Protein 8DMR (pdb70)

InterPro domains:
  IPR057098 Macrodomain effector MavL [PF24754] (43-366)

Organism: Legionella pneumophila subsp. pneumophila (strain Philadelphia 1 / ATCC 33152 / DSM 7513) (NCBI:txid272624)

Radius of gyration: 19.72 Å; Cα contacts (8 Å, |Δi|>4): 805; chains: 1; bounding box: 57×46×52 Å

Nearest PDB structures (foldseek):
  8dmr-assembly1_A  TM=1.003E+00  e=9.575E-85  Legionella pneumophila
  8dmp-assembly3_C  TM=9.991E-01  e=2.243E-79  Legionella pneumophila
  8ipj-assembly1_A  TM=9.988E-01  e=1.441E-77  Legionella pneumophila
  8xep-assembly1_A  TM=9.991E-01  e=3.926E-76  Legionella pneumophila subsp. pneumophila str. Philadelphia 1
  8ipw-assembly1_A  TM=9.989E-01  e=9.250E-76  Legionella pneumophila

Sequence (373 aa):
GPLGSAYQLLLSKETLNKILQYKQNLEKGLATPGKFFLEEELSKQEKSISEMDITTFTQLLIQSKKPQVFAESQVYHDGTDWTLEEESILGDVSVNMPVTMYNDGGHGSSFKNHPKPISGYLAYVPGALLASGSGPTSDMKEVLDNGKLNQDKLNALYERRLLPQLIHFNELARQNEKQAAITIPGIGTGCFSGAYYDVIKPYVRNALIHILEKHKDSLPYIDIIHYDPYMGDEPAEKKIGHMSFRVSPSGVVRGTTGQLDYPLGSNPDTHILVSIVAWDHFSWPGNDYWGGARQTDDGVKAASTDTMGQVTGATGVYDKKWGRYMPPESFTKDAKGMSDWGDYVRENGIVFNGPVLALDKSGKLDTLENVASR

B-factor: mean 46.18, std 14.06, range [23.92, 150.53]

Foldseek 3Di:
DDDAAQKEKEFAPVLLVLLVVVLVCVVVPNDDFAPLLVVLVVVDDDDSVPDDSQVSVLSLLLSFAAADQQQERDAQVRPRGHLSSLVNLQQMKMKGKWFFQWLLDFDQPTHGDPHTDIFMEIEHAAQQCHHNYDGHNSCVQQDDVRHGHLVSNLVSCLRRCLLVLLVVLVVCVVVVAAAAEEEEQACQPSRCHPNNLPCRVSSVVSVLVNCLVCVVSRVRHAEYHYAPQDDDDWDWDDRPRHIYTYDNPNVDPDAGGQSDDGPPDDPVHYHYYYYAHHDSRHDQLHVQQVPDCDHSRVSRVQRIVVLCSQQVFQFDQDPSGNGTAGHPVQCVPVVNSGGNVVVCVVVVGTGGHHYWYQAPVGDTHHSVVRVVD

GO terms:
  GO:0005515 protein binding (F, IPI)
  GO:0005576 extracellular region (C, IDA)
  GO:0030430 host cell cytoplasm (C, IDA)
  GO:0072570 ADP-D-ribose binding (F, IPI)

Structure (mmCIF, N/CA/C/O backbone):
data_8DMR
#
_entry.id   8DMR
#
_cell.length_a   95.557
_cell.length_b   95.557
_cell.length_c   54.046
_cell.angle_alpha   90.000
_cell.angle_beta   90.000
_cell.angle_gamma   90.000
#
_symmetry.space_group_name_H-M   'P 41'
#
loop_
_entity.id
_entity.type
_entity.pdbx_description
1 polymer MavL
2 non-polymer '[(2R,3S,4R,5R)-5-(6-AMINOPURIN-9-YL)-3,4-DIHYDROXY-OXOLAN-2-YL]METHYL [HYDROXY-[[(2R,3S,4R,5S)-3,4,5-TRIHYDROXYOXOLAN-2-YL]METHOXY]PHOSPHORYL] HYDROGEN PHOSPHATE'
3 non-polymer 1,2-ETHANEDIOL
4 non-polymer DI(HYDROXYETHYL)ETHER
5 non-polymer 'SODIUM ION'
6 non-polymer 'SULFATE ION'
7 water water
#
loop_
_atom_site.group_PDB
_atom_site.id
_atom_site.type_symbol
_atom_site.label_atom_id
_atom_site.label_alt_id
_atom_site.label_comp_id
_atom_site.label_asym_id
_atom_site.label_entity_id
_atom_site.label_seq_id
_atom_site.pdbx_PDB_ins_code
_atom_site.Cartn_x
_atom_site.Cartn_y
_atom_site.Cartn_z
_atom_site.occupancy
_atom_site.B_iso_or_equiv
_atom_site.auth_seq_id
_atom_site.auth_comp_id
_atom_site.auth_asym_id
_atom_site.auth_atom_id
_atom_site.pdbx_PDB_model_num
ATOM 1 N N . GLY A 1 1 ? 15.05957 42.92711 -21.68564 1.000 51.13904 37 GLY A N 1
ATOM 2 C CA . GLY A 1 1 ? 14.77652 41.83487 -20.76722 1.000 44.31760 37 GLY A CA 1
ATOM 3 C C . GLY A 1 1 ? 13.54210 41.00361 -21.10138 1.000 51.55895 37 GLY A C 1
ATOM 4 O O . GLY A 1 1 ? 12.93084 41.21188 -22.16142 1.000 48.01166 37 GLY A O 1
ATOM 5 N N . PRO A 1 2 ? 13.19542 40.06863 -20.20703 1.000 48.71777 38 PRO A N 1
ATOM 6 C CA . PRO A 1 2 ? 11.98513 39.25546 -20.39120 1.000 50.35529 38 PRO A CA 1
ATOM 7 C C . PRO A 1 2 ? 10.73693 40.11080 -20.53116 1.000 48.36234 38 PRO A C 1
ATOM 8 O O . PRO A 1 2 ? 10.65854 41.22959 -20.00177 1.000 40.11924 38 PRO A O 1
ATOM 12 N N . LEU A 1 3 ? 9.74345 39.54159 -21.21922 1.000 41.87437 39 LEU A N 1
ATOM 13 C CA . LEU A 1 3 ? 8.40122 40.12426 -21.26298 1.000 38.52776 39 LEU A CA 1
ATOM 14 C C . LEU A 1 3 ? 7.85198 40.27598 -19.86007 1.000 40.46766 39 LEU A C 1
ATOM 15 O O . LEU A 1 3 ? 8.14821 39.48215 -18.96559 1.000 38.35074 39 LEU A O 1
ATOM 20 N N . GLY A 1 4 ? 6.98600 41.27095 -19.67523 1.000 33.93059 40 GLY A N 1
ATOM 21 C CA . GLY A 1 4 ? 6.31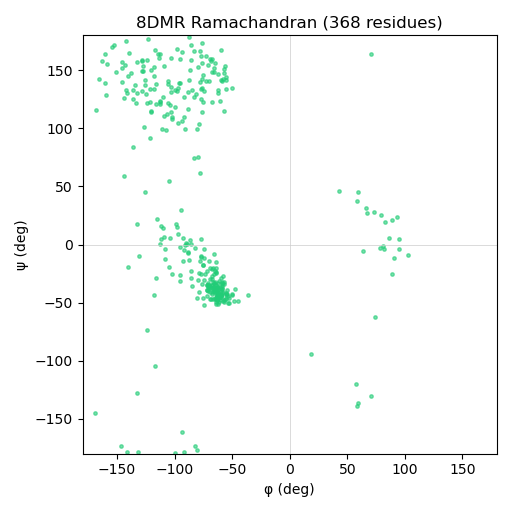607 41.40034 -18.40062 1.000 33.88621 40 GLY A CA 1
ATOM 22 C C . GLY A 1 4 ? 5.58215 40.12193 -18.02866 1.000 45.37325 40 GLY A C 1
ATOM 23 O O . GLY A 1 4 ? 5.05165 39.41533 -18.89072 1.000 36.90414 40 GLY A O 1
ATOM 24 N N . SER A 1 5 ? 5.58709 39.81321 -16.72544 1.000 33.42519 41 SER A N 1
ATOM 25 C CA . SER A 1 5 ? 4.89406 38.65876 -16.15879 1.000 31.74608 41 SER A CA 1
ATOM 26 C C . SER A 1 5 ? 3.56806 39.08396 -15.55274 1.000 37.74734 41 SER A C 1
ATOM 27 O O . SER A 1 5 ? 3.51365 40.05918 -14.78954 1.000 37.38778 41 SER A O 1
ATOM 30 N N . ALA A 1 6 ? 2.49844 38.34716 -15.85992 1.000 34.83979 42 ALA A N 1
ATOM 31 C CA . ALA A 1 6 ? 1.24097 38.71070 -15.20999 1.000 34.00460 42 ALA A CA 1
ATOM 32 C C . ALA A 1 6 ? 1.24916 38.40208 -13.71522 1.000 36.33569 42 ALA A C 1
ATOM 33 O O . ALA A 1 6 ? 0.43528 38.96150 -12.97459 1.000 40.54479 42 ALA A O 1
ATOM 39 N N . TYR A 1 7 ? 2.13457 37.52282 -13.24723 1.000 32.00587 43 TYR A N 1
ATOM 40 C CA . TYR A 1 7 ? 2.13543 37.16202 -11.84434 1.000 31.70111 43 TYR A CA 1
ATOM 41 C C . TYR A 1 7 ? 3.43455 37.53956 -11.13977 1.000 34.86715 43 TYR A C 1
ATOM 42 O O . TYR A 1 7 ? 4.49240 37.68530 -11.75128 1.000 34.75173 43 TYR A O 1
ATOM 60 N N . GLN A 1 8 ? 3.32349 37.76373 -9.83685 0.968 30.53112 44 GLN A N 1
ATOM 61 C CA . GLN A 1 8 ? 4.42494 38.22344 -9.00941 1.000 28.09917 44 GLN A CA 1
ATOM 62 C C . GLN A 1 8 ? 4.49918 37.37902 -7.74530 1.000 29.77178 44 GLN A C 1
ATOM 63 O O . GLN A 1 8 ? 3.48397 37.22562 -7.04325 1.000 32.32481 44 GLN A O 1
ATOM 77 N N . LEU A 1 9 ? 5.69839 36.89520 -7.44220 1.000 31.29833 45 LEU A N 1
ATOM 78 C CA . LEU A 1 9 ? 5.98769 36.05242 -6.27368 1.000 28.60177 45 LEU A CA 1
ATOM 79 C C . LEU A 1 9 ? 6.53657 36.91746 -5.15572 1.000 27.48712 45 LEU A C 1
ATOM 80 O O . LEU A 1 9 ? 7.37026 37.78191 -5.40296 1.000 31.05806 45 LEU A O 1
ATOM 96 N N . LEU A 1 10 ? 6.03342 36.71859 -3.93662 1.000 27.34912 46 LEU A N 1
ATOM 97 C CA . LEU A 1 10 ? 6.49227 37.46966 -2.78018 1.000 28.68058 46 LEU A CA 1
ATOM 98 C C . LEU A 1 10 ? 6.86115 36.51851 -1.65410 1.000 27.99198 46 LEU A C 1
ATOM 99 O O . LEU A 1 10 ? 6.36355 35.38743 -1.58274 1.000 29.25605 46 LEU A O 1
ATOM 115 N N . LEU A 1 11 ? 7.69178 37.02683 -0.74957 1.000 30.92050 47 LEU A N 1
ATOM 116 C CA . LEU A 1 11 ? 8.06198 36.29341 0.45223 1.000 30.57987 47 LEU A CA 1
ATOM 117 C C . LEU A 1 11 ? 8.60509 37.23298 1.51975 1.000 32.14656 47 LEU A C 1
ATOM 118 O O . LEU A 1 11 ? 9.00858 38.37939 1.25355 1.000 32.26769 47 LEU A O 1
ATOM 134 N N . SER A 1 12 ? 8.64997 36.71377 2.74520 1.000 30.12932 48 SER A N 1
ATOM 135 C CA . SER A 1 12 ? 9.04091 37.51275 3.89909 1.000 33.69567 48 SER A CA 1
ATOM 136 C C . SER A 1 12 ? 10.55960 37.59129 4.05719 1.000 34.15810 48 SER A C 1
ATOM 137 O O . SER A 1 12 ? 11.31745 36.80966 3.47149 1.000 36.00066 48 SER A O 1
ATOM 145 N N . LYS A 1 13 ? 10.97475 38.53617 4.91852 1.000 33.86346 49 LYS A N 1
ATOM 146 C CA . LYS A 1 13 ? 12.38156 38.67030 5.30969 1.000 35.52787 49 LYS A CA 1
ATOM 147 C C . LYS A 1 13 ? 12.88961 37.38242 5.95266 1.000 41.88792 49 LYS A C 1
ATOM 148 O O . LYS A 1 13 ? 13.98130 36.89403 5.62359 1.000 38.17795 49 LYS A O 1
ATOM 167 N N . GLU A 1 14 ? 12.07637 36.76493 6.80933 1.000 39.02792 50 GLU A N 1
ATOM 168 C CA . GLU A 1 14 ? 12.50722 35.51474 7.42757 1.000 40.68804 50 GLU A CA 1
ATOM 169 C C . GLU A 1 14 ? 12.65962 34.38950 6.40922 1.000 38.33867 50 GLU A C 1
ATOM 170 O O . GLU A 1 14 ? 13.55455 33.54172 6.55604 1.000 38.63502 50 GLU A O 1
ATOM 182 N N . THR A 1 15 ? 11.83993 34.37677 5.36176 1.000 33.63114 51 THR A N 1
ATOM 183 C CA . THR A 1 15 ? 11.98250 33.35768 4.31689 1.000 34.96799 51 THR A CA 1
ATOM 184 C C . THR A 1 15 ? 13.23370 33.62562 3.49928 1.000 35.58951 51 THR A C 1
ATOM 185 O O . THR A 1 15 ? 13.97179 32.69776 3.14965 1.000 35.29016 51 THR A O 1
ATOM 196 N N . LEU A 1 16 ? 13.53894 34.89483 3.26005 1.000 35.74865 52 LEU A N 1
ATOM 197 C CA . LEU A 1 16 ? 14.79078 35.20817 2.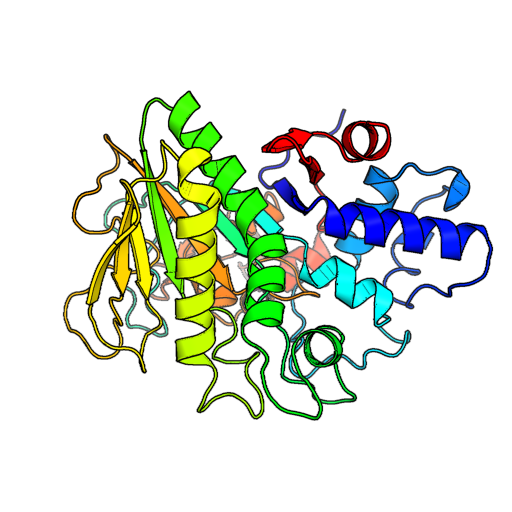57737 1.000 36.68052 52 LEU A CA 1
ATOM 198 C C . LEU A 1 16 ? 15.99565 34.69419 3.36843 1.000 37.53993 52 LEU A C 1
ATOM 199 O O . LEU A 1 16 ? 16.92571 34.11178 2.79729 1.000 40.59731 52 LEU A O 1
ATOM 215 N N . ASN A 1 17 ? 15.99025 34.89432 4.68225 1.000 37.93368 53 ASN A N 1
ATOM 216 C CA . ASN A 1 17 ? 17.03288 34.33434 5.52417 1.000 42.19019 53 ASN A CA 1
ATOM 217 C C . ASN A 1 17 ? 17.15558 32.82315 5.35287 1.000 41.49216 53 ASN A C 1
ATOM 218 O O . ASN A 1 17 ? 18.26618 32.28409 5.34884 1.000 40.65255 53 ASN A O 1
ATOM 229 N N . LYS A 1 18 ? 16.03237 32.11632 5.26548 1.000 37.41131 54 LYS A N 1
ATOM 230 C CA . LYS A 1 18 ? 16.09856 30.66812 5.05404 1.000 40.11007 54 LYS A CA 1
ATOM 231 C C . LYS A 1 18 ? 16.70676 30.34159 3.69951 1.000 38.06643 54 LYS A C 1
ATOM 232 O O . LYS A 1 18 ? 17.45998 29.35558 3.55297 1.000 40.03899 54 LYS A O 1
ATOM 251 N N . ILE A 1 19 ? 16.36216 31.13825 2.68826 1.000 34.98647 55 ILE A N 1
ATOM 252 C CA . ILE A 1 19 ? 16.88910 30.91146 1.34618 1.000 36.52435 55 ILE A CA 1
ATOM 253 C C . ILE A 1 19 ? 18.39977 31.12217 1.33363 1.000 41.37530 55 ILE A C 1
ATOM 254 O O . ILE A 1 19 ? 19.15047 30.34151 0.73468 1.000 38.94835 55 ILE A O 1
ATOM 270 N N . LEU A 1 20 ? 18.85414 32.21237 1.95633 1.000 42.53962 56 LEU A N 1
ATOM 271 C CA . LEU A 1 20 ? 20.28879 32.47309 2.05462 1.000 41.36200 56 LEU A CA 1
ATOM 272 C C . LEU A 1 20 ? 21.01311 31.36497 2.80828 1.000 43.77132 56 LEU A C 1
ATOM 273 O O . LEU A 1 20 ? 22.11215 30.96103 2.41473 1.000 45.09408 56 LEU A O 1
ATOM 289 N N . GLN A 1 21 ? 20.45041 30.89849 3.92743 1.000 43.97260 57 GLN A N 1
ATOM 290 C CA . GLN A 1 21 ? 21.08817 29.80444 4.65430 1.000 47.15043 57 GLN A CA 1
ATOM 291 C C . GLN A 1 21 ? 21.14115 28.53911 3.78948 1.000 44.18195 57 GLN A C 1
ATOM 292 O O . GLN A 1 21 ? 22.16355 27.84673 3.74238 1.000 45.48821 57 GLN A O 1
ATOM 306 N N . TYR A 1 22 ? 20.05193 28.23277 3.09191 1.000 46.11386 58 TYR A N 1
ATOM 307 C CA . TYR A 1 22 ? 20.04852 27.06748 2.21000 1.000 44.35910 58 TYR A CA 1
ATOM 308 C C . TYR A 1 22 ? 21.06361 27.22099 1.08534 1.000 49.52839 58 TYR A C 1
ATOM 309 O O . TYR A 1 22 ? 21.81956 26.28968 0.77649 1.000 43.32330 58 TYR A O 1
ATOM 327 N N . LYS A 1 23 ? 21.06300 28.37768 0.42673 1.000 42.47898 59 LYS A N 1
ATOM 328 C CA . LYS A 1 23 ? 21.99109 28.56933 -0.67646 1.000 47.01046 59 LYS A CA 1
ATOM 329 C C . LYS A 1 23 ? 23.41938 28.41443 -0.19331 1.000 46.98007 59 LYS A C 1
ATOM 330 O O . LYS A 1 23 ? 24.25368 27.79189 -0.86471 1.000 45.37954 59 LYS A O 1
ATOM 349 N N . GLN A 1 24 ? 23.70787 28.93343 0.99880 1.000 48.07995 60 GLN A N 1
ATOM 350 C CA . GLN A 1 24 ? 25.06028 28.83843 1.52985 1.000 46.90317 60 GLN A CA 1
ATOM 351 C C . GLN A 1 24 ? 25.39771 27.40711 1.92417 1.000 48.59252 60 GLN A C 1
ATOM 352 O O . GLN A 1 24 ? 26.54054 26.96277 1.76127 1.000 50.74893 60 GLN A O 1
ATOM 366 N N . ASN A 1 25 ? 24.41704 26.66688 2.44510 1.000 53.90556 61 ASN A N 1
ATOM 367 C CA . ASN A 1 25 ? 24.65175 25.27276 2.80339 1.000 53.00084 61 ASN A CA 1
ATOM 368 C C . ASN A 1 25 ? 24.93989 24.43125 1.56598 1.000 50.63552 61 ASN A C 1
ATOM 369 O O . ASN A 1 25 ? 25.78685 23.53522 1.60649 1.000 52.80968 61 ASN A O 1
ATOM 380 N N . LEU A 1 26 ? 24.25237 24.70803 0.45662 1.000 45.33189 62 LEU A N 1
ATOM 381 C CA . LEU A 1 26 ? 24.59497 24.05262 -0.80477 1.000 51.16569 62 LEU A CA 1
ATOM 382 C C . LEU A 1 26 ? 25.98975 24.44576 -1.29018 1.000 48.83540 62 LEU A C 1
ATOM 383 O O . LEU A 1 26 ? 26.76235 23.59180 -1.74083 1.000 51.04316 62 LEU A O 1
ATOM 399 N N . GLU A 1 27 ? 26.30373 25.74303 -1.27870 1.000 50.59033 63 GLU A N 1
ATOM 400 C CA . GLU A 1 27 ? 27.62809 26.17714 -1.73657 1.000 55.87928 63 GLU A CA 1
ATOM 401 C C . GLU A 1 27 ? 28.74190 25.50690 -0.95916 1.000 53.22860 63 GLU A C 1
ATOM 402 O O . GLU A 1 27 ? 29.82672 25.26188 -1.50445 1.000 56.66500 63 GLU A O 1
ATOM 414 N N . LYS A 1 28 ? 28.52160 25.23511 0.31794 1.000 52.75803 64 LYS A N 1
ATOM 415 C CA . LYS A 1 28 ? 29.55922 24.66300 1.15556 1.000 57.60151 64 LYS A CA 1
ATOM 416 C C . LYS A 1 28 ? 29.50391 23.14227 1.16414 1.000 58.52909 64 LYS A C 1
ATOM 417 O O . LYS A 1 28 ? 30.38219 22.50405 1.74989 1.000 56.94634 64 LYS A O 1
ATOM 436 N N . GLY A 1 29 ? 28.50227 22.55216 0.51107 1.000 54.77101 65 GLY A N 1
ATOM 437 C CA . GLY A 1 29 ? 28.42979 21.10229 0.40318 1.000 54.00525 65 GLY A CA 1
ATOM 438 C C . GLY A 1 29 ? 27.81767 20.40806 1.59652 1.000 61.24090 65 GLY A C 1
ATOM 439 O O . GLY A 1 29 ? 28.04887 19.20273 1.78970 1.000 55.49479 65 GLY A O 1
ATOM 443 N N . LEU A 1 30 ? 27.06578 21.15277 2.41665 1.000 55.90743 66 LEU A N 1
ATOM 444 C CA . LEU A 1 30 ? 26.41558 20.67518 3.62681 1.000 65.24091 66 LEU A CA 1
ATOM 445 C C . LEU A 1 30 ? 24.98650 20.21315 3.38759 1.000 65.22138 66 LEU A C 1
ATOM 446 O O . LEU A 1 30 ? 24.40341 19.57500 4.27055 1.000 65.80316 66 LEU A O 1
ATOM 462 N N . ALA A 1 31 ? 24.40974 20.54529 2.23233 1.000 54.55843 67 ALA A N 1
ATOM 463 C CA . ALA A 1 31 ? 23.04294 20.19983 1.87852 1.000 53.54649 67 ALA A CA 1
ATOM 464 C C . ALA A 1 31 ? 23.07074 19.51528 0.52474 1.000 56.28206 67 ALA A C 1
ATOM 465 O O . ALA A 1 31 ? 23.96600 19.76039 -0.29362 1.000 50.58723 67 ALA A O 1
ATOM 472 N N . THR A 1 32 ? 22.12189 18.60603 0.33766 1.000 53.99439 68 THR A N 1
ATOM 473 C CA . THR A 1 32 ? 21.81450 17.96453 -0.91681 1.000 44.73664 68 THR A CA 1
ATOM 474 C C . THR A 1 32 ? 20.47005 18.47513 -1.38218 1.000 53.39623 68 THR A C 1
ATOM 475 O O . THR A 1 32 ? 19.51300 18.43429 -0.60100 1.000 51.88339 68 THR A O 1
ATOM 486 N N . PRO A 1 33 ? 20.34551 18.98365 -2.60491 1.000 49.61147 69 PRO A N 1
ATOM 487 C CA . PRO A 1 33 ? 19.03415 19.42372 -3.07208 1.000 44.78225 69 PRO A CA 1
ATOM 488 C C . PRO A 1 33 ? 18.13546 18.21537 -3.25543 1.000 44.58172 69 PRO A C 1
ATOM 489 O O . PRO A 1 33 ? 18.59443 17.07750 -3.44405 1.000 41.11913 69 PRO A O 1
ATOM 500 N N . GLY A 1 34 ? 16.83430 18.47836 -3.22831 1.000 40.48245 70 GLY A N 1
ATOM 501 C CA . GLY A 1 34 ? 15.88738 17.47404 -3.64133 1.000 40.83452 70 GLY A CA 1
ATOM 502 C C . GLY A 1 34 ? 15.96736 17.21123 -5.13079 1.000 39.58860 70 GLY A C 1
ATOM 503 O O . GLY A 1 34 ? 16.47497 18.01703 -5.91591 1.000 37.98804 70 GLY A O 1
ATOM 507 N N . LYS A 1 35 ? 15.45944 16.04959 -5.53465 1.000 38.13717 71 LYS A N 1
ATOM 508 C CA . LYS A 1 35 ? 15.66204 15.65903 -6.91732 1.000 40.06619 71 LYS A CA 1
ATOM 509 C C . LYS A 1 35 ? 14.93984 16.61568 -7.85895 1.000 40.70604 71 LYS A C 1
ATOM 510 O O . LYS A 1 35 ? 15.44592 16.90856 -8.94558 1.000 37.10939 71 LYS A O 1
ATOM 529 N N . PHE A 1 36 ? 13.77832 17.14203 -7.45587 1.000 38.36502 72 PHE A N 1
ATOM 530 C CA . PHE A 1 36 ? 13.03460 18.00283 -8.37022 1.000 39.85566 72 PHE A CA 1
ATOM 531 C C . PHE A 1 36 ? 13.72602 19.34721 -8.53125 1.000 35.66915 72 PHE A C 1
ATOM 532 O O . PHE A 1 36 ? 13.76104 19.91085 -9.63011 1.000 38.06828 72 PHE A O 1
ATOM 549 N N . PHE A 1 37 ? 14.27074 19.87513 -7.43951 1.000 30.99167 73 PHE A N 1
ATOM 550 C CA . PHE A 1 37 ? 15.04084 21.11096 -7.52239 1.000 34.23918 73 PHE A CA 1
ATOM 551 C C . PHE A 1 37 ? 16.27903 20.88403 -8.36716 1.000 36.35723 73 PHE A C 1
ATOM 552 O O . PHE A 1 37 ? 16.59569 21.69257 -9.24008 1.000 39.11645 73 PHE A O 1
ATOM 569 N N . LEU A 1 38 ? 16.93642 19.73032 -8.18630 1.000 40.29461 74 LEU A N 1
ATOM 570 C CA . LEU A 1 38 ? 18.10566 19.40929 -8.99750 1.000 37.29274 74 LEU A CA 1
ATOM 571 C C . LEU A 1 38 ? 17.74753 19.34986 -10.47700 1.000 40.76352 74 LEU A C 1
ATOM 572 O O . LEU A 1 38 ? 18.52314 19.80231 -11.32465 1.000 41.72767 74 LEU A O 1
ATOM 588 N N A GLU A 1 39 ? 16.57561 18.79328 -10.80352 0.528 42.37181 75 GLU A N 1
ATOM 589 N N B GLU A 1 39 ? 16.57715 18.80580 -10.82252 0.472 42.36645 75 GLU A N 1
ATOM 590 C CA A GLU A 1 39 ? 16.14120 18.73560 -12.19850 0.528 44.60608 75 GLU A CA 1
ATOM 591 C CA B GLU A 1 39 ? 16.22471 18.75381 -12.24109 0.472 44.53913 75 GLU A CA 1
ATOM 592 C C A GLU A 1 39 ? 16.04879 20.13390 -12.81277 0.528 38.38481 75 GLU A C 1
ATOM 593 C C B GLU A 1 39 ? 16.08113 20.15985 -12.82641 0.472 38.40648 75 GLU A C 1
ATOM 594 O O A GLU A 1 39 ? 16.47680 20.34472 -13.95137 0.528 39.23514 75 GLU A O 1
ATOM 595 O O B GLU A 1 39 ? 16.51144 20.40762 -13.95655 0.472 39.29569 75 GLU A O 1
ATOM 610 N N . GLU A 1 40 ? 15.47390 21.09378 -12.08320 1.000 37.94446 76 GLU A N 1
ATOM 611 C CA . GLU A 1 40 ? 15.35842 22.45932 -12.61249 1.000 37.24874 76 GLU A CA 1
ATOM 612 C C . GLU A 1 40 ? 16.73512 23.12524 -12.70292 1.000 41.68495 76 GLU A C 1
ATOM 613 O O . GLU A 1 40 ? 17.03520 23.82518 -13.67947 1.000 41.44141 76 GLU A O 1
ATOM 625 N N . LEU A 1 41 ? 17.59511 22.89092 -11.71103 1.000 37.24173 77 LEU A N 1
ATOM 626 C CA . LEU A 1 41 ? 18.95729 23.41814 -11.77871 1.000 45.69048 77 LEU A CA 1
ATOM 627 C C . LEU A 1 41 ? 19.70988 22.91171 -13.00097 1.000 46.38233 77 LEU A C 1
ATOM 628 O O . LEU A 1 41 ? 20.54770 23.63328 -13.55524 1.000 47.37079 77 LEU A O 1
ATOM 644 N N . SER A 1 42 ? 19.45204 21.67088 -13.43075 1.000 44.71573 78 SER A N 1
ATOM 645 C CA . SER A 1 42 ? 20.20887 21.08818 -14.52500 1.000 46.13142 78 SER A CA 1
ATOM 646 C C . SER A 1 42 ? 19.78192 21.61412 -15.89282 1.000 50.36792 78 SER A C 1
ATOM 647 O O . SER A 1 42 ? 20.47594 21.37496 -16.88423 1.000 51.70443 78 SER A O 1
ATOM 655 N N . LYS A 1 43 ? 18.67878 22.33740 -15.97589 1.000 49.83103 79 LYS A N 1
ATOM 656 C CA . LYS A 1 43 ? 18.24275 22.91240 -17.23918 1.000 52.44879 79 LYS A CA 1
ATOM 657 C C . LYS A 1 43 ? 18.79612 24.31307 -17.48671 1.000 59.59856 79 LYS A C 1
ATOM 658 O O . LYS A 1 43 ? 18.48274 24.90497 -18.52455 1.000 57.82345 79 LYS A O 1
ATOM 677 N N . GLN A 1 44 ? 19.60720 24.84954 -16.57647 1.000 51.52084 80 GLN A N 1
ATOM 678 C CA . GLN A 1 44 ? 20.34905 26.10120 -16.76392 1.000 51.34166 80 GLN A CA 1
ATOM 679 C C . GLN A 1 44 ? 21.82910 25.77640 -16.54937 1.000 52.39797 80 GLN A C 1
ATOM 680 O O . GLN A 1 44 ? 22.18332 24.62504 -16.26919 1.000 53.06723 80 GLN A O 1
ATOM 694 N N . GLU A 1 45 ? 22.71655 26.76308 -16.73317 1.000 46.80429 81 GLU A N 1
ATOM 695 C CA . GLU A 1 45 ? 24.13684 26.45542 -16.84339 1.000 53.98027 81 GLU A CA 1
ATOM 696 C C . GLU A 1 45 ? 24.96781 26.86383 -15.63815 1.000 53.64380 81 GLU A C 1
ATOM 697 O O . GLU A 1 45 ? 26.13406 26.45490 -15.54766 1.000 56.34323 81 GLU A O 1
ATOM 709 N N . LYS A 1 46 ? 24.42380 27.66253 -14.73647 1.000 54.13662 82 LYS A N 1
ATOM 710 C CA . LYS A 1 46 ? 25.20104 28.26459 -13.66722 1.000 61.25107 82 LYS A CA 1
ATOM 711 C C . LYS A 1 46 ? 25.28134 27.34865 -12.45176 1.000 58.12770 82 LYS A C 1
ATOM 712 O O . LYS A 1 46 ? 24.31177 26.66717 -12.10025 1.000 48.57404 82 LYS A O 1
ATOM 731 N N . SER A 1 47 ? 26.45287 27.34101 -11.81700 1.000 54.94165 83 SER A N 1
ATOM 732 C CA . SER A 1 47 ? 26.60715 26.75121 -10.49629 1.000 53.73301 83 SER A CA 1
ATOM 733 C C . SER A 1 47 ? 25.84770 27.56747 -9.45342 1.000 51.41354 83 SER A C 1
ATOM 734 O O . SER A 1 47 ? 25.57390 28.75203 -9.63477 1.000 50.40315 83 SER A O 1
ATOM 742 N N . ILE A 1 48 ? 25.54873 26.92946 -8.32132 1.000 51.30316 84 ILE A N 1
ATOM 743 C CA . ILE A 1 48 ? 24.85575 27.63184 -7.24152 1.000 47.69669 84 ILE A CA 1
ATOM 744 C C . ILE A 1 48 ? 25.60421 28.91891 -6.89410 1.000 49.54368 84 ILE A C 1
ATOM 745 O O . ILE A 1 48 ? 25.00437 29.99064 -6.73689 1.000 48.36970 84 ILE A O 1
ATOM 761 N N . SER A 1 49 ? 26.92614 28.83156 -6.76033 1.000 51.49860 85 SER A N 1
ATOM 762 C CA . SER A 1 49 ? 27.66393 29.99746 -6.27154 1.000 60.09003 85 SER A CA 1
ATOM 763 C C . SER A 1 49 ? 27.67783 31.12811 -7.29650 1.000 60.42285 85 SER A C 1
ATOM 764 O O . SER A 1 49 ? 27.73425 32.30215 -6.91514 1.000 58.58467 85 SER A O 1
ATOM 772 N N . GLU A 1 50 ? 27.61769 30.81060 -8.59246 1.000 57.77621 86 GLU A N 1
ATOM 773 C CA . GLU A 1 50 ? 27.62788 31.87683 -9.58576 1.000 60.70629 86 GLU A CA 1
ATOM 774 C C . GLU A 1 50 ? 26.25916 32.53666 -9.73640 1.000 57.85819 86 GLU A C 1
ATOM 775 O O . GLU A 1 50 ? 26.19846 33.72618 -10.05256 1.000 59.10499 86 GLU A O 1
ATOM 787 N N . MET A 1 51 ? 25.16233 31.80954 -9.52971 1.000 48.32236 87 MET A N 1
ATOM 788 C CA . MET A 1 51 ? 23.86024 32.43807 -9.71701 1.000 50.32326 87 MET A CA 1
ATOM 789 C C . MET A 1 51 ? 23.55419 33.34949 -8.53285 1.000 49.22955 87 MET A C 1
ATOM 790 O O . MET A 1 51 ? 24.07781 33.17653 -7.42840 1.000 47.88115 87 MET A O 1
ATOM 804 N N . ASP A 1 52 ? 22.69009 34.32579 -8.76550 1.000 46.71524 88 ASP A N 1
ATOM 805 C CA . ASP A 1 52 ? 22.29982 35.18953 -7.66468 1.000 48.15308 88 ASP A CA 1
ATOM 806 C C . ASP A 1 52 ? 21.11585 34.59468 -6.89612 1.000 48.56673 88 ASP A C 1
ATOM 807 O O . ASP A 1 52 ? 20.57697 33.53093 -7.22709 1.000 41.17077 88 ASP A O 1
ATOM 816 N N . ILE A 1 53 ? 20.70203 35.31182 -5.84752 1.000 43.35997 89 ILE A N 1
ATOM 817 C CA . ILE A 1 53 ? 19.69222 34.79605 -4.92904 1.000 43.91740 89 ILE A CA 1
ATOM 818 C C . ILE A 1 53 ? 18.32192 34.78333 -5.58185 1.000 40.99134 89 ILE A C 1
ATOM 819 O O . ILE A 1 53 ? 17.52354 33.85406 -5.36985 1.000 37.60291 89 ILE A O 1
ATOM 835 N N . THR A 1 54 ? 18.03939 35.76394 -6.43121 1.000 43.29048 90 THR A N 1
ATOM 836 C CA . THR A 1 54 ? 16.75238 35.76582 -7.12087 1.000 42.81911 90 THR A CA 1
ATOM 837 C C . THR A 1 54 ? 16.64544 34.58483 -8.09374 1.000 36.52089 90 THR A C 1
ATOM 838 O O . THR A 1 54 ? 15.63595 33.87510 -8.10894 1.000 36.72692 90 THR A O 1
ATOM 849 N N . THR A 1 55 ? 17.68312 34.34792 -8.89802 1.000 41.71788 91 THR A N 1
ATOM 850 C CA . THR A 1 55 ? 17.67506 33.19801 -9.80885 1.000 39.75153 91 THR A CA 1
ATOM 851 C C . THR A 1 55 ? 17.54827 31.89525 -9.03909 1.000 37.07894 91 THR A C 1
ATOM 852 O O . THR A 1 55 ? 16.80376 30.99476 -9.44462 1.000 37.19477 91 THR A O 1
ATOM 863 N N . PHE A 1 56 ? 18.31204 31.76451 -7.95250 1.000 37.69265 92 PHE A N 1
ATOM 864 C CA . PHE A 1 56 ? 18.25927 30.57727 -7.10498 1.000 38.12925 92 PHE A CA 1
ATOM 865 C C . PHE A 1 56 ? 16.84677 30.33614 -6.58876 1.000 37.99542 92 PHE A C 1
ATOM 866 O O . PHE A 1 56 ? 16.31084 29.22230 -6.67499 1.000 35.37989 92 PHE A O 1
ATOM 883 N N . THR A 1 57 ? 16.21698 31.38558 -6.07993 1.000 37.06119 93 THR A N 1
ATOM 884 C CA . THR A 1 57 ? 14.84373 31.27341 -5.60618 1.000 32.15980 93 THR A CA 1
ATOM 885 C C . THR A 1 57 ? 13.89568 30.91233 -6.73519 1.000 32.80987 93 THR A C 1
ATOM 886 O O . THR A 1 57 ? 13.03031 30.04302 -6.58112 1.000 33.47919 93 THR A O 1
ATOM 897 N N . GLN A 1 58 ? 13.99718 31.60447 -7.85982 1.000 34.01504 94 GLN A N 1
ATOM 898 C CA . GLN A 1 58 ? 13.12726 31.27881 -8.98612 1.000 33.20569 94 GLN A CA 1
ATOM 899 C C . GLN A 1 58 ? 13.23128 29.80717 -9.37212 1.000 36.61549 94 GLN A C 1
ATOM 900 O O . GLN A 1 58 ? 12.23160 29.17807 -9.74021 1.000 32.34919 94 GLN A O 1
ATOM 914 N N . LEU A 1 59 ? 14.44021 29.24319 -9.33080 1.000 33.46069 95 LEU A N 1
ATOM 915 C CA . LEU A 1 59 ? 14.58958 27.86696 -9.79676 1.000 35.10200 95 LEU A CA 1
ATOM 916 C C . LEU A 1 59 ? 13.96991 26.88739 -8.81207 1.000 36.49607 95 LEU A C 1
ATOM 917 O O . LEU A 1 59 ? 13.42380 25.85524 -9.21639 1.000 34.56568 95 LEU A O 1
ATOM 933 N N . LEU A 1 60 ? 14.05547 27.17930 -7.52267 1.000 34.74176 96 LEU A N 1
ATOM 934 C CA . LEU A 1 60 ? 13.35377 26.36205 -6.54732 1.000 35.18974 96 LEU A CA 1
ATOM 935 C C . LEU A 1 60 ? 11.84856 26.43227 -6.76346 1.000 34.12654 96 LEU A C 1
ATOM 936 O O . LEU A 1 60 ? 11.15430 25.41251 -6.69104 1.000 33.28268 96 LEU A O 1
ATOM 952 N N . ILE A 1 61 ? 11.31947 27.64669 -6.97284 1.000 33.13490 97 ILE A N 1
ATOM 953 C CA . ILE A 1 61 ? 9.88543 27.80933 -7.22829 1.000 31.01313 97 ILE A CA 1
ATOM 954 C C . ILE A 1 61 ? 9.49173 27.08079 -8.50979 1.000 30.38824 97 ILE A C 1
ATOM 955 O O . ILE A 1 61 ? 8.42778 26.45235 -8.59631 1.000 31.98720 97 ILE A O 1
ATOM 971 N N . GLN A 1 62 ? 10.37510 27.10008 -9.50326 1.000 29.84016 98 GLN A N 1
ATOM 972 C CA . GLN A 1 62 ? 10.11548 26.41049 -10.75407 1.000 32.35680 98 GLN A CA 1
ATOM 973 C C . GLN A 1 62 ? 9.99954 24.89449 -10.59988 1.000 32.52205 98 GLN A C 1
ATOM 974 O O . GLN A 1 62 ? 9.43845 24.25958 -11.49357 1.000 32.50738 98 GLN A O 1
ATOM 988 N N . SER A 1 63 ? 10.52390 24.30836 -9.50760 1.000 33.83010 99 SER A N 1
ATOM 989 C CA . SER A 1 63 ? 10.38590 22.87055 -9.26284 1.000 32.69075 99 SER A CA 1
ATOM 990 C C . SER A 1 63 ? 8.95607 22.48700 -8.92425 1.000 32.03548 99 SER A C 1
ATOM 991 O O . SER A 1 63 ? 8.61024 21.30106 -8.96601 1.000 33.46144 99 SER A O 1
ATOM 999 N N . LYS A 1 64 ? 8.11041 23.45682 -8.61016 1.000 32.90342 100 LYS A N 1
ATOM 1000 C CA . LYS A 1 64 ? 6.69861 23.14846 -8.45993 1.000 34.51564 100 LYS A CA 1
ATOM 1001 C C . LYS A 1 64 ? 6.15720 22.51389 -9.72386 1.000 31.04805 100 LYS A C 1
ATOM 1002 O O . LYS A 1 64 ? 6.59321 22.80862 -10.84645 1.000 31.72254 100 LYS A O 1
ATOM 1021 N N . LYS A 1 65 ? 5.19136 21.61405 -9.53786 1.000 29.80009 101 LYS A N 1
ATOM 1022 C CA . LYS A 1 65 ? 4.51099 20.99257 -10.64931 1.000 31.42724 101 LYS A CA 1
ATOM 1023 C C . LYS A 1 65 ? 3.07040 21.49308 -10.75930 1.000 29.63962 101 LYS A C 1
ATOM 1024 O O . LYS A 1 65 ? 2.49739 21.94200 -9.77008 1.000 32.57672 101 LYS A O 1
ATOM 1043 N N . PRO A 1 66 ? 2.47885 21.46470 -11.95520 1.000 35.17549 102 PRO A N 1
ATOM 1044 C CA . PRO A 1 66 ? 1.14021 22.07098 -12.11193 1.000 33.52565 102 PRO A CA 1
ATOM 1045 C C . PRO A 1 66 ? 0.15007 21.53142 -11.11044 1.000 34.92374 102 PRO A C 1
ATOM 1046 O O . PRO A 1 66 ? -0.48977 22.31692 -10.39341 1.000 35.14726 102 PRO A O 1
ATOM 1057 N N . GLN A 1 67 ? 0.06303 20.20197 -10.99257 1.000 31.97311 103 GLN A N 1
ATOM 1058 C CA . GLN A 1 67 ? -0.80744 19.55349 -10.02013 1.000 32.14492 103 GLN A CA 1
ATOM 1059 C C . GLN A 1 67 ? 0.01738 18.61933 -9.14494 1.000 35.09233 103 GLN A C 1
ATOM 1060 O O . GLN A 1 67 ? 0.68431 17.70710 -9.64456 1.000 35.96758 103 GLN A O 1
ATOM 1074 N N . VAL A 1 68 ? -0.02137 18.86649 -7.84753 1.000 34.02277 104 VAL A N 1
ATOM 1075 C CA . VAL A 1 68 ? 0.53434 17.97568 -6.83638 1.000 37.10676 104 VAL A CA 1
ATOM 1076 C C . VAL A 1 68 ? -0.12324 18.29876 -5.51170 1.000 33.04698 104 VAL A C 1
ATOM 1077 O O . VAL A 1 68 ? -0.21267 19.46608 -5.12001 1.000 31.54231 104 VAL A O 1
ATOM 1090 N N . PHE A 1 69 ? -0.63798 17.26818 -4.85282 1.000 36.33863 105 PHE A N 1
ATOM 1091 C CA . PHE A 1 69 ? -1.33050 17.41697 -3.57924 1.000 37.06034 105 PHE A CA 1
ATOM 1092 C C . PHE A 1 69 ? -0.36249 17.20064 -2.43090 1.000 35.85494 105 PHE A C 1
ATOM 1093 O O . PHE A 1 69 ? 0.03096 16.07206 -2.15116 1.000 37.57434 105 PHE A O 1
ATOM 1110 N N . ALA A 1 70 ? 0.00676 18.29153 -1.75853 1.000 32.77189 106 ALA A N 1
ATOM 1111 C CA . ALA A 1 70 ? 0.90204 18.19415 -0.61359 1.000 32.56140 106 ALA A CA 1
ATOM 1112 C C . ALA A 1 70 ? 0.34828 17.27034 0.45619 1.000 34.80553 106 ALA A C 1
ATOM 1113 O O . ALA A 1 70 ? 1.11762 16.60191 1.15754 1.000 42.50001 106 ALA A O 1
ATOM 1120 N N . GLU A 1 71 ? -0.97774 17.19848 0.60555 1.000 37.11580 107 GLU A N 1
ATOM 1121 C CA . GLU A 1 71 ? -1.45194 16.38485 1.71048 1.000 42.24304 107 GLU A CA 1
ATOM 1122 C C . GLU A 1 71 ? -1.16680 14.89220 1.52231 1.000 45.01266 107 GLU A C 1
ATOM 1123 O O . GLU A 1 71 ? -1.17860 14.16244 2.51165 1.000 43.15756 107 GLU A O 1
ATOM 1135 N N . SER A 1 72 ? -0.94675 14.41113 0.29252 1.000 42.80046 108 SER A N 1
ATOM 1136 C CA . SER A 1 72 ? -0.91965 12.96293 0.05356 1.000 43.65173 108 SER A CA 1
ATOM 1137 C C . SER A 1 72 ? 0.14186 12.46983 -0.92125 1.000 45.78883 108 SER A C 1
ATOM 1138 O O . SER A 1 72 ? 0.40874 11.26024 -0.94522 1.000 46.35875 108 SER A O 1
ATOM 1146 N N . GLN A 1 73 ? 0.70315 13.31374 -1.77302 1.000 39.78952 109 GLN A N 1
ATOM 1147 C CA . GLN A 1 73 ? 1.54795 12.84551 -2.86158 1.000 44.73467 109 GLN A CA 1
ATOM 1148 C C . GLN A 1 73 ? 3.01866 13.18847 -2.67423 1.000 45.95782 109 GLN A C 1
ATOM 1149 O O . GLN A 1 73 ? 3.77468 13.09300 -3.64234 1.000 45.36412 109 GLN A O 1
ATOM 1163 N N . VAL A 1 74 ? 3.43864 13.58901 -1.46374 1.000 40.24436 110 VAL A N 1
ATOM 1164 C CA . VAL A 1 74 ? 4.79820 14.06029 -1.20524 1.000 38.19424 110 VAL A CA 1
ATOM 1165 C C . VAL A 1 74 ? 5.41809 13.26564 -0.06041 1.000 39.76433 110 VAL A C 1
ATOM 1166 O O . VAL A 1 74 ? 4.74871 12.92808 0.92087 1.000 44.67289 110 VAL A O 1
ATOM 1179 N N . TYR A 1 75 ? 6.70654 12.96975 -0.19295 1.000 43.21366 111 TYR A N 1
ATOM 1180 C CA . TYR A 1 75 ? 7.42294 12.14341 0.76660 1.000 42.88121 111 TYR A CA 1
ATOM 1181 C C . TYR A 1 75 ? 8.29843 12.91936 1.73744 1.000 43.18084 111 TYR A C 1
ATOM 1182 O O . TYR A 1 75 ? 8.59844 12.39950 2.80809 1.000 44.59656 111 TYR A O 1
ATOM 1200 N N . HIS A 1 76 ? 8.75719 14.11298 1.36809 1.000 40.95656 112 HIS A N 1
ATOM 1201 C CA . HIS A 1 76 ? 9.52766 14.99220 2.25327 1.000 44.53577 112 HIS A CA 1
ATOM 1202 C C . HIS A 1 76 ? 10.95386 14.49310 2.48918 1.000 43.47467 112 HIS A C 1
ATOM 1203 O O . HIS A 1 76 ? 11.53401 14.78655 3.53314 1.000 44.72813 112 HIS A O 1
ATOM 1217 N N . ASP A 1 77 ? 11.54987 13.75205 1.54663 1.000 45.24758 113 ASP A N 1
ATOM 1218 C CA . ASP A 1 77 ? 12.79339 13.04235 1.83376 1.000 46.68329 113 ASP A CA 1
ATOM 1219 C C . ASP A 1 77 ? 13.87978 13.22926 0.77161 1.000 47.30912 113 ASP A C 1
ATOM 1220 O O . ASP A 1 77 ? 14.85612 12.45975 0.74535 1.000 54.61098 113 ASP A O 1
ATOM 1229 N N . GLY A 1 78 ? 13.76374 14.23151 -0.07455 1.000 45.88125 114 GLY A N 1
ATOM 1230 C CA . GLY A 1 78 ? 14.73540 14.46111 -1.11776 1.000 47.53973 114 GLY A CA 1
ATOM 1231 C C . GLY A 1 78 ? 14.46279 13.73731 -2.41785 1.000 39.40301 114 GLY A C 1
ATOM 1232 O O . GLY A 1 78 ? 14.90489 14.19761 -3.47172 1.000 48.37195 114 GLY A O 1
ATOM 1236 N N . THR A 1 79 ? 13.74846 12.62111 -2.38481 1.000 38.96411 115 THR A N 1
ATOM 1237 C CA . THR A 1 79 ? 13.38633 12.00384 -3.64117 1.000 40.21626 115 THR A CA 1
ATOM 1238 C C . THR A 1 79 ? 12.42272 12.88430 -4.40628 1.000 44.78787 115 THR A C 1
ATOM 1239 O O . THR A 1 79 ? 12.32294 12.75838 -5.62996 1.000 45.48861 115 THR A O 1
ATOM 1250 N N . ASP A 1 80 ? 11.74382 13.79690 -3.71132 1.000 35.86956 116 ASP A N 1
ATOM 1251 C CA . ASP A 1 80 ? 10.92487 14.82920 -4.34460 1.000 40.11032 116 ASP A CA 1
ATOM 1252 C C . ASP A 1 80 ? 11.37645 16.20103 -3.87802 1.000 38.64868 116 ASP A C 1
ATOM 1253 O O . ASP A 1 80 ? 12.06406 16.88657 -4.64340 1.000 36.61446 116 ASP A O 1
ATOM 1262 N N . TRP A 1 81 ? 11.07839 16.60345 -2.64735 1.000 37.06441 117 TRP A N 1
ATOM 1263 C CA . TRP A 1 81 ? 11.63238 17.80885 -2.04785 1.000 38.94265 117 TRP A CA 1
ATOM 1264 C C . TRP A 1 81 ? 12.12448 17.46369 -0.65081 1.000 40.71942 117 TRP A C 1
ATOM 1265 O O . TRP A 1 81 ? 11.68563 16.49102 -0.03690 1.000 47.14978 117 TRP A O 1
ATOM 1286 N N . THR A 1 82 ? 13.04252 18.26530 -0.15210 1.000 39.47456 118 THR A N 1
ATOM 1287 C CA . THR A 1 82 ? 13.52827 18.07740 1.20281 1.000 38.25673 118 THR A CA 1
ATOM 1288 C C . THR A 1 82 ? 12.72826 18.95922 2.16174 1.000 38.85370 118 THR A C 1
ATOM 1289 O O . THR A 1 82 ? 12.05466 19.91099 1.75422 1.000 36.67994 118 THR A O 1
ATOM 1300 N N . LEU A 1 83 ? 12.85539 18.68847 3.46761 1.000 37.68826 119 LEU A N 1
ATOM 1301 C CA . LEU A 1 83 ? 12.16812 19.57321 4.41806 1.000 40.13062 119 LEU A CA 1
ATOM 1302 C C . LEU A 1 83 ? 12.68322 21.01461 4.33893 1.000 41.15359 119 LEU A C 1
ATOM 1303 O O . LEU A 1 83 ? 11.91415 21.96547 4.55005 1.000 35.63469 119 LEU A O 1
ATOM 1319 N N . GLU A 1 84 ? 13.96973 21.21318 4.03551 1.000 43.63624 120 GLU A N 1
ATOM 1320 C CA . GLU A 1 84 ? 14.48689 22.58154 3.95341 1.000 36.26737 120 GLU A CA 1
ATOM 1321 C C . GLU A 1 84 ? 13.87993 23.33198 2.77264 1.000 38.17960 120 GLU A C 1
ATOM 1322 O O . GLU A 1 84 ? 13.56552 24.53829 2.87172 1.000 38.67113 120 GLU A O 1
ATOM 1334 N N . GLU A 1 85 ? 13.67194 22.63122 1.66116 1.000 34.29640 121 GLU A N 1
ATOM 1335 C CA . GLU A 1 85 ? 13.00161 23.23755 0.51714 1.000 34.83100 121 GLU A CA 1
ATOM 1336 C C . GLU A 1 85 ? 11.54023 23.52947 0.82256 1.000 33.71073 121 GLU A C 1
ATOM 1337 O O . GLU A 1 85 ? 11.01883 24.59382 0.46252 1.000 31.23621 121 GLU A O 1
ATOM 1349 N N . GLU A 1 86 ? 10.87200 22.58629 1.47977 1.000 34.10267 122 GLU A N 1
ATOM 1350 C CA . GLU A 1 86 ? 9.45984 22.73490 1.80006 1.000 31.96525 122 GLU A CA 1
ATOM 1351 C C . GLU A 1 86 ? 9.23432 23.91617 2.72984 1.000 33.31538 122 GLU A C 1
ATOM 1352 O O . GLU A 1 86 ? 8.24389 24.64064 2.57727 1.000 33.72053 122 GLU A O 1
ATOM 1364 N N . SER A 1 87 ? 10.14561 24.14038 3.68029 1.000 31.49422 123 SER A N 1
ATOM 1365 C CA . SER A 1 87 ? 10.00421 25.26913 4.59820 1.000 34.37263 123 SER A CA 1
ATOM 1366 C C . SER A 1 87 ? 9.96511 26.58109 3.83180 1.000 34.56546 123 SER A C 1
ATOM 1367 O O . SER A 1 87 ? 9.19569 27.49758 4.17518 1.000 37.44945 123 SER A O 1
ATOM 1375 N N . ILE A 1 88 ? 10.77654 26.67547 2.78020 1.000 35.14482 124 ILE A N 1
ATOM 1376 C CA . ILE A 1 88 ? 10.81152 27.86767 1.93076 1.000 33.51244 124 ILE A CA 1
ATOM 1377 C C . ILE A 1 88 ? 9.57596 27.92811 1.03528 1.000 30.83148 124 ILE A C 1
ATOM 1378 O O . ILE A 1 88 ? 8.87889 28.95582 0.97750 1.000 30.63539 124 ILE A O 1
ATOM 1394 N N . LEU A 1 89 ? 9.29914 26.84256 0.30056 1.000 30.56894 125 LEU A N 1
ATOM 1395 C CA . LEU A 1 89 ? 8.19563 26.87333 -0.66070 1.000 32.25243 125 LEU A CA 1
ATOM 1396 C C . LEU A 1 89 ? 6.86128 27.20008 0.01341 1.000 32.22719 125 LEU A C 1
ATOM 1397 O O . LEU A 1 89 ? 5.99985 27.84457 -0.58586 1.000 29.05768 125 LEU A O 1
ATOM 1413 N N . GLY A 1 90 ? 6.65387 26.72171 1.23137 1.000 31.61330 126 GLY A N 1
ATOM 1414 C CA . GLY A 1 90 ? 5.39950 27.02009 1.89435 1.000 33.12944 126 GLY A CA 1
ATOM 1415 C C . GLY A 1 90 ? 5.20064 28.49131 2.17956 1.000 32.75195 126 GLY A C 1
ATOM 1416 O O . GLY A 1 90 ? 4.06180 28.93005 2.36532 1.000 30.03237 126 GLY A O 1
ATOM 1420 N N . ASP A 1 91 ? 6.28865 29.25476 2.25816 1.000 27.74816 127 ASP A N 1
ATOM 1421 C CA . ASP A 1 91 ? 6.24375 30.68069 2.57404 1.000 28.43918 127 ASP A CA 1
ATOM 1422 C C . ASP A 1 91 ? 6.04619 31.55723 1.33747 1.000 29.72316 127 ASP A C 1
ATOM 1423 O O . ASP A 1 91 ? 5.78365 32.76694 1.47927 1.000 30.55483 127 ASP A O 1
ATOM 1432 N N . VAL A 1 92 ? 6.21417 31.00745 0.15155 1.000 30.57755 128 VAL A N 1
ATOM 1433 C CA . VAL A 1 92 ? 6.14045 31.78448 -1.08816 1.000 28.68713 128 VAL A CA 1
ATOM 1434 C C . VAL A 1 92 ? 4.68056 31.96606 -1.48986 1.000 27.61445 128 VAL A C 1
ATOM 1435 O O . VAL A 1 92 ? 3.92418 30.98873 -1.60683 1.000 27.81973 128 VAL A O 1
ATOM 1448 N N . SER A 1 93 ? 4.29057 33.21617 -1.76366 1.000 28.43676 129 SER A N 1
ATOM 1449 C CA . SER A 1 93 ? 2.95883 33.52327 -2.26654 1.000 25.85256 129 SER A CA 1
ATOM 1450 C C . SER A 1 93 ? 3.06147 34.07220 -3.68357 1.000 30.39217 129 SER A C 1
ATOM 1451 O O . SER A 1 93 ? 4.12981 34.47949 -4.12934 1.000 27.95850 129 SER A O 1
ATOM 1459 N N . VAL A 1 94 ? 1.94451 34.10402 -4.40636 1.000 27.39918 130 VAL A N 1
ATOM 1460 C CA . VAL A 1 94 ? 1.96510 34.69137 -5.74637 1.000 28.68671 130 VAL A CA 1
ATOM 1461 C C . VAL A 1 94 ? 0.67300 35.45218 -5.98367 1.000 30.42053 130 VAL A C 1
ATOM 1462 O O . VAL A 1 94 ? -0.40811 34.93798 -5.68572 1.000 29.51311 130 VAL A O 1
ATOM 1475 N N . ASN A 1 95 ? 0.78576 36.68048 -6.49293 1.000 29.25943 131 ASN A N 1
ATOM 1476 C CA . ASN A 1 95 ? -0.37981 37.47105 -6.85514 1.000 29.92931 131 ASN A CA 1
ATOM 1477 C C . ASN A 1 95 ? -0.45584 37.70376 -8.36836 1.000 31.78813 131 ASN A C 1
ATOM 1478 O O . ASN A 1 95 ? 0.51762 37.55697 -9.11687 1.000 28.36549 131 ASN A O 1
ATOM 1489 N N . MET A 1 96 ? -1.66518 38.04538 -8.82229 1.000 30.05441 132 MET A N 1
ATOM 1490 C CA . MET A 1 96 ? -1.90372 38.31171 -10.22175 1.000 29.90006 132 MET A CA 1
ATOM 1491 C C . MET A 1 96 ? -3.24837 39.00837 -10.36165 1.000 29.03505 132 MET A C 1
ATOM 1492 O O . MET A 1 96 ? -4.18124 38.68282 -9.60986 1.000 30.04493 132 MET A O 1
ATOM 1506 N N . PRO A 1 97 ? -3.37881 39.96412 -11.27677 1.000 33.05714 133 PRO A N 1
ATOM 1507 C CA . PRO A 1 97 ? -4.70310 40.46934 -11.62320 1.000 32.48983 133 PRO A CA 1
ATOM 1508 C C . PRO A 1 97 ? -5.47646 39.37840 -12.32882 1.000 37.99668 133 PRO A C 1
ATOM 1509 O O . PRO A 1 97 ? -4.89830 38.52478 -13.00449 1.000 36.19442 133 PRO A O 1
ATOM 1520 N N . VAL A 1 98 ? -6.79339 39.38939 -12.14242 1.000 35.43441 134 VAL A N 1
ATOM 1521 C CA . VAL A 1 98 ? -7.64565 38.40824 -12.79529 1.000 32.50386 134 VAL A CA 1
ATOM 1522 C C . VAL A 1 98 ? -8.96503 39.03125 -13.22911 1.000 34.42945 134 VAL A C 1
ATOM 1523 O O . VAL A 1 98 ? -9.43205 40.02843 -12.67305 1.000 37.21991 134 VAL A O 1
ATOM 1536 N N . THR A 1 99 ? -9.55249 38.42111 -14.24004 1.000 35.72394 135 THR A N 1
ATOM 1537 C CA . THR A 1 99 ? -10.97894 38.51421 -14.51161 1.000 39.26846 135 THR A CA 1
ATOM 1538 C C . THR A 1 99 ? -11.66423 37.40790 -13.71848 1.000 37.92211 135 THR A C 1
ATOM 1539 O O . THR A 1 99 ? -11.19402 36.26495 -13.71858 1.000 36.30148 135 THR A O 1
ATOM 1550 N N . MET A 1 100 ? -12.72382 37.75921 -12.99568 1.000 37.65597 136 MET A N 1
ATOM 1551 C CA . MET A 1 100 ? -13.52347 36.79999 -12.23155 1.000 39.21926 136 MET A CA 1
ATOM 1552 C C . MET A 1 100 ? -14.85315 36.55364 -12.92061 1.000 40.22353 136 MET A C 1
ATOM 1553 O O . MET A 1 100 ? -15.64047 37.48484 -13.12411 1.000 41.54694 136 MET A O 1
ATOM 1567 N N . TYR A 1 101 ? -15.10605 35.29496 -13.25821 1.000 39.23384 137 TYR A N 1
ATOM 1568 C CA . TYR A 1 101 ? -16.24389 34.96960 -14.09938 1.000 40.75156 137 TYR A CA 1
ATOM 1569 C C . TYR A 1 101 ? -17.47805 34.56848 -13.30493 1.000 41.53776 137 TYR A C 1
ATOM 1570 O O . TYR A 1 101 ? -18.58996 34.74322 -13.80346 1.000 41.21644 137 TYR A O 1
ATOM 1588 N N . ASN A 1 102 ? -17.31146 34.04543 -12.09362 1.000 40.37989 138 ASN A N 1
ATOM 1589 C CA . ASN A 1 102 ? -18.42529 33.73327 -11.20784 1.000 45.54427 138 ASN A CA 1
ATOM 1590 C C . ASN A 1 102 ? -17.99405 34.07029 -9.78515 1.000 39.54878 138 ASN A C 1
ATOM 1591 O O . ASN A 1 102 ? -16.85608 34.47281 -9.54433 1.000 39.07308 138 ASN A O 1
ATOM 1602 N N . ASP A 1 103 ? -18.93023 33.94220 -8.83811 1.000 39.06009 139 ASP A N 1
ATOM 1603 C CA . ASP A 1 103 ? -18.67579 34.32878 -7.45645 1.000 39.35312 139 ASP A CA 1
ATOM 1604 C C . ASP A 1 103 ? -17.78467 33.34750 -6.69535 1.000 38.73954 139 ASP A C 1
ATOM 1605 O O . ASP A 1 103 ? -17.48441 33.59519 -5.52651 1.000 36.65095 139 ASP A O 1
ATOM 1614 N N . GLY A 1 104 ? -17.39017 32.22491 -7.29001 1.000 41.33035 140 GLY A N 1
ATOM 1615 C CA . GLY A 1 104 ? -16.52842 31.28143 -6.60469 1.000 36.35560 140 GLY A CA 1
ATOM 1616 C C . GLY A 1 104 ? -17.22489 30.12801 -5.89054 1.000 41.86856 140 GLY A C 1
ATOM 1617 O O . GLY A 1 104 ? -16.54823 29.33906 -5.21102 1.000 38.74089 140 GLY A O 1
ATOM 1621 N N . GLY A 1 105 ? -18.54072 29.98957 -6.01688 1.000 40.69487 141 GLY A N 1
ATOM 1622 C CA . GLY A 1 105 ? -19.20989 28.87259 -5.36376 1.000 38.50397 141 GLY A CA 1
ATOM 1623 C C . GLY A 1 105 ? -18.67292 27.54070 -5.86373 1.000 44.35039 141 GLY A C 1
ATOM 1624 O O . GLY A 1 105 ? -18.39888 27.36631 -7.05397 1.000 42.98275 141 GLY A O 1
ATOM 1628 N N . HIS A 1 106 ? -18.53922 26.58581 -4.94146 1.000 40.47751 142 HIS A N 1
ATOM 1629 C CA . HIS A 1 106 ? -18.05893 25.25704 -5.28847 1.000 44.38683 142 HIS A CA 1
ATOM 1630 C C . HIS A 1 106 ? -19.17255 24.45689 -5.96259 1.000 41.44581 142 HIS A C 1
ATOM 1631 O O . HIS A 1 106 ? -20.35910 24.77782 -5.85047 1.000 45.08235 142 HIS A O 1
ATOM 1645 N N . GLY A 1 107 ? -18.77995 23.38274 -6.64300 1.000 43.76415 143 GLY A N 1
ATOM 1646 C CA . GLY A 1 107 ? -19.75807 22.55727 -7.32377 1.000 44.84927 143 GLY A CA 1
ATOM 1647 C C . GLY A 1 107 ? -20.53955 23.35529 -8.34156 1.000 48.44305 143 GLY A C 1
ATOM 1648 O O . GLY A 1 107 ? -19.98090 24.15674 -9.09528 1.000 50.40668 143 GLY A O 1
ATOM 1652 N N . SER A 1 108 ? -21.85925 23.13988 -8.36973 1.000 50.48812 144 SER A N 1
ATOM 1653 C CA . SER A 1 108 ? -22.74613 23.92072 -9.22251 1.000 52.50557 144 SER A CA 1
ATOM 1654 C C . SER A 1 108 ? -23.43099 25.06565 -8.48083 1.000 58.48996 144 SER A C 1
ATOM 1655 O O . SER A 1 108 ? -24.40201 25.63606 -8.99875 1.000 59.00166 144 SER A O 1
ATOM 1663 N N . SER A 1 109 ? -22.94326 25.42111 -7.28806 1.000 52.71528 145 SER A N 1
ATOM 1664 C CA . SER A 1 109 ? -23.51206 26.52319 -6.52733 1.000 56.95136 145 SER A CA 1
ATOM 1665 C C . SER A 1 109 ? -23.07526 27.87983 -7.06173 1.000 53.00142 145 SER A C 1
ATOM 1666 O O . SER A 1 109 ? -23.64480 28.89451 -6.65716 1.000 56.37183 145 SER A O 1
ATOM 1674 N N . PHE A 1 110 ? -22.11468 27.91135 -7.98588 1.000 50.17177 146 PHE A N 1
ATOM 1675 C CA . PHE A 1 110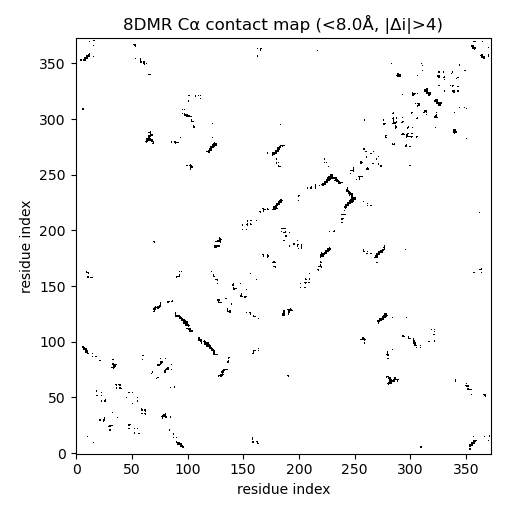 ? -21.57253 29.17231 -8.47280 1.000 51.44014 146 PHE A CA 1
ATOM 1676 C C . PHE A 1 110 ? -22.64998 29.99283 -9.16321 1.000 50.12564 146 PHE A C 1
ATOM 1677 O O . PHE A 1 110 ? -23.56941 29.45937 -9.78714 1.000 47.90023 146 PHE A O 1
ATOM 1694 N N . LYS A 1 111 ? -22.52915 31.30790 -9.03100 1.000 49.11772 147 LYS A N 1
ATOM 1695 C CA . LYS A 1 111 ? -23.40974 32.27133 -9.67638 1.000 50.69686 147 LYS A CA 1
ATOM 1696 C C . LYS A 1 111 ? -22.54398 33.07091 -10.64126 1.000 48.36369 147 LYS A C 1
ATOM 1697 O O . LYS A 1 111 ? -21.54727 33.67073 -10.22530 1.000 48.00070 147 LYS A O 1
ATOM 1701 N N . ASN A 1 112 ? -22.88906 33.03556 -11.92701 1.000 47.47430 148 ASN A N 1
ATOM 1702 C CA . ASN A 1 112 ? -22.10591 33.75849 -12.92647 1.000 52.13953 148 ASN A CA 1
ATOM 1703 C C . ASN A 1 112 ? -22.29383 35.26459 -12.77673 1.000 53.77076 148 ASN A C 1
ATOM 1704 O O . ASN A 1 112 ? -23.40738 35.75596 -12.56393 1.000 54.35788 148 ASN A O 1
ATOM 1715 N N . HIS A 1 113 ? -21.21403 35.99955 -12.94437 1.000 47.49717 149 HIS A N 1
ATOM 1716 C CA . HIS A 1 113 ? -21.29983 37.44805 -13.00002 1.000 50.50145 149 HIS A CA 1
ATOM 1717 C C . HIS A 1 113 ? -21.85423 37.84982 -14.35564 1.000 51.51007 149 HIS A C 1
ATOM 1718 O O . HIS A 1 113 ? -21.28842 37.45840 -15.38069 1.000 54.95433 149 HIS A O 1
ATOM 1732 N N . PRO A 1 114 ? -22.96021 38.59042 -14.41465 1.000 57.89090 150 PRO A N 1
ATOM 1733 C CA . PRO A 1 114 ? -23.45989 39.02160 -15.73121 1.000 65.81484 150 PRO A CA 1
ATOM 1734 C C . PRO A 1 114 ? -22.35817 39.62525 -16.57950 1.000 66.12849 150 PRO A C 1
ATOM 1735 O O . PRO A 1 114 ? -22.19326 39.26313 -17.75451 1.000 64.06964 150 PRO A O 1
ATOM 1746 N N . LYS A 1 115 ? -21.59400 40.55033 -15.99119 1.000 57.50636 151 LYS A N 1
ATOM 1747 C CA . LYS A 1 115 ? -20.38919 41.11506 -16.57871 1.000 57.05719 151 LYS A CA 1
ATOM 1748 C C . LYS A 1 115 ? -19.21111 40.63417 -15.73894 1.000 56.01387 151 LYS A C 1
ATOM 1749 O O . LYS A 1 115 ? -19.22456 40.82696 -14.51510 1.000 49.59031 151 LYS A O 1
ATOM 1753 N N . PRO A 1 116 ? -18.21658 39.95771 -16.30652 1.000 53.80998 152 PRO A N 1
ATOM 1754 C CA . PRO A 1 116 ? -17.09269 39.50492 -15.47516 1.000 47.60357 152 PRO A CA 1
ATOM 1755 C C . PRO A 1 116 ? -16.41036 40.68980 -14.80901 1.000 49.98175 152 PRO A C 1
ATOM 1756 O O . PRO A 1 116 ? -16.25320 41.75300 -15.40617 1.000 48.10234 152 PRO A O 1
ATOM 1767 N N . ILE A 1 117 ? -16.01024 40.51263 -13.55720 1.000 45.54945 153 ILE A N 1
ATOM 1768 C CA . ILE A 1 117 ? -15.46431 41.61968 -12.79243 1.000 48.03331 153 ILE A CA 1
ATOM 1769 C C . ILE A 1 117 ? -13.95351 41.47502 -12.72755 1.000 46.81791 153 ILE A C 1
ATOM 1770 O O . ILE A 1 117 ? -13.38877 40.41230 -13.00525 1.000 45.84402 153 ILE A O 1
ATOM 1786 N N . SER A 1 118 ? -13.28373 42.58456 -12.43318 1.000 41.77773 154 SER A N 1
ATOM 1787 C CA . SER A 1 118 ? -11.83020 42.61161 -12.33132 1.000 42.48276 154 SER A CA 1
ATOM 1788 C C . SER A 1 118 ? -11.40342 42.68764 -10.87422 1.000 40.50786 154 SER A C 1
ATOM 1789 O O . SER A 1 118 ? -12.00385 43.41593 -10.07044 1.000 44.16269 154 SER A O 1
ATOM 1797 N N . GLY A 1 119 ? -10.33445 41.96139 -10.55503 1.000 34.06329 155 GLY A N 1
ATOM 1798 C CA . GLY A 1 119 ? -9.73333 42.07832 -9.25540 1.000 31.25854 155 GLY A CA 1
ATOM 1799 C C . GLY A 1 119 ? -8.41140 41.34738 -9.28642 1.000 33.80935 155 GLY A C 1
ATOM 1800 O O . GLY A 1 119 ? -7.74136 41.31495 -10.32098 1.000 33.58668 155 GLY A O 1
ATOM 1804 N N . TYR A 1 120 ? -8.06807 40.72948 -8.17006 1.000 32.38227 156 TYR A N 1
ATOM 1805 C CA . TYR A 1 120 ? -6.75832 40.12694 -7.98731 1.000 29.97229 156 TYR A CA 1
ATOM 1806 C C . TYR A 1 120 ? -6.87658 38.87458 -7.14042 1.000 29.73602 156 TYR A C 1
ATOM 1807 O O . TYR A 1 120 ? -7.74955 38.77487 -6.27534 1.000 32.87314 156 TYR A O 1
ATOM 1825 N N . LEU A 1 121 ? -5.95416 37.94395 -7.35747 1.000 29.91197 157 LEU A N 1
ATOM 1826 C CA . LEU A 1 121 ? -5.79599 36.79041 -6.48052 1.000 27.95283 157 LEU A CA 1
ATOM 1827 C C . LEU A 1 121 ? -4.41254 36.81718 -5.85329 1.000 30.68698 157 LEU A C 1
ATOM 1828 O O . LEU A 1 121 ? -3.44720 37.23968 -6.50825 1.000 30.13782 157 LEU A O 1
ATOM 1844 N N . ALA A 1 122 ? -4.33560 36.36602 -4.59215 1.000 28.68354 158 ALA A N 1
ATOM 1845 C CA . ALA A 1 122 ? -3.07732 36.11868 -3.89456 1.000 30.14095 158 ALA A CA 1
ATOM 1846 C C . ALA A 1 122 ? -3.08219 34.69588 -3.34030 1.000 26.14485 158 ALA A C 1
ATOM 1847 O O . ALA A 1 122 ? -3.71248 34.42823 -2.31617 1.000 27.79269 158 ALA A O 1
ATOM 1854 N N . TYR A 1 123 ? -2.38583 33.79943 -4.04363 1.000 29.31322 159 TYR A N 1
ATOM 1855 C CA . TYR A 1 123 ? -2.21028 32.42001 -3.62204 1.000 27.98977 159 TYR A CA 1
ATOM 1856 C C . TYR A 1 123 ? -1.16157 32.35221 -2.50821 1.000 28.55673 159 TYR A C 1
ATOM 1857 O O . TYR A 1 123 ? -0.03778 32.84498 -2.66374 1.000 28.82994 159 TYR A O 1
ATOM 1875 N N . VAL A 1 124 ? -1.53761 31.76839 -1.38036 1.000 28.28692 160 VAL A N 1
ATOM 1876 C CA . VAL A 1 124 ? -0.71412 31.65292 -0.17654 1.000 28.31493 160 VAL A CA 1
ATOM 1877 C C . VAL A 1 124 ? -0.84499 30.23031 0.38010 1.000 30.59660 160 VAL A C 1
ATOM 1878 O O . VAL A 1 124 ? -1.96428 29.79179 0.63605 1.000 27.82740 160 VAL A O 1
ATOM 1891 N N . PRO A 1 125 ? 0.22745 29.47565 0.60434 1.000 30.92804 161 PRO A N 1
ATOM 1892 C CA . PRO A 1 125 ? 0.04054 28.11780 1.16893 1.000 30.84773 161 PRO A CA 1
ATOM 1893 C C . PRO A 1 125 ? -0.26568 28.16990 2.66000 1.000 30.08371 161 PRO A C 1
ATOM 1894 O O . PRO A 1 125 ? 0.39746 28.88382 3.41726 1.000 29.43660 161 PRO A O 1
ATOM 1905 N N . GLY A 1 126 ? -1.25888 27.39299 3.07821 1.000 29.80597 162 GLY A N 1
ATOM 1906 C CA . GLY A 1 126 ? -1.55518 27.26781 4.48991 1.000 28.00052 162 GLY A CA 1
ATOM 1907 C C . GLY A 1 126 ? -0.56930 26.37901 5.22182 1.000 28.01962 162 GLY A C 1
ATOM 1908 O O . GLY A 1 126 ? 0.30880 25.75358 4.62374 1.000 29.24295 162 GLY A O 1
ATOM 1912 N N . ALA A 1 127 ? -0.72515 26.34523 6.54537 1.000 29.47226 163 ALA A N 1
ATOM 1913 C CA . ALA A 1 127 ? 0.04936 25.42836 7.36868 1.000 30.42849 163 ALA A CA 1
ATOM 1914 C C . ALA A 1 127 ? -0.25022 23.98962 6.96434 1.000 30.47221 163 ALA A C 1
ATOM 1915 O O . ALA A 1 127 ? -1.41084 23.55106 6.98908 1.000 32.45544 163 ALA A O 1
ATOM 1922 N N . LEU A 1 128 ? 0.79199 23.24550 6.60606 1.000 32.65524 164 LEU A N 1
ATOM 1923 C CA . LEU A 1 128 ? 0.61758 21.88093 6.09417 1.000 32.72384 164 LEU A CA 1
ATOM 1924 C C . LEU A 1 128 ? 0.68899 20.91668 7.27662 1.000 33.35306 164 LEU A C 1
ATOM 1925 O O . LEU A 1 128 ? 1.77203 20.56760 7.75265 1.000 37.15269 164 LEU A O 1
ATOM 1941 N N . LEU A 1 129 ? -0.48410 20.48817 7.75564 1.000 35.56148 165 LEU A N 1
ATOM 1942 C CA . LEU A 1 129 ? -0.60976 19.61525 8.92106 1.000 36.19647 165 LEU A CA 1
ATOM 1943 C C . LEU A 1 129 ? -1.20624 18.26160 8.54654 1.000 42.86886 165 LEU A C 1
ATOM 1944 O O . LEU A 1 129 ? -1.73410 17.54676 9.41736 1.000 36.50326 165 LEU A O 1
ATOM 1960 N N . ALA A 1 130 ? -1.09419 17.89050 7.26624 1.000 41.00282 166 ALA A N 1
ATOM 1961 C CA . ALA A 1 130 ? -1.46164 16.57992 6.74854 1.000 41.34445 166 ALA A CA 1
ATOM 1962 C C . ALA A 1 130 ? -0.28777 16.02892 5.95463 1.000 41.40906 166 ALA A C 1
ATOM 1963 O O . ALA A 1 130 ? 0.49277 16.78693 5.36432 1.000 39.44798 166 ALA A O 1
ATOM 1970 N N . SER A 1 131 ? -0.15931 14.70719 5.95600 1.000 42.64219 167 SER A N 1
ATOM 1971 C CA . SER A 1 131 ? 0.87347 14.03930 5.17571 1.000 42.92011 167 SER A CA 1
ATOM 1972 C C . SER A 1 131 ? 0.51781 12.57342 4.97270 1.000 47.29993 167 SER A C 1
ATOM 1973 O O . SER A 1 131 ? 0.07667 11.88775 5.90235 1.000 47.87293 167 SER A O 1
ATOM 1981 N N . GLY A 1 132 ? 0.76180 12.09130 3.76996 1.000 47.32617 168 GLY A N 1
ATOM 1982 C CA . GLY A 1 132 ? 0.68903 10.66765 3.54068 1.000 53.93447 168 GLY A CA 1
ATOM 1983 C C . GLY A 1 132 ? 1.96049 9.92478 3.86692 1.000 49.72192 168 GLY A C 1
ATOM 1984 O O . GLY A 1 132 ? 2.03335 8.70823 3.67998 1.000 49.23861 168 GLY A O 1
ATOM 1988 N N . SER A 1 133 ? 2.98100 10.63789 4.33612 1.000 49.33320 169 SER A N 1
ATOM 1989 C CA . SER A 1 133 ? 4.27527 10.03930 4.59889 1.000 53.42180 169 SER A CA 1
ATOM 1990 C C . SER A 1 133 ? 4.73091 10.49894 5.98533 1.000 60.28088 169 SER A C 1
ATOM 1991 O O . SER A 1 133 ? 3.98462 10.37222 6.96356 1.000 66.02893 169 SER A O 1
ATOM 1999 N N . GLY A 1 134 ? 5.93244 11.03581 6.10368 1.000 56.95454 170 GLY A N 1
ATOM 2000 C CA . GLY A 1 134 ? 6.39934 11.47763 7.39774 1.000 52.11380 170 GLY A CA 1
ATOM 2001 C C . GLY A 1 134 ? 5.88385 12.85579 7.77423 1.000 50.80202 170 GLY A C 1
ATOM 2002 O O . GLY A 1 134 ? 5.07057 13.46026 7.07375 1.000 50.37958 170 GLY A O 1
ATOM 2006 N N . PRO A 1 135 ? 6.36852 13.38703 8.88341 1.000 50.88984 171 PRO A N 1
ATOM 2007 C CA . PRO A 1 135 ? 5.92391 14.70979 9.31273 1.000 49.56013 171 PRO A CA 1
ATOM 2008 C C . PRO A 1 135 ? 6.47293 15.79646 8.41188 1.000 44.87944 171 PRO A C 1
ATOM 2009 O O . PRO A 1 135 ? 7.52217 15.66031 7.78591 1.000 46.53237 171 PRO A O 1
ATOM 2020 N N . THR A 1 136 ? 5.75729 16.89504 8.38111 1.000 39.56441 172 THR A N 1
ATOM 2021 C CA . THR A 1 136 ? 6.04990 18.00649 7.50659 1.000 35.57355 172 THR A CA 1
ATOM 2022 C C . THR A 1 136 ? 6.82996 19.09469 8.23165 1.000 36.74761 172 THR A C 1
ATOM 2023 O O . THR A 1 136 ? 6.93420 19.12224 9.45909 1.000 40.65861 172 THR A O 1
ATOM 2034 N N . SER A 1 137 ? 7.34523 20.03664 7.44827 1.000 38.52645 173 SER A N 1
ATOM 2035 C CA . SER A 1 137 ? 8.06154 21.16001 8.04729 1.000 35.55713 173 SER A CA 1
ATOM 2036 C C . SER A 1 137 ? 7.12301 21.98070 8.92465 1.000 32.97603 173 SER A C 1
ATOM 2037 O O . SER A 1 137 ? 7.47730 22.38116 10.04268 1.000 36.48692 173 SER A O 1
ATOM 2045 N N . ASP A 1 138 ? 5.90400 22.21303 8.44393 1.000 33.99004 174 ASP A N 1
ATOM 2046 C CA . ASP A 1 138 ? 4.96602 23.03291 9.20750 1.000 30.86766 174 ASP A CA 1
ATOM 2047 C C . ASP A 1 138 ? 4.53251 22.33174 10.49067 1.000 32.41486 174 ASP A C 1
ATOM 2048 O O . ASP A 1 138 ? 4.32460 22.97795 11.52335 1.000 34.81814 174 ASP A O 1
ATOM 2057 N N . MET A 1 139 ? 4.40116 21.00922 10.45320 1.000 35.72753 175 MET A N 1
ATOM 2058 C CA . MET A 1 139 ? 4.11624 20.26757 11.67534 1.000 38.89277 175 MET A CA 1
ATOM 2059 C C . MET A 1 139 ? 5.22579 20.47364 12.71396 1.000 39.64558 175 MET A C 1
ATOM 2060 O O . MET A 1 139 ? 4.95635 20.68965 13.90595 1.000 39.91559 175 MET A O 1
ATOM 2074 N N . LYS A 1 140 ? 6.48403 20.39050 12.28256 1.000 38.03005 176 LYS A N 1
ATOM 2075 C CA . LYS A 1 140 ? 7.59999 20.59734 13.20415 1.000 45.65869 176 LYS A CA 1
ATOM 2076 C C . LYS A 1 140 ? 7.53936 21.98593 13.79184 1.000 37.82463 176 LYS A C 1
ATOM 2077 O O . LYS A 1 140 ? 7.84554 22.19254 14.96482 1.000 41.29092 176 LYS A O 1
ATOM 2096 N N . GLU A 1 141 ? 7.11181 22.95156 12.98312 1.000 38.94661 177 GLU A N 1
ATOM 2097 C CA . GLU A 1 141 ? 7.18709 24.35108 13.36383 1.000 37.70700 177 GLU A CA 1
ATOM 2098 C C . GLU A 1 141 ? 6.10924 24.72668 14.38008 1.000 34.96614 177 GLU A C 1
ATOM 2099 O O . GLU A 1 141 ? 6.39389 25.44686 15.34440 1.000 39.56281 177 GLU A O 1
ATOM 2111 N N . VAL A 1 142 ? 4.85436 24.31960 14.15585 1.000 36.94344 178 VAL A N 1
ATOM 2112 C CA . VAL A 1 142 ? 3.73091 24.89624 14.90626 1.000 37.79138 178 VAL A CA 1
ATOM 2113 C C . VAL A 1 142 ? 3.13864 23.93267 15.91503 1.000 44.15343 178 VAL A C 1
ATOM 2114 O O . VAL A 1 142 ? 2.23776 24.32603 16.66733 1.000 38.63189 178 VAL A O 1
ATOM 2127 N N . LEU A 1 143 ? 3.60100 22.68913 15.96886 1.000 39.23027 179 LEU A N 1
ATOM 2128 C CA . LEU A 1 143 ? 3.12444 21.76473 16.97805 1.000 41.46314 179 LEU A CA 1
ATOM 2129 C C . LEU A 1 143 ? 4.19216 21.58114 18.04330 1.000 47.32661 179 LEU A C 1
ATOM 2130 O O . LEU A 1 143 ? 5.38423 21.49274 17.73320 1.000 48.37332 179 LEU A O 1
ATOM 2146 N N . ASP A 1 144 ? 3.75270 21.56071 19.29981 1.000 47.62698 180 ASP A N 1
ATOM 2147 C CA . ASP A 1 144 ? 4.58156 21.19657 20.44523 1.000 46.95670 180 ASP A CA 1
ATOM 2148 C C . ASP A 1 144 ? 4.09462 19.83698 20.92658 1.000 53.25100 180 ASP A C 1
ATOM 2149 O O . ASP A 1 144 ? 2.98456 19.72301 21.46321 1.000 49.37042 180 ASP A O 1
ATOM 2158 N N . ASN A 1 145 ? 4.92041 18.81139 20.73968 1.000 57.07027 181 ASN A N 1
ATOM 2159 C CA . ASN A 1 145 ? 4.56605 17.44996 21.12512 1.000 55.50167 181 ASN A CA 1
ATOM 2160 C C . ASN A 1 145 ? 3.11766 17.13040 20.73638 1.000 53.65765 181 ASN A C 1
ATOM 2161 O O . ASN A 1 145 ? 2.32017 16.63662 21.53532 1.000 58.47533 181 ASN A O 1
ATOM 2172 N N . GLY A 1 146 ? 2.76394 17.48464 19.49823 1.000 51.44357 182 GLY A N 1
ATOM 2173 C CA . GLY A 1 146 ? 1.46131 17.18141 18.94551 1.000 58.68718 182 GLY A CA 1
ATOM 2174 C C . GLY A 1 146 ? 0.37792 18.22651 19.14342 1.000 49.54299 182 GLY A C 1
ATOM 2175 O O . GLY A 1 146 ? -0.67673 18.11946 18.50314 1.000 53.85203 182 GLY A O 1
ATOM 2179 N N . LYS A 1 147 ? 0.59447 19.22872 19.99290 1.000 52.55023 183 LYS A N 1
ATOM 2180 C CA . LYS A 1 147 ? -0.40996 20.24689 20.29310 1.000 48.24220 183 LYS A CA 1
ATOM 2181 C C . LYS A 1 147 ? -0.15255 21.50460 19.46895 1.000 45.46935 183 LYS A C 1
ATOM 2182 O O . LYS A 1 147 ? 0.96871 22.01992 19.42892 1.000 41.57626 183 LYS A O 1
ATOM 2186 N N . LEU A 1 148 ? -1.19986 22.01456 18.84110 1.000 42.93219 184 LEU A N 1
ATOM 2187 C CA . LEU A 1 148 ? -1.09464 23.28504 18.13576 1.000 40.82158 184 LEU A CA 1
ATOM 2188 C C . LEU A 1 148 ? -0.64139 24.39998 19.06963 1.000 39.89711 184 LEU A C 1
ATOM 2189 O O . LEU A 1 148 ? -1.06760 24.46847 20.21735 1.000 41.19397 184 LEU A O 1
ATOM 2205 N N . ASN A 1 149 ? 0.19795 25.30204 18.55930 1.000 39.39663 185 ASN A N 1
ATOM 2206 C CA . ASN A 1 149 ? 0.67781 26.44908 19.33177 1.000 42.54229 185 ASN A CA 1
ATOM 2207 C C . ASN A 1 149 ? 0.25347 27.70658 18.59046 1.000 36.81466 185 ASN A C 1
ATOM 2208 O O . ASN A 1 149 ? 0.71808 27.96498 17.47659 1.000 31.96496 185 ASN A O 1
ATOM 2219 N N . GLN A 1 150 ? -0.62005 28.48546 19.21653 1.000 38.32593 186 GLN A N 1
ATOM 2220 C CA . GLN A 1 150 ? -1.19124 29.64703 18.53720 1.000 37.52405 186 GLN A CA 1
ATOM 2221 C C . GLN A 1 150 ? -0.12033 30.66201 18.15551 1.000 30.71133 186 GLN A C 1
ATOM 2222 O O . GLN A 1 150 ? -0.17561 31.25123 17.06946 1.000 37.57689 186 GLN A O 1
ATOM 2236 N N . ASP A 1 151 ? 0.81785 30.94222 19.06667 1.000 34.91336 187 ASP A N 1
ATOM 2237 C CA . ASP A 1 151 ? 1.81537 31.96795 18.77042 1.000 41.23737 187 ASP A CA 1
ATOM 2238 C C . ASP A 1 151 ? 2.67373 31.55938 17.57949 1.000 38.89134 187 ASP A C 1
ATOM 2239 O O . ASP A 1 151 ? 2.97119 32.38414 16.70884 1.000 36.53052 187 ASP A O 1
ATOM 2248 N N . LYS A 1 152 ? 3.03874 30.27376 17.50117 1.000 37.94117 188 LYS A N 1
ATOM 2249 C CA . LYS A 1 152 ? 3.81677 29.77950 16.37124 1.000 34.15114 188 LYS A CA 1
ATOM 2250 C C . LYS A 1 152 ? 2.99763 29.74654 15.09355 1.000 32.52569 188 LYS A C 1
ATOM 2251 O O . LYS A 1 152 ? 3.50431 30.07615 14.00943 1.000 31.69983 188 LYS A O 1
ATOM 2270 N N . LEU A 1 153 ? 1.71470 29.39197 15.18356 1.000 33.10550 189 LEU A N 1
ATOM 2271 C CA . LEU A 1 153 ? 0.88241 29.48135 13.99628 1.000 31.33771 189 LEU A CA 1
ATOM 2272 C C . LEU A 1 153 ? 0.70820 30.94028 13.54498 1.000 31.67970 189 LEU A C 1
ATOM 2273 O O . LEU A 1 153 ? 0.72741 31.23294 12.33632 1.000 30.64751 189 LEU A O 1
ATOM 2289 N N . ASN A 1 154 ? 0.53374 31.85652 14.49916 1.000 33.09440 190 ASN A N 1
ATOM 2290 C CA . ASN A 1 154 ? 0.43436 33.27522 14.16174 1.000 32.37156 190 ASN A CA 1
ATOM 2291 C C . ASN A 1 154 ? 1.65031 33.73633 13.36704 1.000 32.27384 190 ASN A C 1
ATOM 2292 O O . ASN A 1 154 ? 1.52244 34.41694 12.34826 1.000 31.23966 190 ASN A O 1
ATOM 2303 N N . ALA A 1 155 ? 2.84686 33.37190 13.83259 1.000 31.56283 191 ALA A N 1
ATOM 2304 C CA . ALA A 1 155 ? 4.07570 33.80665 13.17125 1.000 33.87174 191 ALA A CA 1
ATOM 2305 C C . ALA A 1 155 ? 4.18800 33.23928 11.75909 1.000 31.51003 191 ALA A C 1
ATOM 2306 O O . ALA A 1 155 ? 4.66395 33.92070 10.84098 1.000 29.32258 191 ALA A O 1
ATOM 2313 N N . LEU A 1 156 ? 3.75388 31.98774 11.56597 1.000 30.57147 192 LEU A N 1
ATOM 2314 C CA . LEU A 1 156 ? 3.74727 31.39863 10.24128 1.000 30.20170 192 LEU A CA 1
ATOM 2315 C C . LEU A 1 156 ? 2.82877 32.16313 9.29627 1.000 28.83388 192 LEU A C 1
ATOM 2316 O O . LEU A 1 156 ? 3.22971 32.51045 8.18216 1.000 28.85757 192 LEU A O 1
ATOM 2332 N N . TYR A 1 157 ? 1.57637 32.41039 9.70016 1.000 28.56134 193 TYR A N 1
ATOM 2333 C CA . TYR A 1 157 ? 0.67812 33.13403 8.80157 1.000 28.18313 193 TYR A CA 1
ATOM 2334 C C . TYR A 1 157 ? 1.12153 34.58325 8.62155 1.000 27.34128 193 TYR A C 1
ATOM 2335 O O . TYR A 1 157 ? 0.88589 35.17844 7.56078 1.000 29.71987 193 TYR A O 1
ATOM 2353 N N . GLU A 1 158 ? 1.76772 35.14750 9.63842 1.000 31.84279 194 GLU A N 1
ATOM 2354 C CA . GLU A 1 158 ? 2.29319 36.50102 9.52158 1.000 34.28888 194 GLU A CA 1
ATOM 2355 C C . GLU A 1 158 ? 3.32630 36.57417 8.41446 1.000 31.10469 194 GLU A C 1
ATOM 2356 O O . GLU A 1 158 ? 3.26688 37.44056 7.53977 1.000 30.01979 194 GLU A O 1
ATOM 2368 N N . ARG A 1 159 ? 4.28138 35.63342 8.43693 1.000 30.21637 195 ARG A N 1
ATOM 2369 C CA . ARG A 1 159 ? 5.29598 35.49987 7.40463 1.000 31.44987 195 ARG A CA 1
ATOM 2370 C C . ARG A 1 159 ? 4.65812 35.40113 6.03160 1.000 29.35861 195 ARG A C 1
ATOM 2371 O O . ARG A 1 159 ? 5.07672 36.06713 5.07947 1.000 28.64610 195 ARG A O 1
ATOM 2392 N N . ARG A 1 160 ? 3.61421 34.60417 5.91693 1.000 26.47296 196 ARG A N 1
ATOM 2393 C CA . ARG A 1 160 ? 3.11117 34.24644 4.60059 1.000 28.05431 196 ARG A CA 1
ATOM 2394 C C . ARG A 1 160 ? 2.14861 35.27853 4.02915 1.000 26.39617 196 ARG A C 1
ATOM 2395 O O . ARG A 1 160 ? 2.14810 35.50804 2.81218 1.000 29.28219 196 ARG A O 1
ATOM 2416 N N . LEU A 1 161 ? 1.33956 35.89743 4.88557 1.000 26.18273 197 LEU A N 1
ATOM 2417 C CA . LEU A 1 161 ? 0.30020 36.78994 4.42031 1.000 26.36165 197 LEU A CA 1
ATOM 2418 C C . LEU A 1 161 ? 0.70936 38.25418 4.41393 1.000 26.33580 197 LEU A C 1
ATOM 2419 O O . LEU A 1 161 ? 0.27916 38.99700 3.53116 1.000 28.19857 197 LEU A O 1
ATOM 2435 N N . LEU A 1 162 ? 1.56850 38.67935 5.32403 1.000 29.11280 198 LEU A N 1
ATOM 2436 C CA . LEU A 1 162 ? 1.89042 40.09788 5.38124 1.000 29.07997 198 LEU A CA 1
ATOM 2437 C C . LEU A 1 162 ? 2.49156 40.64066 4.08618 1.000 28.84088 198 LEU A C 1
ATOM 2438 O O . LEU A 1 162 ? 2.15713 41.78209 3.72081 1.000 30.80694 198 LEU A O 1
ATOM 2454 N N . PRO A 1 163 ? 3.35398 39.92974 3.35564 1.000 29.41261 199 PRO A N 1
ATOM 2455 C CA . PRO A 1 163 ? 3.85796 40.52125 2.10222 1.000 28.84162 199 PRO A CA 1
ATOM 2456 C C . PRO A 1 163 ? 2.74468 40.85783 1.12750 1.000 27.86403 199 PRO A C 1
ATOM 2457 O O . PRO A 1 163 ? 2.82121 41.89103 0.45223 1.000 29.26283 199 PRO A O 1
ATOM 2468 N N . GLN A 1 164 ? 1.71054 40.00879 1.05129 1.000 28.79189 200 GLN A N 1
ATOM 2469 C CA . GLN A 1 164 ? 0.58664 40.27998 0.16338 1.000 28.26489 200 GLN A CA 1
ATOM 2470 C C . GLN A 1 164 ? -0.27720 41.42231 0.69178 1.000 27.76912 200 GLN A C 1
ATOM 2471 O O . GLN A 1 164 ? -0.73465 42.26622 -0.08094 1.000 27.99340 200 GLN A O 1
ATOM 2485 N N . LEU A 1 165 ? -0.49272 41.49303 1.99934 1.000 26.79936 201 LEU A N 1
ATOM 2486 C CA . LEU A 1 165 ? -1.24051 42.62132 2.53087 1.000 27.67452 201 LEU A CA 1
ATOM 2487 C C . LEU A 1 165 ? -0.53326 43.93944 2.23712 1.000 29.72309 201 LEU A C 1
ATOM 2488 O O . LEU A 1 165 ? -1.19327 44.94177 1.90463 1.000 30.00194 201 LEU A O 1
ATOM 2504 N N . ILE A 1 166 ? 0.79811 43.97995 2.42438 1.000 27.70879 202 ILE A N 1
ATOM 2505 C CA . ILE A 1 166 ? 1.56308 45.19702 2.14207 1.000 30.35950 202 ILE A CA 1
ATOM 2506 C C . ILE A 1 166 ? 1.46597 45.54206 0.65928 1.000 27.52167 202 ILE A C 1
ATOM 2507 O O . ILE A 1 166 ? 1.23458 46.69602 0.28040 1.000 28.20440 202 ILE A O 1
ATOM 2523 N N . HIS A 1 167 ? 1.64659 44.54626 -0.19940 1.000 27.39189 203 HIS A N 1
ATOM 2524 C CA . HIS A 1 167 ? 1.51719 44.74690 -1.63697 1.000 27.47034 203 HIS A CA 1
ATOM 2525 C C . HIS A 1 167 ? 0.18306 45.40829 -2.00749 1.000 29.77712 203 HIS A C 1
ATOM 2526 O O . HIS A 1 167 ? 0.14698 46.37267 -2.78528 1.000 30.63480 203 HIS A O 1
ATOM 2540 N N . PHE A 1 168 ? -0.93435 44.87425 -1.49975 1.000 29.28430 204 PHE A N 1
ATOM 2541 C CA . PHE A 1 168 ? -2.23627 45.38630 -1.92696 1.000 26.48904 204 PHE A CA 1
ATOM 2542 C C . PHE A 1 168 ? -2.60883 46.68591 -1.24883 1.000 30.18505 204 PHE A C 1
ATOM 2543 O O . PHE A 1 168 ? -3.37924 47.46450 -1.82466 1.000 29.43217 204 PHE A O 1
ATOM 2560 N N . ASN A 1 169 ? -2.05556 46.96007 -0.07434 1.000 27.82772 205 ASN A N 1
ATOM 2561 C CA . ASN A 1 169 ? -2.15607 48.30642 0.47863 1.000 30.68918 205 ASN A CA 1
ATOM 2562 C C . ASN A 1 169 ? -1.55370 49.33580 -0.47057 1.000 28.54990 205 ASN A C 1
ATOM 2563 O O . ASN A 1 169 ? -2.13791 50.40213 -0.71161 1.000 30.83765 205 ASN A O 1
ATOM 2574 N N . GLU A 1 170 ? -0.33908 49.06720 -0.95734 1.000 30.11417 206 GLU A N 1
ATOM 2575 C CA . GLU A 1 170 ? 0.32658 50.00101 -1.85104 0.993 33.00231 206 GLU A CA 1
ATOM 2576 C C . GLU A 1 170 ? -0.40346 50.07436 -3.17573 0.933 33.15239 206 GLU A C 1
ATOM 2577 O O . GLU A 1 170 ? -0.47823 51.14159 -3.79067 0.994 35.41433 206 GLU A O 1
ATOM 2589 N N . LEU A 1 171 ? -0.96129 48.95202 -3.62247 1.000 33.54451 207 LEU A N 1
ATOM 2590 C CA . LEU A 1 171 ? -1.63158 48.94712 -4.91082 1.000 30.22469 207 LEU A CA 1
ATOM 2591 C C . LEU A 1 171 ? -2.94042 49.73046 -4.80999 1.000 34.00992 207 LEU A C 1
ATOM 2592 O O . LEU A 1 171 ? -3.26371 50.52749 -5.69116 1.000 36.53023 207 LEU A O 1
ATOM 2608 N N . ALA A 1 172 ? -3.66169 49.58047 -3.70158 1.000 32.45759 208 ALA A N 1
ATOM 2609 C CA . ALA A 1 172 ? -4.86300 50.38405 -3.48879 1.000 28.31048 208 ALA A CA 1
ATOM 2610 C C . ALA A 1 172 ? -4.50933 51.85789 -3.44965 1.000 32.58916 208 ALA A C 1
ATOM 2611 O O . ALA A 1 172 ? -5.15190 52.69466 -4.09567 1.000 36.70077 208 ALA A O 1
ATOM 2618 N N . ARG A 1 173 ? -3.45434 52.19725 -2.71569 1.000 34.58339 209 ARG A N 1
ATOM 2619 C CA . ARG A 1 173 ? -3.02621 53.58933 -2.66306 1.000 34.74997 209 ARG A CA 1
ATOM 2620 C C . ARG A 1 173 ? -2.71902 54.13466 -4.05389 1.000 38.98654 209 ARG A C 1
ATOM 2621 O O . ARG A 1 173 ? -3.14730 55.24178 -4.41130 1.000 37.41500 209 ARG A O 1
ATOM 2642 N N . GLN A 1 174 ? -1.92819 53.40765 -4.84317 1.000 36.62951 210 GLN A N 1
ATOM 2643 C CA . GLN A 1 174 ? -1.53344 54.01926 -6.09667 1.000 41.61453 210 GLN A CA 1
ATOM 2644 C C . GLN A 1 174 ? -2.71506 54.07560 -7.06544 1.000 36.20951 210 GLN A C 1
ATOM 2645 O O . GLN A 1 174 ? -2.68460 54.87062 -8.00596 1.000 42.25434 210 GLN A O 1
ATOM 2659 N N . ASN A 1 175 ? -3.71966 53.21624 -6.89128 1.000 36.12440 211 ASN A N 1
ATOM 2660 C CA . ASN A 1 175 ? -4.94136 53.29959 -7.67989 1.000 35.81766 211 ASN A CA 1
ATOM 2661 C C . ASN A 1 175 ? -5.98630 54.24163 -7.08684 1.000 42.33722 211 ASN A C 1
ATOM 2662 O O . ASN A 1 175 ? -7.08821 54.32404 -7.63517 1.000 41.18842 211 ASN A O 1
ATOM 2673 N N . GLU A 1 176 ? -5.67464 54.93646 -5.98755 1.000 37.61178 212 GLU A N 1
ATOM 2674 C CA . GLU A 1 176 ? -6.57903 55.90831 -5.38032 1.000 37.04754 212 GLU A CA 1
ATOM 2675 C C . GLU A 1 176 ? -7.89642 55.24144 -4.98333 1.000 37.58360 212 GLU A C 1
ATOM 2676 O O . GLU A 1 176 ? -8.98515 55.77627 -5.19785 1.000 40.36105 212 GLU A O 1
ATOM 2688 N N . LYS A 1 177 ? -7.76956 54.06862 -4.36195 1.000 35.91449 213 LYS A N 1
ATOM 2689 C CA . LYS A 1 177 ? -8.88952 53.29342 -3.85844 1.000 33.15317 213 LYS A CA 1
ATOM 2690 C C . LYS A 1 177 ? -8.50057 52.65499 -2.52680 1.000 35.65089 213 LYS A C 1
ATOM 2691 O O . LYS A 1 177 ? -7.37912 52.81781 -2.02596 1.000 34.99655 213 LYS A O 1
ATOM 2710 N N . GLN A 1 178 ? -9.43296 51.89060 -1.97142 1.000 35.52232 214 GLN A N 1
ATOM 2711 C CA . GLN A 1 178 ? -9.21100 51.06535 -0.78784 1.000 32.95045 214 GLN A CA 1
ATOM 2712 C C . GLN A 1 178 ? -9.30515 49.60751 -1.19013 1.000 33.31155 214 GLN A C 1
ATOM 2713 O O . GLN A 1 178 ? -9.80411 49.28693 -2.26386 1.000 34.94082 214 GLN A O 1
ATOM 2727 N N . ALA A 1 179 ? -8.80857 48.72020 -0.33247 1.000 32.26950 215 ALA A N 1
ATOM 2728 C CA . ALA A 1 179 ? -8.84109 47.29504 -0.62416 1.000 33.64466 215 ALA A CA 1
ATOM 2729 C C . ALA A 1 179 ? -9.94857 46.59963 0.17381 1.000 30.23798 215 ALA A C 1
ATOM 2730 O O . ALA A 1 179 ? -10.18538 46.89230 1.35577 1.000 29.64202 215 ALA A O 1
ATOM 2737 N N . ALA A 1 180 ? -10.67419 45.73232 -0.51486 1.000 30.73071 216 ALA A N 1
ATOM 2738 C CA . ALA A 1 180 ? -11.56063 44.74590 0.08972 1.000 32.56734 216 ALA A CA 1
ATOM 2739 C C . ALA A 1 180 ? -10.94880 43.36864 -0.19109 1.000 28.76469 216 ALA A C 1
ATOM 2740 O O . ALA A 1 180 ? -10.71710 43.01350 -1.35422 1.000 31.16066 216 ALA A O 1
ATOM 2747 N N . ILE A 1 181 ? -10.69308 42.60171 0.85945 1.000 26.75021 217 ILE A N 1
ATOM 2748 C CA . ILE A 1 181 ? -9.98721 41.31545 0.73300 1.000 30.22484 217 ILE A CA 1
ATOM 2749 C C . ILE A 1 181 ? -10.87735 40.20035 1.26327 1.000 25.10540 217 ILE A C 1
ATOM 2750 O O . ILE A 1 181 ? -11.33291 40.26093 2.40017 1.000 29.49830 217 ILE A O 1
ATOM 2766 N N . THR A 1 182 ? -11.15880 39.21825 0.42111 1.000 31.46579 218 THR A N 1
ATOM 2767 C CA . THR A 1 182 ? -11.89310 38.03087 0.82916 1.000 30.82084 218 THR A CA 1
ATOM 2768 C C . THR A 1 182 ? -10.88214 36.94138 1.14801 1.000 30.20801 218 THR A C 1
ATOM 2769 O O . THR A 1 182 ? -9.86988 36.78387 0.44894 1.000 29.45038 218 THR A O 1
ATOM 2780 N N . ILE A 1 183 ? -11.15737 36.20635 2.21480 1.000 30.59534 219 ILE A N 1
ATOM 2781 C CA . ILE A 1 183 ? -10.22006 35.22666 2.73024 1.000 27.39421 219 ILE A CA 1
ATOM 2782 C C . ILE A 1 183 ? -10.99418 33.95672 3.06649 1.000 27.22489 219 ILE A C 1
ATOM 2783 O O . ILE A 1 183 ? -12.03298 34.03113 3.72664 1.000 30.78601 219 ILE A O 1
ATOM 2799 N N . PRO A 1 184 ? -10.49925 32.76889 2.63632 1.000 30.45627 220 PRO A N 1
ATOM 2800 C CA . PRO A 1 184 ? -11.15879 31.50677 2.98762 1.000 30.32531 220 PRO A CA 1
ATOM 2801 C C . PRO A 1 184 ? -10.57058 30.93244 4.26232 1.000 33.33474 220 PRO A C 1
ATOM 2802 O O . PRO A 1 184 ? -9.64428 31.49741 4.86085 1.000 28.56747 220 PRO A O 1
ATOM 2813 N N . GLY A 1 185 ? -11.06886 29.76683 4.66689 1.000 33.14247 221 GLY A N 1
ATOM 2814 C CA . GLY A 1 185 ? -10.48087 29.09659 5.80679 1.000 31.21897 221 GLY A CA 1
ATOM 2815 C C . GLY A 1 185 ? -9.20425 28.35597 5.44569 1.000 30.58244 221 GLY A C 1
ATOM 2816 O O . GLY A 1 185 ? -9.18685 27.11381 5.34549 1.000 31.17164 221 GLY A O 1
ATOM 2820 N N . ILE A 1 186 ? -8.12945 29.12067 5.25146 1.000 29.77304 222 ILE A N 1
ATOM 2821 C CA . ILE A 1 186 ? -6.86877 28.55113 4.78733 1.000 29.71459 222 ILE A CA 1
ATOM 2822 C C . ILE A 1 186 ? -6.33931 27.54579 5.80159 1.000 28.23909 222 ILE A C 1
ATOM 2823 O O . ILE A 1 186 ? -6.30214 27.78801 7.02076 1.000 28.76949 222 ILE A O 1
ATOM 2839 N N . GLY A 1 187 ? -5.93227 26.39058 5.29271 1.000 32.30465 223 GLY A N 1
ATOM 2840 C CA . GLY A 1 187 ? -5.39589 25.34812 6.13869 1.000 33.00683 223 GLY A CA 1
ATOM 2841 C C . GLY A 1 187 ? -6.41919 24.48601 6.86348 1.000 32.94040 223 GLY A C 1
ATOM 2842 O O . GLY A 1 187 ? -6.02490 23.56121 7.58043 1.000 36.33366 223 GLY A O 1
ATOM 2846 N N . THR A 1 188 ? -7.71483 24.73580 6.70556 1.000 32.99561 224 THR A N 1
ATOM 2847 C CA . THR A 1 188 ? -8.69654 24.07961 7.54953 1.000 34.19536 224 THR A CA 1
ATOM 2848 C C . THR A 1 188 ? -9.43429 22.94585 6.83278 1.000 35.22584 224 THR A C 1
ATOM 2849 O O . THR A 1 188 ? -10.38941 22.37766 7.39168 1.000 37.07922 224 THR A O 1
ATOM 2860 N N . GLY A 1 189 ? -9.03146 22.61989 5.61324 1.000 33.41832 225 GLY A N 1
ATOM 2861 C CA . GLY A 1 189 ? -9.59519 21.49587 4.90101 1.000 32.29757 225 GLY A CA 1
ATOM 2862 C C . GLY A 1 189 ? -8.56442 20.41919 4.61889 1.000 39.14227 225 GLY A C 1
ATOM 2863 O O . GLY A 1 189 ? -8.19117 19.67419 5.52149 1.000 38.10602 225 GLY A O 1
ATOM 2867 N N . CYS A 1 190 ? -8.10336 20.33512 3.36304 1.000 34.92207 226 CYS A N 1
ATOM 2868 C CA . CYS A 1 190 ? -7.17348 19.28786 2.95805 1.000 34.89232 226 CYS A CA 1
ATOM 2869 C C . CYS A 1 190 ? -5.87208 19.32889 3.75484 1.000 33.94905 226 CYS A C 1
ATOM 2870 O O . CYS A 1 190 ? -5.21634 18.29212 3.90702 1.000 36.74018 226 CYS A O 1
ATOM 2877 N N . PHE A 1 191 ? -5.46024 20.50904 4.23092 1.000 32.72769 227 PHE A N 1
ATOM 2878 C CA . PHE A 1 191 ? -4.19765 20.66088 4.94196 1.000 32.54798 227 PHE A CA 1
ATOM 2879 C C . PHE A 1 191 ? -4.33193 20.44169 6.44482 1.000 32.75995 227 PHE A C 1
ATOM 2880 O O . PHE A 1 191 ? -3.33084 20.53275 7.16225 1.000 32.65405 227 PHE A O 1
ATOM 2897 N N . SER A 1 192 ? -5.53987 20.14075 6.95092 1.000 33.27825 228 SER A N 1
ATOM 2898 C CA . SER A 1 192 ? -5.76099 20.10615 8.39701 1.000 39.02605 228 SER A CA 1
ATOM 2899 C C . SER A 1 192 ? -5.40486 18.76978 9.03966 1.000 40.19117 228 SER A C 1
ATOM 2900 O O . SER A 1 192 ? -5.05502 18.73290 10.22691 1.000 36.43243 228 SER A O 1
ATOM 2908 N N . GLY A 1 193 ? -5.50569 17.66811 8.30524 1.000 36.65780 229 GLY A N 1
ATOM 2909 C CA . GLY A 1 193 ? -5.07719 16.40420 8.87960 1.000 37.74963 229 GLY A CA 1
ATOM 2910 C C . GLY A 1 193 ? -5.84117 16.08942 10.14758 1.000 41.11778 229 GLY A C 1
ATOM 2911 O O . GLY A 1 193 ? -7.04934 16.31841 10.24921 1.000 43.46657 229 GLY A O 1
ATOM 2915 N N . ALA A 1 194 ? -5.11924 15.58364 11.14697 1.000 44.86285 230 ALA A N 1
ATOM 2916 C CA . ALA A 1 194 ? -5.74395 15.21248 12.41228 1.000 44.84386 230 ALA A CA 1
ATOM 2917 C C . ALA A 1 194 ? -6.29489 16.40811 13.17380 1.000 44.21399 230 ALA A C 1
ATOM 2918 O O . ALA A 1 194 ? -6.97655 16.21021 14.19037 1.000 44.90687 230 ALA A O 1
ATOM 2925 N N . TYR A 1 195 ? -6.01536 17.62411 12.71433 1.000 42.09855 231 TYR A N 1
ATOM 2926 C CA . TYR A 1 195 ? -6.39998 18.85375 13.40047 1.000 40.78625 231 TYR A CA 1
ATOM 2927 C C . TYR A 1 195 ? -7.68691 19.43889 12.83418 1.000 42.84587 231 TYR A C 1
ATOM 2928 O O . TYR A 1 195 ? -8.08357 20.54858 13.22182 1.000 37.52456 231 TYR A O 1
ATOM 2946 N N . TYR A 1 196 ? -8.36914 18.68293 11.95611 1.000 42.83754 232 TYR A N 1
ATOM 2947 C CA . TYR A 1 196 ? -9.58774 19.16023 11.30070 1.000 40.16388 232 TYR A CA 1
ATOM 2948 C C . TYR A 1 196 ? -10.60334 19.73079 12.29815 1.000 41.13877 232 TYR A C 1
ATOM 2949 O O . TYR A 1 196 ? -11.20785 20.77908 12.05610 1.000 37.28856 232 TYR A O 1
ATOM 2967 N N . ASP A 1 197 ? -10.80623 19.04939 13.41821 1.000 42.89817 233 ASP A N 1
ATOM 2968 C CA . ASP A 1 197 ? -11.86289 19.39039 14.35606 1.000 51.31368 233 ASP A CA 1
ATOM 2969 C C . ASP A 1 197 ? -11.45524 20.52373 15.30119 1.000 42.60450 233 ASP A C 1
ATOM 2970 O O . ASP A 1 197 ? -12.29015 20.95805 16.10188 1.000 47.42460 233 ASP A O 1
ATOM 2979 N N . VAL A 1 198 ? -10.21032 21.02371 15.22551 1.000 40.64051 234 VAL A N 1
ATOM 2980 C CA . VAL A 1 198 ? -9.78073 22.04375 16.18133 1.000 46.76913 234 VAL A CA 1
ATOM 2981 C C . VAL A 1 198 ? -9.11045 23.25858 15.54876 1.000 46.47262 234 VAL A C 1
ATOM 2982 O O . VAL A 1 198 ? -8.85082 24.25032 16.23964 1.000 45.44232 234 VAL A O 1
ATOM 2995 N N . ILE A 1 199 ? -8.80421 23.19523 14.25160 1.000 38.58801 235 ILE A N 1
ATOM 2996 C CA . ILE A 1 199 ? -7.94709 24.19685 13.62779 1.000 39.59120 235 ILE A CA 1
ATOM 2997 C C . ILE A 1 199 ? -8.67711 25.50943 13.34867 1.000 38.95522 235 ILE A C 1
ATOM 2998 O O . ILE A 1 199 ? -8.03804 26.55867 13.28078 1.000 41.35311 235 ILE A O 1
ATOM 3014 N N . LYS A 1 200 ? -9.99843 25.49692 13.18613 1.000 36.64547 236 LYS A N 1
ATOM 3015 C CA . LYS A 1 200 ? -10.65394 26.69576 12.66358 1.000 37.67499 236 LYS A CA 1
ATOM 3016 C C . LYS A 1 200 ? -10.46397 27.92094 13.54310 1.000 37.59898 236 LYS A C 1
ATOM 3017 O O . LYS A 1 200 ? -10.14874 28.99946 13.00203 1.000 37.82059 236 LYS A O 1
ATOM 3036 N N . PRO A 1 201 ? -10.66657 27.86358 14.86160 1.000 38.84364 237 PRO A N 1
ATOM 3037 C CA . PRO A 1 201 ? -10.42701 29.08088 15.65469 1.000 39.39481 237 PRO A CA 1
ATOM 3038 C C . PRO A 1 201 ? -8.99029 29.56480 15.58315 1.000 37.34850 237 PRO A C 1
ATOM 3039 O O . PRO A 1 201 ? -8.75400 30.77688 15.66654 1.000 35.59719 237 PRO A O 1
ATOM 3050 N N . TYR A 1 202 ? -8.01478 28.66188 15.43597 1.000 34.95973 238 TYR A N 1
ATOM 3051 C CA . TYR A 1 202 ? -6.62286 29.09916 15.36764 1.000 32.65741 238 TYR A CA 1
ATOM 3052 C C . TYR A 1 202 ? -6.38255 29.98846 14.15526 1.000 33.88714 238 TYR A C 1
ATOM 3053 O O . TYR A 1 202 ? -5.60859 30.95647 14.22924 1.000 33.06401 238 TYR A O 1
ATOM 3071 N N . VAL A 1 203 ? -7.01297 29.66892 13.01894 1.000 33.95259 239 VAL A N 1
ATOM 3072 C CA . VAL A 1 203 ? -6.76559 30.44390 11.80680 1.000 34.79950 239 VAL A CA 1
ATOM 3073 C C . VAL A 1 203 ? -7.40501 31.81122 11.92938 1.000 33.96440 239 VAL A C 1
ATOM 3074 O O . VAL A 1 203 ? -6.77833 32.83473 11.61930 1.000 28.81724 239 VAL A O 1
ATOM 3087 N N . ARG A 1 204 ? -8.64413 31.86059 12.41718 1.000 33.05995 240 ARG A N 1
ATOM 3088 C CA . ARG A 1 204 ? -9.28229 33.15623 12.66511 1.000 34.16496 240 ARG A CA 1
ATOM 3089 C C . ARG A 1 204 ? -8.47244 33.99992 13.63692 1.000 35.22170 240 ARG A C 1
ATOM 3090 O O . ARG A 1 204 ? -8.30809 35.20940 13.42875 1.000 33.81883 240 ARG A O 1
ATOM 3111 N N . ASN A 1 205 ? -7.93064 33.37998 14.68192 1.000 31.60998 241 ASN A N 1
ATOM 3112 C CA . ASN A 1 205 ? -7.14546 34.14058 15.64832 1.000 30.12506 241 ASN A CA 1
ATOM 3113 C C . ASN A 1 205 ? -5.86569 34.64858 14.99574 1.000 35.86331 241 ASN A C 1
ATOM 3114 O O . ASN A 1 205 ? -5.40213 35.76293 15.29279 1.000 31.91144 241 ASN A O 1
ATOM 3125 N N . ALA A 1 206 ? -5.28018 33.84379 14.10775 1.000 31.82513 242 ALA A N 1
ATOM 3126 C CA . ALA A 1 206 ? -4.06437 34.27484 13.43000 1.000 30.40364 242 ALA A CA 1
ATOM 3127 C C . ALA A 1 206 ? -4.32961 35.47894 12.54494 1.000 32.62303 242 ALA A C 1
ATOM 3128 O O . ALA A 1 206 ? -3.50705 36.41216 12.48887 1.000 28.04849 242 ALA A O 1
ATOM 3135 N N . LEU A 1 207 ? -5.45813 35.46973 11.82814 1.000 31.87533 243 LEU A N 1
ATOM 3136 C CA . LEU A 1 207 ? -5.79984 36.60381 10.97066 1.000 31.74280 243 LEU A CA 1
ATOM 3137 C C . LEU A 1 207 ? -6.00618 37.86378 11.78409 1.000 28.90097 243 LEU A C 1
ATOM 3138 O O . LEU A 1 207 ? -5.50679 38.93865 11.42700 1.000 30.95218 243 LEU A O 1
ATOM 3154 N N . ILE A 1 208 ? -6.74221 37.75457 12.88397 1.000 30.37116 244 ILE A N 1
ATOM 3155 C CA . ILE A 1 208 ? -6.97090 38.89952 13.76253 1.000 31.32818 244 ILE A CA 1
ATOM 3156 C C . ILE A 1 208 ? -5.64859 39.43949 14.30305 1.000 34.87605 244 ILE A C 1
ATOM 3157 O O . ILE A 1 208 ? -5.42447 40.66305 14.34249 1.000 30.77840 244 ILE A O 1
ATOM 3173 N N . HIS A 1 209 ? -4.74817 38.54192 14.71440 1.000 29.52429 245 HIS A N 1
ATOM 3174 C CA . HIS A 1 209 ? -3.47744 38.97940 15.29267 1.000 30.26321 245 HIS A CA 1
ATOM 3175 C C . HIS A 1 209 ? -2.64454 39.74584 14.27062 1.000 28.72986 245 HIS A C 1
ATOM 3176 O O . HIS A 1 209 ? -2.06080 40.79594 14.59512 1.000 33.17218 245 HIS A O 1
ATOM 3190 N N . ILE A 1 210 ? -2.57315 39.23166 13.03447 1.000 28.94589 246 ILE A N 1
ATOM 3191 C CA . ILE A 1 210 ? -1.79056 39.88949 11.99034 1.000 31.35641 246 ILE A CA 1
ATOM 3192 C C . ILE A 1 210 ? -2.36112 41.27602 11.69511 1.000 31.18872 246 ILE A C 1
ATOM 3193 O O . ILE A 1 210 ? -1.62359 42.25866 11.59458 1.000 28.98288 246 ILE A O 1
ATOM 3209 N N . LEU A 1 211 ? -3.68328 41.37897 11.57764 1.000 28.99637 247 LEU A N 1
ATOM 3210 C CA . LEU A 1 211 ? -4.29426 42.67223 11.27653 1.000 29.66941 247 LEU A CA 1
ATOM 3211 C C . LEU A 1 211 ? -4.13868 43.65967 12.43207 1.000 33.37093 247 LEU A C 1
ATOM 3212 O O . LEU A 1 211 ? -3.83019 44.84667 12.19392 1.000 33.32160 247 LEU A O 1
ATOM 3228 N N . GLU A 1 212 ? -4.30967 43.19597 13.69220 0.912 30.03960 248 GLU A N 1
ATOM 3229 C CA . GLU A 1 212 ? -4.10013 44.06797 14.83428 1.000 33.59408 248 GLU A CA 1
ATOM 3230 C C . GLU A 1 212 ? -2.66241 44.55074 14.88804 0.892 37.85521 248 GLU A C 1
ATOM 3231 O O . GLU A 1 212 ? -2.39981 45.73084 15.15214 0.966 32.16790 248 GLU A O 1
ATOM 3243 N N . LYS A 1 213 ? -1.71241 43.63975 14.67049 1.000 29.65983 249 LYS A N 1
ATOM 3244 C CA . LYS A 1 213 ? -0.30706 43.97965 14.85340 1.000 30.74858 249 LYS A CA 1
ATOM 3245 C C . LYS A 1 213 ? 0.17278 44.93729 13.78357 1.000 31.76382 249 LYS A C 1
ATOM 3246 O O . LYS A 1 213 ? 1.02079 45.79205 14.05131 1.000 30.66072 249 LYS A O 1
ATOM 3265 N N . HIS A 1 214 ? -0.34142 44.80497 12.57134 1.000 28.00869 250 HIS A N 1
ATOM 3266 C CA . HIS A 1 214 ? 0.18875 45.54346 11.43932 1.000 33.31857 250 HIS A CA 1
ATOM 3267 C C . HIS A 1 214 ? -0.75700 46.59859 10.89096 1.000 30.07770 250 HIS A C 1
ATOM 3268 O O . HIS A 1 214 ? -0.51195 47.10233 9.79545 1.000 31.02715 250 HIS A O 1
ATOM 3283 N N . LYS A 1 215 ? -1.79330 46.98059 11.64938 1.000 29.78888 251 LYS A N 1
ATOM 3284 C CA . LYS A 1 215 ? -2.81046 47.88700 11.10320 1.000 31.53172 251 LYS A CA 1
ATOM 3285 C C . LYS A 1 215 ? -2.19054 49.20621 10.65493 1.000 32.73324 251 LYS A C 1
ATOM 3286 O O . LYS A 1 215 ? -2.64660 49.79565 9.67078 1.000 31.66720 251 LYS A O 1
ATOM 3305 N N . ASP A 1 216 ? -1.13955 49.67731 11.34769 1.000 32.25314 252 ASP A N 1
ATOM 3306 C CA . ASP A 1 216 ? -0.51256 50.95718 10.97734 1.000 29.29948 252 ASP A CA 1
ATOM 3307 C C . ASP A 1 216 ? 0.13301 50.90918 9.59312 1.000 31.78327 252 ASP A C 1
ATOM 3308 O O . ASP A 1 216 ? 0.37728 51.96406 8.98733 1.000 34.39204 252 ASP A O 1
ATOM 3317 N N . SER A 1 217 ? 0.47918 49.71989 9.10750 1.000 29.27126 253 SER A N 1
ATOM 3318 C CA . SER A 1 217 ? 1.04879 49.54455 7.78371 1.000 30.10269 253 SER A CA 1
ATOM 3319 C C . SER A 1 217 ? -0.00801 49.28537 6.71407 1.000 30.54465 253 SER A C 1
ATOM 3320 O O . SER A 1 217 ? 0.34085 49.08301 5.54422 1.000 34.15303 253 SER A O 1
ATOM 3328 N N . LEU A 1 218 ? -1.26324 49.23745 7.08886 1.000 27.95732 254 LEU A N 1
ATOM 3329 C CA . LEU A 1 218 ? -2.33410 48.86633 6.18128 1.000 30.02281 254 LEU A CA 1
ATOM 3330 C C . LEU A 1 218 ? -3.44754 49.92238 6.11797 1.000 30.51524 254 LEU A C 1
ATOM 3331 O O . LEU A 1 218 ? -4.62890 49.56743 6.12515 1.000 27.70616 254 LEU A O 1
ATOM 3347 N N . PRO A 1 219 ? -3.11973 51.21188 6.00474 1.000 28.51596 255 PRO A N 1
ATOM 3348 C CA . PRO A 1 219 ? -4.16912 52.24139 6.03678 1.000 30.33653 255 PRO A CA 1
ATOM 3349 C C . PRO A 1 219 ? -5.16560 52.17991 4.88321 1.000 27.98885 255 PRO A C 1
ATOM 3350 O O . PRO A 1 219 ? -6.28808 52.70912 5.04300 1.000 31.45788 255 PRO A O 1
ATOM 3361 N N . TYR A 1 220 ? -4.78820 51.60651 3.73219 1.000 29.90471 256 TYR A N 1
ATOM 3362 C CA . TYR A 1 220 ? -5.65595 51.52925 2.55684 1.000 33.25904 256 TYR A CA 1
ATOM 3363 C C . TYR A 1 220 ? -6.41374 50.21042 2.47787 1.000 32.63302 256 TYR A C 1
ATOM 3364 O O . TYR A 1 220 ? -7.21297 50.02614 1.54704 1.000 31.40444 256 TYR A O 1
ATOM 3382 N N . ILE A 1 221 ? -6.17978 49.30727 3.41635 1.000 29.68331 257 ILE A N 1
ATOM 3383 C CA . ILE A 1 221 ? -7.02096 48.12327 3.57041 1.000 29.81578 257 ILE A CA 1
ATOM 3384 C C . ILE A 1 221 ? -8.25444 48.49761 4.38812 1.000 30.03402 257 ILE A C 1
ATOM 3385 O O . ILE A 1 221 ? -8.14276 49.04345 5.48941 1.000 31.42093 257 ILE A O 1
ATOM 3401 N N . ASP A 1 222 ? -9.43312 48.19869 3.86814 1.000 31.51647 258 ASP A N 1
ATOM 3402 C CA . ASP A 1 222 ? -10.65914 48.68677 4.50002 1.000 30.20398 258 ASP A CA 1
ATOM 3403 C C . ASP A 1 222 ? -11.56032 47.57020 4.99883 1.000 34.24042 258 ASP A C 1
ATOM 3404 O O . ASP A 1 222 ? -12.13377 47.68108 6.08926 1.000 35.08653 258 ASP A O 1
ATOM 3413 N N . ILE A 1 223 ? -11.74059 46.51648 4.21140 1.000 31.39624 259 ILE A N 1
ATOM 3414 C CA . ILE A 1 223 ? -12.69206 45.45093 4.51887 1.000 30.09157 259 ILE A CA 1
ATOM 3415 C C . ILE A 1 223 ? -11.94393 44.11818 4.41324 1.000 28.35879 259 ILE A C 1
ATOM 3416 O O . ILE A 1 223 ? -11.22299 43.89245 3.43848 1.000 30.05554 259 ILE A O 1
ATOM 3432 N N . ILE A 1 224 ? -12.10737 43.26018 5.42821 1.000 30.13254 260 ILE A N 1
ATOM 3433 C CA . ILE A 1 224 ? -11.60230 41.88705 5.43521 1.000 31.17189 260 ILE A CA 1
ATOM 3434 C C . ILE A 1 224 ? -12.82015 40.98473 5.61461 1.000 32.22659 260 ILE A C 1
ATOM 3435 O O . ILE A 1 224 ? -13.47919 41.01696 6.66143 1.000 33.61911 260 ILE A O 1
ATOM 3451 N N . HIS A 1 225 ? -13.12190 40.20487 4.59410 1.000 31.76117 261 HIS A N 1
ATOM 3452 C CA . HIS A 1 225 ? -14.29504 39.32876 4.54772 1.000 31.81598 261 HIS A CA 1
ATOM 3453 C C . HIS A 1 225 ? -13.76424 37.90438 4.69960 1.000 30.62969 261 HIS A C 1
ATOM 3454 O O . HIS A 1 225 ? -13.28412 37.31249 3.72584 1.000 30.83282 261 HIS A O 1
ATOM 3468 N N . TYR A 1 226 ? -13.83536 37.36713 5.92597 1.000 30.21408 262 TYR A N 1
ATOM 3469 C CA . TYR A 1 226 ? -13.29203 36.04722 6.22549 1.000 30.70831 262 TYR A CA 1
ATOM 3470 C C . TYR A 1 226 ? -14.42570 35.02767 6.23345 1.000 28.82346 262 TYR A C 1
ATOM 3471 O O . TYR A 1 226 ? -15.37861 35.13750 7.02383 1.000 35.20371 262 TYR A O 1
ATOM 3489 N N . ASP A 1 227 ? -14.33943 34.05872 5.32515 1.000 32.96733 263 ASP A N 1
ATOM 3490 C CA . ASP A 1 227 ? -15.38245 33.04904 5.12328 1.000 33.92901 263 ASP A CA 1
ATOM 3491 C C . ASP A 1 227 ? -14.77997 31.66656 5.33574 1.000 33.04370 263 ASP A C 1
ATOM 3492 O O . ASP A 1 227 ? -14.29975 31.04585 4.37579 1.000 32.91543 263 ASP A O 1
ATOM 3501 N N . PRO A 1 228 ? -14.83843 31.12843 6.55643 1.000 33.28450 264 PRO A N 1
ATOM 3502 C CA . PRO A 1 228 ? -14.36711 29.75689 6.80971 1.000 34.75835 264 PRO A CA 1
ATOM 3503 C C . PRO A 1 228 ? -15.33664 28.68104 6.33815 1.000 36.65474 264 PRO A C 1
ATOM 3504 O O . PRO A 1 228 ? -15.09641 27.49564 6.59458 1.000 39.83458 264 PRO A O 1
ATOM 3515 N N . TYR A 1 229 ? -16.41445 29.09853 5.68066 1.000 36.25684 265 TYR A N 1
ATOM 3516 C CA . TYR A 1 229 ? -17.48603 28.27457 5.12009 1.000 38.75699 265 TYR A CA 1
ATOM 3517 C C . TYR A 1 229 ? -18.39655 27.72997 6.20897 1.000 40.67670 265 TYR A C 1
ATOM 3518 O O . TYR A 1 229 ? -19.59086 28.03598 6.24068 1.000 41.45798 265 TYR A O 1
ATOM 3536 N N . MET A 1 230 ? -17.84304 26.91268 7.10058 1.000 38.43120 266 MET A N 1
ATOM 3537 C CA . MET A 1 230 ? -18.55733 26.45560 8.28141 1.000 39.22025 266 MET A CA 1
ATOM 3538 C C . MET A 1 230 ? -17.60754 26.44710 9.47630 1.000 38.71408 266 MET A C 1
ATOM 3539 O O . MET A 1 230 ? -16.38860 26.49465 9.31834 1.000 44.47048 266 MET A O 1
ATOM 3553 N N . GLY A 1 231 ? -18.18549 26.36550 10.67337 1.000 43.15150 267 GLY A N 1
ATOM 3554 C CA . GLY A 1 231 ? -17.42186 26.10275 11.88230 1.000 47.50093 267 GLY A CA 1
ATOM 3555 C C . GLY A 1 231 ? -16.86156 27.31577 12.59690 1.000 54.02806 267 GLY A C 1
ATOM 3556 O O . GLY A 1 231 ? -15.89873 27.17137 13.36189 1.000 52.47963 267 GLY A O 1
ATOM 3560 N N . ASP A 1 232 ? -17.42307 28.50083 12.37271 1.000 47.71487 268 ASP A N 1
ATOM 3561 C CA . ASP A 1 232 ? -17.03361 29.69752 13.10689 1.000 50.62211 268 ASP A CA 1
ATOM 3562 C C . ASP A 1 232 ? -18.24188 30.61452 13.16160 1.000 47.18683 268 ASP A C 1
ATOM 3563 O O . ASP A 1 232 ? -19.06181 30.62410 12.24289 1.000 45.20471 268 ASP A O 1
ATOM 3572 N N . GLU A 1 233 ? -18.34774 31.38528 14.24451 1.000 47.52226 269 GLU A N 1
ATOM 3573 C CA . GLU A 1 233 ? -19.54838 32.18438 14.46345 1.000 43.27245 269 GLU A CA 1
ATOM 3574 C C . GLU A 1 233 ? -19.55455 33.42647 13.58465 1.000 47.38166 269 GLU A C 1
ATOM 3575 O O . GLU A 1 233 ? -18.55222 34.15592 13.54670 1.000 45.99154 269 GLU A O 1
ATOM 3583 N N . PRO A 1 234 ? -20.67042 33.72651 12.91743 1.000 47.98076 270 PRO A N 1
ATOM 3584 C CA . PRO A 1 234 ? -20.80186 35.02236 12.24993 1.000 52.41123 270 PRO A CA 1
ATOM 3585 C C . PRO A 1 234 ? -20.57755 36.16477 13.22885 1.000 48.48993 270 PRO A C 1
ATOM 3586 O O . PRO A 1 234 ? -21.10098 36.16716 14.34255 1.000 48.60051 270 PRO A O 1
ATOM 3597 N N . ALA A 1 235 ? -19.77484 37.12875 12.79712 1.000 49.53049 271 ALA A N 1
ATOM 3598 C CA . ALA A 1 235 ? -19.30332 38.19620 13.66440 1.000 49.51455 271 ALA A CA 1
ATOM 3599 C C . ALA A 1 235 ? -18.77801 39.31274 12.78479 1.000 43.34526 271 ALA A C 1
ATOM 3600 O O . ALA A 1 235 ? -18.42640 39.10149 11.61929 1.000 40.96581 271 ALA A O 1
ATOM 3607 N N . GLU A 1 236 ? -18.73582 40.50598 13.36334 0.840 43.01203 272 GLU A N 1
ATOM 3608 C CA . GLU A 1 236 ? -18.17724 41.69033 12.72331 1.000 43.06709 272 GLU A CA 1
ATOM 3609 C C . GLU A 1 236 ? -17.44099 42.44129 13.82256 0.977 44.33265 272 GLU A C 1
ATOM 3610 O O . GLU A 1 236 ? -17.98311 42.62538 14.91609 0.892 43.72966 272 GLU A O 1
ATOM 3622 N N . LYS A 1 237 ? -16.19415 42.82722 13.57269 1.000 49.39639 273 LYS A N 1
ATOM 3623 C CA . LYS A 1 237 ? -15.50836 43.68139 14.53637 1.000 50.14019 273 LYS A CA 1
ATOM 3624 C C . LYS A 1 237 ? -14.59817 44.63954 13.78272 1.000 49.15123 273 LYS A C 1
ATOM 3625 O O . LYS A 1 237 ? -14.21389 44.39641 12.63590 1.000 39.44766 273 LYS A O 1
ATOM 3633 N N . LYS A 1 238 ? -14.29281 45.75099 14.43410 1.000 40.96963 274 LYS A N 1
ATOM 3634 C CA . LYS A 1 238 ? -13.32822 46.71474 13.91546 1.000 38.45648 274 LYS A CA 1
ATOM 3635 C C . LYS A 1 238 ? -11.93939 46.39704 14.44583 1.000 35.67170 274 LYS A C 1
ATOM 3636 O O . LYS A 1 238 ? -11.73574 46.31548 15.65876 1.000 40.45823 274 LYS A O 1
ATOM 3655 N N . ILE A 1 239 ? -10.99438 46.27661 13.54479 1.000 33.66683 275 ILE A N 1
ATOM 3656 C CA . ILE A 1 239 ? -9.58582 46.15846 13.88810 1.000 33.82700 275 ILE A CA 1
ATOM 3657 C C . ILE A 1 239 ? -8.94547 47.45796 13.43482 1.000 35.55349 275 ILE A C 1
ATOM 3658 O O . ILE A 1 239 ? -8.64843 47.62388 12.24713 1.000 34.20086 275 ILE A O 1
ATOM 3674 N N . GLY A 1 240 ? -8.73929 48.36811 14.37857 1.000 36.66763 276 GLY A N 1
ATOM 3675 C CA . GLY A 1 240 ? -8.37203 49.72317 14.01101 1.000 36.49754 276 GLY A CA 1
ATOM 3676 C C . GLY A 1 240 ? -9.44077 50.28018 13.10482 1.000 34.18338 276 GLY A C 1
ATOM 3677 O O . GLY A 1 240 ? -10.61548 50.35634 13.47382 1.000 34.26766 276 GLY A O 1
ATOM 3681 N N . HIS A 1 241 ? -9.04700 50.64545 11.89210 1.000 34.80058 277 HIS A N 1
ATOM 3682 C CA . HIS A 1 241 ? -9.91993 51.22485 10.87372 1.000 35.67843 277 HIS A CA 1
ATOM 3683 C C . HIS A 1 241 ? -10.58988 50.17437 9.99823 1.000 36.47228 277 HIS A C 1
ATOM 3684 O O . HIS A 1 241 ? -11.43582 50.52063 9.17239 1.000 33.38163 277 HIS A O 1
ATOM 3698 N N . MET A 1 242 ? -10.21532 48.91308 10.15382 1.000 29.46378 278 MET A N 1
ATOM 3699 C CA . MET A 1 242 ? -10.52881 47.85843 9.21959 1.000 29.44401 278 MET A CA 1
ATOM 3700 C C . MET A 1 242 ? -11.78302 47.17483 9.74668 1.000 34.21646 278 MET A C 1
ATOM 3701 O O . MET A 1 242 ? -11.93038 46.99948 10.95908 1.000 35.08367 278 MET A O 1
ATOM 3715 N N . SER A 1 243 ? -12.69745 46.84700 8.83704 1.000 32.97401 279 SER A N 1
ATOM 3716 C CA . SER A 1 243 ? -13.90223 46.07698 9.12420 1.000 34.79380 279 SER A CA 1
ATOM 3717 C C . SER A 1 243 ? -13.61539 44.59923 8.89284 1.000 34.92094 279 SER A C 1
ATOM 3718 O O . SER A 1 243 ? -13.46013 44.16207 7.74924 1.000 34.72353 279 SER A O 1
ATOM 3726 N N . PHE A 1 244 ? -13.55079 43.82924 9.97802 1.000 34.37278 280 PHE A N 1
ATOM 3727 C CA . PHE A 1 244 ? -13.25673 42.40068 9.91218 1.000 32.58649 280 PHE A CA 1
ATOM 3728 C C . PHE A 1 244 ? -14.55825 41.63232 10.13320 1.000 34.79467 280 PHE A C 1
ATOM 3729 O O . PHE A 1 244 ? -15.21360 41.78188 11.17597 1.000 37.21904 280 PHE A O 1
ATOM 3746 N N . ARG A 1 245 ? -14.93717 40.82759 9.14556 1.000 34.11579 281 ARG A N 1
ATOM 3747 C CA . ARG A 1 245 ? -16.20840 40.11656 9.15539 1.000 36.40561 281 ARG A CA 1
ATOM 3748 C C . ARG A 1 245 ? -15.94160 38.63242 9.05874 1.000 37.46314 281 ARG A C 1
ATOM 3749 O O . ARG A 1 245 ? -15.12144 38.20114 8.24249 1.000 34.47941 281 ARG A O 1
ATOM 3770 N N . VAL A 1 246 ? -16.62101 37.86666 9.91081 1.000 37.19440 282 VAL A N 1
ATOM 3771 C CA . VAL A 1 246 ? -16.62652 36.41224 9.84327 1.000 38.61142 282 VAL A CA 1
ATOM 3772 C C . VAL A 1 246 ? -17.99697 36.05073 9.29700 1.000 37.13209 282 VAL A C 1
ATOM 3773 O O . VAL A 1 246 ? -19.01185 36.32548 9.94238 1.000 38.48893 282 VAL A O 1
ATOM 3786 N N . SER A 1 247 ? -18.02461 35.51625 8.07656 1.000 40.24277 283 SER A N 1
ATOM 3787 C CA . SER A 1 247 ? -19.25829 35.34207 7.30735 1.000 43.79732 283 SER A CA 1
ATOM 3788 C C . SER A 1 247 ? -19.20469 33.96302 6.68742 1.000 39.78823 283 SER A C 1
ATOM 3789 O O . SER A 1 247 ? -18.76135 33.79022 5.54560 1.000 41.27869 283 SER A O 1
ATOM 3797 N N . PRO A 1 248 ? -19.58429 32.96145 7.42492 1.000 37.47678 284 PRO A N 1
ATOM 3798 C CA . PRO A 1 248 ? -19.48393 31.57715 6.92399 1.000 48.57070 284 PRO A CA 1
ATOM 3799 C C . PRO A 1 248 ? -20.59682 31.18507 5.96628 1.000 42.66152 284 PRO A C 1
ATOM 3800 O O . PRO A 1 248 ? -21.71342 30.92688 6.39500 1.000 44.49902 284 PRO A O 1
ATOM 3811 N N . SER A 1 249 ? -20.30560 31.13596 4.66875 1.000 45.46399 285 SER A N 1
ATOM 3812 C CA . SER A 1 249 ? -21.37291 31.05271 3.67719 1.000 43.14540 285 SER A CA 1
ATOM 3813 C C . SER A 1 249 ? -22.02376 29.68260 3.59855 1.000 46.63643 285 SER A C 1
ATOM 3814 O O . SER A 1 249 ? -23.06820 29.55605 2.95459 1.000 49.94555 285 SER A O 1
ATOM 3822 N N . GLY A 1 250 ? -21.43910 28.65881 4.21899 1.000 46.98589 286 GLY A N 1
ATOM 3823 C CA . GLY A 1 250 ? -22.06152 27.35027 4.23198 1.000 50.41521 286 GLY A CA 1
ATOM 3824 C C . GLY A 1 250 ? -23.18239 27.20857 5.22057 1.000 53.62548 286 GLY A C 1
ATOM 3825 O O . GLY A 1 250 ? -23.96885 26.25236 5.11839 1.000 51.23592 286 GLY A O 1
ATOM 3829 N N . VAL A 1 251 ? -23.28636 28.15420 6.16031 1.000 46.85753 287 VAL A N 1
ATOM 3830 C CA . VAL A 1 251 ? -24.33420 28.09546 7.17485 1.000 50.09786 287 VAL A CA 1
ATOM 3831 C C . VAL A 1 251 ? -25.29992 29.27409 7.07312 1.000 54.83135 287 VAL A C 1
ATOM 3832 O O . VAL A 1 251 ? -26.46644 29.12833 7.43706 1.000 51.63756 287 VAL A O 1
ATOM 3845 N N . VAL A 1 252 ? -24.83119 30.43563 6.58227 1.000 58.17672 288 VAL A N 1
ATOM 3846 C CA . VAL A 1 252 ? -25.63918 31.65838 6.47022 1.000 59.59395 288 VAL A CA 1
ATOM 3847 C C . VAL A 1 252 ? -26.07039 31.86931 5.01705 1.000 56.66381 288 VAL A C 1
ATOM 3848 O O . VAL A 1 252 ? -25.22558 31.87704 4.10773 1.000 68.17647 288 VAL A O 1
ATOM 3861 N N . ARG A 1 253 ? -27.36808 32.12885 4.80021 1.000 56.44190 289 ARG A N 1
ATOM 3862 C CA . ARG A 1 253 ? -27.88309 32.36989 3.44985 1.000 60.25069 289 ARG A CA 1
ATOM 3863 C C . ARG A 1 253 ? -27.52237 33.77775 2.96917 1.000 62.10271 289 ARG A C 1
ATOM 3864 O O . ARG A 1 253 ? -27.52122 34.73430 3.74936 1.000 55.88427 289 ARG A O 1
ATOM 3868 N N . GLY A 1 254 ? -27.20368 33.89708 1.67931 1.000 53.45457 290 GLY A N 1
ATOM 3869 C CA . GLY A 1 254 ? -27.09436 35.21080 1.06935 1.000 63.87224 290 GLY A CA 1
ATOM 3870 C C . GLY A 1 254 ? -25.80837 35.95538 1.34870 1.000 60.72557 290 GLY A C 1
ATOM 3871 O O . GLY A 1 254 ? -25.78587 37.19059 1.30763 1.000 64.29063 290 GLY A O 1
ATOM 3875 N N . THR A 1 255 ? -24.73676 35.23999 1.64836 1.000 51.32771 291 THR A N 1
ATOM 3876 C CA . THR A 1 255 ? -23.43165 35.85023 1.81069 1.000 51.91244 291 THR A CA 1
ATOM 3877 C C . THR A 1 255 ? -22.83556 36.09154 0.43328 1.000 53.96110 291 THR A C 1
ATOM 3878 O O . THR A 1 255 ? -23.13411 35.37002 -0.52107 1.000 49.78906 291 THR A O 1
ATOM 3889 N N . THR A 1 256 ? -21.97073 37.09678 0.33380 1.000 46.63223 292 THR A N 1
ATOM 3890 C CA . THR A 1 256 ? -21.25194 37.31749 -0.91020 1.000 44.09870 292 THR A CA 1
ATOM 3891 C C . THR A 1 256 ? -20.14365 36.27678 -1.05516 1.000 44.90649 292 THR A C 1
ATOM 3892 O O . THR A 1 256 ? -19.53753 35.83860 -0.07648 1.000 42.36399 292 THR A O 1
ATOM 3903 N N . GLY A 1 257 ? -19.88795 35.87473 -2.29112 1.000 40.02374 293 GLY A N 1
ATOM 3904 C CA . GLY A 1 257 ? -18.86520 34.88753 -2.54607 1.000 41.65188 293 GLY A CA 1
ATOM 3905 C C . GLY A 1 257 ? -17.46670 35.47234 -2.49371 1.000 38.84551 293 GLY A C 1
ATOM 3906 O O . GLY A 1 257 ? -17.26716 36.68338 -2.46357 1.000 40.66814 293 GLY A O 1
ATOM 3910 N N . GLN A 1 258 ? -16.48192 34.56864 -2.44246 1.000 33.09772 294 GLN A N 1
ATOM 3911 C CA . GLN A 1 258 ? -15.09282 34.99898 -2.39031 1.000 35.58018 294 GLN A CA 1
ATOM 3912 C C . GLN A 1 258 ? -14.72911 35.85189 -3.59077 1.000 32.91088 294 GLN A C 1
ATOM 3913 O O . GLN A 1 258 ? -13.88820 36.74364 -3.47888 1.000 34.57922 294 GLN A O 1
ATOM 3927 N N . LEU A 1 259 ? -15.34363 35.59517 -4.74821 1.000 34.24659 295 LEU A N 1
ATOM 3928 C CA . LEU A 1 259 ? -15.01358 36.35263 -5.95558 1.000 37.75321 295 LEU A CA 1
ATOM 3929 C C . LEU A 1 259 ? -16.11555 37.34360 -6.26740 1.000 36.52087 295 LEU A C 1
ATOM 3930 O O . LEU A 1 259 ? -16.65882 37.36638 -7.37144 1.000 39.02499 295 LEU A O 1
ATOM 3946 N N . ASP A 1 260 ? -16.42562 38.17501 -5.27953 1.000 38.94899 296 ASP A N 1
ATOM 3947 C CA . ASP A 1 260 ? -17.44787 39.19838 -5.39030 1.000 41.72695 296 ASP A CA 1
ATOM 3948 C C . ASP A 1 260 ? -17.17258 40.26481 -4.33826 1.000 38.87408 296 ASP A C 1
ATOM 3949 O O . 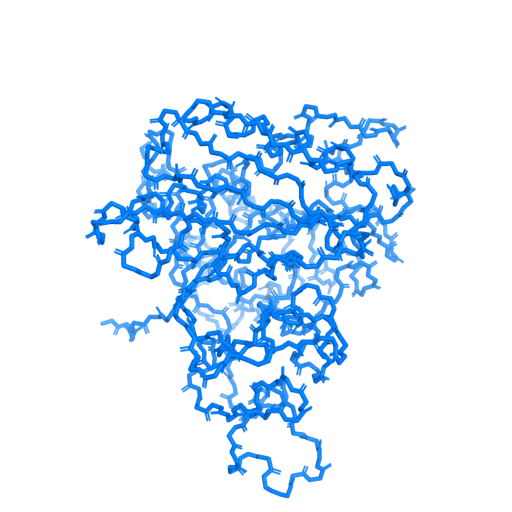ASP A 1 260 ? -16.51568 40.01630 -3.32026 1.000 37.73511 296 ASP A O 1
ATOM 3958 N N . TYR A 1 261 ? -17.65964 41.45778 -4.61487 1.000 37.80528 297 TYR A N 1
ATOM 3959 C CA . TYR A 1 261 ? -17.47147 42.57915 -3.70645 1.000 39.05235 297 TYR A CA 1
ATOM 3960 C C . TYR A 1 261 ? -18.24363 42.34644 -2.41224 1.000 38.18492 297 TYR A C 1
ATOM 3961 O O . TYR A 1 261 ? -19.47266 42.16726 -2.45378 1.000 39.48000 297 TYR A O 1
ATOM 3979 N N . PRO A 1 262 ? -17.59216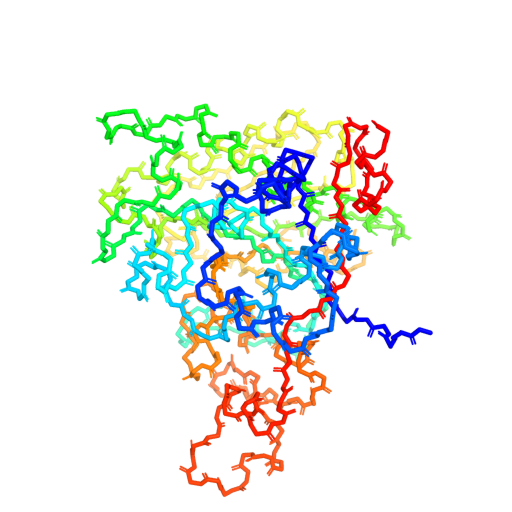 42.35192 -1.25672 1.000 33.57519 298 PRO A N 1
ATOM 3980 C CA . PRO A 1 262 ? -18.33859 42.32188 0.00617 1.000 37.41675 298 PRO A CA 1
ATOM 3981 C C . PRO A 1 262 ? -19.16859 43.57747 0.19095 1.000 38.53270 298 PRO A C 1
ATOM 3982 O O . PRO A 1 262 ? -18.90741 44.62936 -0.39788 1.000 40.69026 298 PRO A O 1
ATOM 3993 N N . LEU A 1 263 ? -20.21645 43.43791 1.00441 1.000 40.22299 299 LEU A N 1
ATOM 3994 C CA . LEU A 1 263 ? -21.06445 44.57702 1.32456 1.000 45.60322 299 LEU A CA 1
ATOM 3995 C C . LEU A 1 263 ? -20.21414 45.75575 1.76369 1.000 42.64533 299 LEU A C 1
ATOM 3996 O O . LEU A 1 263 ? -19.31830 45.60544 2.59499 1.000 41.09541 299 LEU A O 1
ATOM 4012 N N . GLY A 1 264 ? -20.52398 46.93300 1.23354 1.000 46.94245 300 GLY A N 1
ATOM 4013 C CA . GLY A 1 264 ? -19.76341 48.11318 1.56057 1.000 40.88842 300 GLY A CA 1
ATOM 4014 C C . GLY A 1 264 ? -18.66389 48.44925 0.58340 1.000 48.53771 300 GLY A C 1
ATOM 4015 O O . GLY A 1 264 ? -18.00875 49.48113 0.74766 1.000 45.51579 300 GLY A O 1
ATOM 4019 N N . SER A 1 265 ? -18.43849 47.62001 -0.42421 1.000 43.18923 301 SER A N 1
ATOM 4020 C CA . SER A 1 265 ? -17.41756 47.87775 -1.41979 1.000 41.53425 301 SER A CA 1
ATOM 4021 C C . SER A 1 265 ? -18.04555 47.77559 -2.80199 1.000 43.26372 301 SER A C 1
ATOM 4022 O O . SER A 1 265 ? -19.05188 47.08921 -2.99107 1.000 46.59617 301 SER A O 1
ATOM 4030 N N . ASN A 1 266 ? -17.45241 48.47508 -3.75968 1.000 43.03825 302 ASN A N 1
ATOM 4031 C CA . ASN A 1 266 ? -17.84793 48.41742 -5.16168 1.000 43.05799 302 ASN A CA 1
ATOM 4032 C C . ASN A 1 266 ? -16.62953 48.78974 -5.98318 1.000 48.42276 302 ASN A C 1
ATOM 4033 O O . ASN A 1 266 ? -15.60232 49.19896 -5.42274 1.000 42.43029 302 ASN A O 1
ATOM 4044 N N . PRO A 1 267 ? -16.68837 48.60863 -7.31833 1.000 48.33858 303 PRO A N 1
ATOM 4045 C CA . PRO A 1 267 ? -15.46433 48.76717 -8.12355 1.000 50.29733 303 PRO A CA 1
ATOM 4046 C C . PRO A 1 267 ? -14.93476 50.18931 -8.14046 1.000 47.87510 303 PRO A C 1
ATOM 4047 O O . PRO A 1 267 ? -13.73428 50.38313 -8.36570 1.000 46.54995 303 PRO A O 1
ATOM 4058 N N . ASP A 1 268 ? -15.79328 51.19071 -7.92327 1.000 46.36573 304 ASP A N 1
ATOM 4059 C CA . ASP A 1 268 ? -15.32171 52.57120 -7.98721 1.000 45.64149 304 ASP A CA 1
ATOM 4060 C C . ASP A 1 268 ? -14.49535 52.94090 -6.75860 1.000 49.66379 304 ASP A C 1
ATOM 4061 O O . ASP A 1 268 ? -13.57659 53.76088 -6.85017 1.000 52.31452 304 ASP A O 1
ATOM 4070 N N . THR A 1 269 ? -14.79297 52.34126 -5.60936 1.000 43.95510 305 THR A N 1
ATOM 4071 C CA . THR A 1 269 ? -14.16838 52.72855 -4.35560 1.000 41.15681 305 THR A CA 1
ATOM 4072 C C . THR A 1 269 ? -13.11754 51.74674 -3.87138 1.000 40.72661 305 THR A C 1
ATOM 4073 O O . THR A 1 269 ? -12.29423 52.11931 -3.03141 1.000 39.91594 305 THR A O 1
ATOM 4084 N N . HIS A 1 270 ? -13.13098 50.50933 -4.36685 1.000 37.68499 306 HIS A N 1
ATOM 4085 C CA . HIS A 1 270 ? -12.27490 49.46223 -3.82597 1.000 34.81121 306 HIS A CA 1
ATOM 4086 C C . HIS A 1 270 ? -11.67230 48.65364 -4.95967 1.000 36.04332 306 HIS A C 1
ATOM 4087 O O . HIS A 1 270 ? -12.30894 48.45328 -5.99325 1.000 36.68326 306 HIS A O 1
ATOM 4101 N N . ILE A 1 271 ? -10.42495 48.14509 -4.73658 1.000 33.77992 307 ILE A N 1
ATOM 4102 C CA . ILE A 1 271 ? -9.93039 46.98414 -5.45871 1.000 33.98092 307 ILE A CA 1
ATOM 4103 C C . ILE A 1 271 ? -10.38902 45.74351 -4.70961 1.000 32.86959 307 ILE A C 1
ATOM 4104 O O . ILE A 1 271 ? -10.59348 45.76659 -3.48625 1.000 36.15439 307 ILE A O 1
ATOM 4120 N N . LEU A 1 272 ? -10.59830 44.65453 -5.45657 1.000 33.11500 308 LEU A N 1
ATOM 4121 C CA . LEU A 1 272 ? -11.12094 43.40935 -4.92165 1.000 29.28026 308 LEU A CA 1
ATOM 4122 C C . LEU A 1 272 ? -10.02468 42.34452 -4.99713 1.000 30.26958 308 LEU A C 1
ATOM 4123 O O . LEU A 1 272 ? -9.54650 42.02532 -6.08590 1.000 32.41149 308 LEU A O 1
ATOM 4139 N N . VAL A 1 273 ? -9.65974 41.79818 -3.85389 1.000 31.05779 309 VAL A N 1
ATOM 4140 C CA . VAL A 1 273 ? -8.57693 40.82871 -3.73661 1.000 28.79732 309 VAL A CA 1
ATOM 4141 C C . VAL A 1 273 ? -9.12290 39.59636 -3.03520 1.000 28.20206 309 VAL A C 1
ATOM 4142 O O . VAL A 1 273 ? -9.81484 39.71586 -2.01895 1.000 28.32564 309 VAL A O 1
ATOM 4155 N N . SER A 1 274 ? -8.76960 38.40712 -3.52893 1.000 30.90733 310 SER A N 1
ATOM 4156 C CA . SER A 1 274 ? -9.10831 37.18326 -2.81303 1.000 27.91296 310 SER A CA 1
ATOM 4157 C C . SER A 1 274 ? -7.84630 36.37264 -2.55797 1.000 28.07669 310 SER A C 1
ATOM 4158 O O . SER A 1 274 ? -7.04770 36.15461 -3.47677 1.000 29.33428 310 SER A O 1
ATOM 4166 N N . ILE A 1 275 ? -7.67087 35.97131 -1.31136 1.000 26.18112 311 ILE A N 1
ATOM 4167 C CA . ILE A 1 275 ? -6.60188 35.06322 -0.92348 1.000 28.58480 311 ILE A CA 1
ATOM 4168 C C . ILE A 1 275 ? -7.01289 33.65891 -1.31464 1.000 31.22950 311 ILE A C 1
ATOM 4169 O O . ILE A 1 275 ? -8.18226 33.25675 -1.13120 1.000 27.24577 311 ILE A O 1
ATOM 4185 N N . VAL A 1 276 ? -6.05053 32.88657 -1.81731 1.000 28.54990 312 VAL A N 1
ATOM 4186 C CA . VAL A 1 276 ? -6.30415 31.51426 -2.26410 1.000 30.55029 312 VAL A CA 1
ATOM 4187 C C . VAL A 1 276 ? -5.45781 30.57414 -1.41246 1.000 28.94397 312 VAL A C 1
ATOM 4188 O O . VAL A 1 276 ? -4.27703 30.84498 -1.16684 1.000 28.83038 312 VAL A O 1
ATOM 4201 N N . ALA A 1 277 ? -6.07774 29.50260 -0.92805 1.000 29.58995 313 ALA A N 1
ATOM 4202 C CA . ALA A 1 277 ? -5.40319 28.51624 -0.08306 1.000 28.02118 313 ALA A CA 1
ATOM 4203 C C . ALA A 1 277 ? -4.63122 27.60158 -1.02067 1.000 30.96371 313 ALA A C 1
ATOM 4204 O O . ALA A 1 277 ? -5.19880 26.67131 -1.60728 1.000 28.34308 313 ALA A O 1
ATOM 4211 N N . TRP A 1 278 ? -3.34200 27.86610 -1.14123 1.000 26.94964 314 TRP A N 1
ATOM 4212 C CA . TRP A 1 278 ? -2.47573 27.30278 -2.16676 1.000 26.37074 314 TRP A CA 1
ATOM 4213 C C . TRP A 1 278 ? -1.77582 26.03627 -1.65413 1.000 28.84214 314 TRP A C 1
ATOM 4214 O O . TRP A 1 278 ? -2.21948 25.39415 -0.69616 1.000 28.99711 314 TRP A O 1
ATOM 4235 N N . ASP A 1 279 ? -0.68282 25.65131 -2.32242 1.000 30.18760 315 ASP A N 1
ATOM 4236 C CA . ASP A 1 279 ? 0.05162 24.40534 -2.07288 1.000 29.64649 315 ASP A CA 1
ATOM 4237 C C . ASP A 1 279 ? 1.54724 24.67030 -2.27153 1.000 28.82440 315 ASP A C 1
ATOM 4238 O O . ASP A 1 279 ? 1.94820 25.15586 -3.32710 1.000 29.13798 315 ASP A O 1
ATOM 4247 N N . HIS A 1 280 ? 2.34831 24.33216 -1.26557 1.000 27.66755 316 HIS A N 1
ATOM 4248 C CA . HIS A 1 280 ? 3.80629 24.36623 -1.26410 1.000 27.09947 316 HIS A CA 1
ATOM 4249 C C . HIS A 1 280 ? 4.40428 23.98303 -2.61104 1.000 28.81205 316 HIS A C 1
ATOM 4250 O O . HIS A 1 280 ? 5.33209 24.62661 -3.11901 1.000 32.84108 316 HIS A O 1
ATOM 4264 N N . PHE A 1 281 ? 3.85677 22.93788 -3.20821 1.000 28.92120 317 PHE A N 1
ATOM 4265 C CA . PHE A 1 281 ? 4.53647 22.26168 -4.28464 1.000 30.80705 317 PHE A CA 1
ATOM 4266 C C . PHE A 1 281 ? 3.87344 22.40979 -5.62351 1.000 30.02875 317 PHE A C 1
ATOM 4267 O O . PHE A 1 281 ? 4.40060 21.85426 -6.59525 1.000 30.00945 317 PHE A O 1
ATOM 4284 N N . SER A 1 282 ? 2.74580 23.13121 -5.73431 1.000 30.29954 318 SER A N 1
ATOM 4285 C CA . SER A 1 282 ? 2.05450 23.13511 -7.00801 1.000 27.48466 318 SER A CA 1
ATOM 4286 C C . SER A 1 282 ? 2.03153 24.54024 -7.60324 1.000 30.39362 318 SER A C 1
ATOM 4287 O O . SER A 1 282 ? 2.27285 25.54341 -6.92756 1.000 31.11635 318 SER A O 1
ATOM 4295 N N . TRP A 1 283 ? 1.66276 24.59978 -8.87314 1.000 30.13029 319 TRP A N 1
ATOM 4296 C CA . TRP A 1 283 ? 1.36411 25.87549 -9.47676 1.000 30.81866 319 TRP A CA 1
ATOM 4297 C C . TRP A 1 283 ? 0.02573 26.40547 -8.95974 1.000 32.68865 319 TRP A C 1
ATOM 4298 O O . TRP A 1 283 ? -0.79612 25.65800 -8.42156 1.000 30.41577 319 TRP A O 1
ATOM 4319 N N . PRO A 1 284 ? -0.22717 27.69798 -9.12284 1.000 31.06729 320 PRO A N 1
ATOM 4320 C CA . PRO A 1 284 ? -1.50860 28.23321 -8.64681 1.000 31.55216 320 PRO A CA 1
ATOM 4321 C C . PRO A 1 284 ? -2.65242 27.56851 -9.39561 1.000 30.30888 320 PRO A C 1
ATOM 4322 O O . PRO A 1 284 ? -2.64269 27.45537 -10.62905 1.000 32.18616 320 PRO A O 1
ATOM 4333 N N . GLY A 1 285 ? -3.62701 27.08011 -8.63408 1.000 34.51833 321 GLY A N 1
ATOM 4334 C CA . GLY A 1 285 ? -4.77271 26.42478 -9.23346 1.000 33.02317 321 GLY A CA 1
ATOM 4335 C C . GLY A 1 285 ? -4.74291 24.91508 -9.15532 1.000 34.70728 321 GLY A C 1
ATOM 4336 O O . GLY A 1 285 ? -5.73816 24.27760 -9.53786 1.000 38.20039 321 GLY A O 1
ATOM 4340 N N . ASN A 1 286 ? -3.60689 24.33992 -8.72857 1.000 31.63500 322 ASN A N 1
ATOM 4341 C CA . ASN A 1 286 ? -3.38481 22.91161 -8.46649 1.000 32.86930 322 ASN A CA 1
ATOM 4342 C C . ASN A 1 286 ? -4.39951 21.95655 -9.10571 1.000 33.62239 322 ASN A C 1
ATOM 4343 O O . ASN A 1 286 ? -4.21487 21.55324 -10.25053 1.000 34.03239 322 ASN A O 1
ATOM 4354 N N . ASP A 1 287 ? -5.44944 21.56900 -8.37240 1.000 29.94486 323 ASP A N 1
ATOM 4355 C CA . ASP A 1 287 ? -6.40132 20.56269 -8.84926 1.000 35.37788 323 ASP A CA 1
ATOM 4356 C C . ASP A 1 287 ? -6.87616 20.82724 -10.27422 1.000 36.48942 323 ASP A C 1
ATOM 4357 O O . ASP A 1 287 ? -7.12385 19.88631 -11.04880 1.000 35.07264 323 ASP A O 1
ATOM 4366 N N . TYR A 1 288 ? -7.08812 22.09450 -10.61722 1.000 32.39965 324 TYR A N 1
ATOM 4367 C CA . TYR A 1 288 ? -7.71221 22.39025 -11.89834 1.000 36.50615 324 TYR A CA 1
ATOM 4368 C C . TYR A 1 288 ? -6.75985 22.20972 -13.08634 1.000 38.39538 324 TYR A C 1
ATOM 4369 O O . TYR A 1 288 ? -7.24494 22.08681 -14.21267 1.000 39.83316 324 TYR A O 1
ATOM 4387 N N . TRP A 1 289 ? -5.42594 22.16720 -12.88535 1.000 37.92225 325 TRP A N 1
ATOM 4388 C CA . TRP A 1 289 ? -4.55140 21.76721 -13.99511 1.000 39.33576 325 TRP A CA 1
ATOM 4389 C C . TRP A 1 289 ? -4.93941 20.37776 -14.49218 1.000 39.80301 325 TRP A C 1
ATOM 4390 O O . TRP A 1 289 ? -4.74099 20.05038 -15.66944 1.000 40.22040 325 TRP A O 1
ATOM 4411 N N . GLY A 1 290 ? -5.51772 19.55909 -13.61692 1.000 38.62452 326 GLY A N 1
ATOM 4412 C CA . GLY A 1 290 ? -5.95409 18.22860 -13.99081 1.000 40.22734 326 GLY A CA 1
ATOM 4413 C C . GLY A 1 290 ? -7.43571 18.19420 -14.27603 1.000 38.00728 326 GLY A C 1
ATOM 4414 O O . GLY A 1 290 ? -8.04225 17.12183 -14.31146 1.000 40.73300 326 GLY A O 1
ATOM 4418 N N . GLY A 1 291 ? -8.02466 19.36131 -14.49717 1.000 40.98951 327 GLY A N 1
ATOM 4419 C CA . GLY A 1 291 ? -9.40535 19.43985 -14.93958 1.000 41.34407 327 GLY A CA 1
ATOM 4420 C C . GLY A 1 291 ? -10.42884 19.41326 -13.83981 1.000 42.20093 327 GLY A C 1
ATOM 4421 O O . GLY A 1 291 ? -11.62428 19.35997 -14.13462 1.000 45.05281 327 GLY A O 1
ATOM 4425 N N . ALA A 1 292 ? -10.00269 19.44384 -12.57636 1.000 44.71506 328 ALA A N 1
ATOM 4426 C CA . ALA A 1 292 ? -10.90651 19.30804 -11.44046 1.000 46.58429 328 ALA A CA 1
ATOM 4427 C C . ALA A 1 292 ? -11.13268 20.67919 -10.81446 1.000 39.78396 328 ALA A C 1
ATOM 4428 O O . ALA A 1 292 ? -10.20528 21.26283 -10.24514 1.000 35.51004 328 ALA A O 1
ATOM 4435 N N . ARG A 1 293 ? -12.37660 21.16938 -10.90546 1.000 39.98486 329 ARG A N 1
ATOM 4436 C CA . ARG A 1 293 ? -12.79549 22.41182 -10.24914 1.000 44.08121 329 ARG A CA 1
ATOM 4437 C C . ARG A 1 293 ? -13.16032 22.09187 -8.79165 1.000 39.43641 329 ARG A C 1
ATOM 4438 O O . ARG A 1 293 ? -14.32979 22.02303 -8.39657 1.000 37.65912 329 ARG A O 1
ATOM 4459 N N . GLN A 1 294 ? -12.11764 21.85856 -7.98690 0.953 34.05376 330 GLN A N 1
ATOM 4460 C CA . GLN A 1 294 ? -12.26850 21.35222 -6.62648 1.000 36.21475 330 GLN A CA 1
ATOM 4461 C C . GLN A 1 294 ? -11.26257 22.04770 -5.71083 0.725 30.43330 330 GLN A C 1
ATOM 4462 O O . GLN A 1 294 ? -10.13485 22.35495 -6.11723 0.996 31.87927 330 GLN A O 1
ATOM 4476 N N . THR A 1 295 ? -11.69882 22.27563 -4.46279 1.000 34.02309 331 THR A N 1
ATOM 4477 C CA . THR A 1 295 ? -10.98621 23.00133 -3.40500 1.000 31.90580 331 THR A CA 1
ATOM 4478 C C . THR A 1 295 ? -10.91889 24.49228 -3.70507 1.000 30.13031 331 THR A C 1
ATOM 4479 O O . THR A 1 295 ? -11.17108 24.92164 -4.83524 1.000 32.92237 331 THR A O 1
ATOM 4490 N N . ASP A 1 296 ? -10.59728 25.29454 -2.68479 1.000 33.36211 332 ASP A N 1
ATOM 4491 C CA . ASP A 1 296 ? -10.50886 26.74166 -2.88095 1.000 30.99937 332 ASP A CA 1
ATOM 4492 C C . ASP A 1 296 ? -9.54606 27.07110 -4.01691 1.000 32.62756 332 ASP A C 1
ATOM 4493 O O . ASP A 1 296 ? -9.85104 27.88993 -4.89383 1.000 31.53701 332 ASP A O 1
ATOM 4502 N N . ASP A 1 297 ? -8.41626 26.37302 -4.05774 1.000 31.33341 333 ASP A N 1
ATOM 4503 C CA . ASP A 1 297 ? -7.39017 26.62236 -5.06537 1.000 30.98208 333 ASP A CA 1
ATOM 4504 C C . ASP A 1 297 ? -7.90869 26.31169 -6.46861 1.000 32.83906 333 ASP A C 1
ATOM 4505 O O . ASP A 1 297 ? -7.79643 27.13365 -7.38246 1.000 31.41199 333 ASP A O 1
ATOM 4514 N N . GLY A 1 298 ? -8.48285 25.11563 -6.66272 1.000 33.64931 334 GLY A N 1
ATOM 4515 C CA . GLY A 1 298 ? -8.94425 24.74987 -7.98600 1.000 33.44441 334 GLY A CA 1
ATOM 4516 C C . GLY A 1 298 ? -10.17199 25.52573 -8.41776 1.000 34.20868 334 GLY A C 1
ATOM 4517 O O . GLY A 1 298 ? -10.31978 25.85629 -9.59526 1.000 35.11362 334 GLY A O 1
ATOM 4521 N N . VAL A 1 299 ? -11.06299 25.83284 -7.47859 1.000 32.70179 335 VAL A N 1
ATOM 4522 C CA . VAL A 1 299 ? -12.28484 26.55588 -7.82895 1.000 33.86773 335 VAL A CA 1
ATOM 4523 C C . VAL A 1 299 ? -11.95552 27.98138 -8.23450 1.000 33.50616 335 VAL A C 1
ATOM 4524 O O . VAL A 1 299 ? -12.44568 28.48544 -9.24537 1.000 33.95070 335 VAL A O 1
ATOM 4537 N N . LYS A 1 300 ? -11.12916 28.65921 -7.44197 1.000 33.59744 336 LYS A N 1
ATOM 4538 C CA . LYS A 1 300 ? -10.81053 30.04324 -7.74870 1.000 33.50672 336 LYS A CA 1
ATOM 4539 C C . LYS A 1 300 ? -10.01816 30.15096 -9.04479 1.000 34.50364 336 LYS A C 1
ATOM 4540 O O . LYS A 1 300 ? -10.24754 31.07229 -9.84576 1.000 33.48207 336 LYS A O 1
ATOM 4559 N N . ALA A 1 301 ? -9.08393 29.22510 -9.27508 1.000 31.30522 337 ALA A N 1
ATOM 4560 C CA . ALA A 1 301 ? -8.35793 29.22642 -10.54018 1.000 30.82815 337 ALA A CA 1
ATOM 4561 C C . ALA A 1 301 ? -9.29854 28.97922 -11.71833 1.000 34.34321 337 ALA A C 1
ATOM 4562 O O . ALA A 1 301 ? -9.18282 29.62355 -12.77081 1.000 34.89258 337 ALA A O 1
ATOM 4569 N N . ALA A 1 302 ? -10.20417 28.01167 -11.57886 1.000 34.29216 338 ALA A N 1
ATOM 4570 C CA . ALA A 1 302 ? -11.11449 27.71101 -12.66972 1.000 32.19454 338 ALA A CA 1
ATOM 4571 C C . ALA A 1 302 ? -12.08455 28.85419 -12.91632 1.000 35.99190 338 ALA A C 1
ATOM 4572 O O . ALA A 1 302 ? -12.59410 28.99743 -14.03290 1.000 37.04318 338 ALA A O 1
ATOM 4579 N N . SER A 1 303 ? -12.38794 29.64606 -11.88140 1.000 34.02673 339 SER A N 1
ATOM 4580 C CA . SER A 1 303 ? -13.44043 30.64764 -11.97179 1.000 35.62676 339 SER A CA 1
ATOM 4581 C C . SER A 1 303 ? -12.90096 32.00996 -12.38985 1.000 38.18477 339 SER A C 1
ATOM 4582 O O . SER A 1 303 ? -13.65616 32.99956 -12.41646 1.000 35.60682 339 SER A O 1
ATOM 4590 N N . THR A 1 304 ? -11.61609 32.06322 -12.71719 1.000 33.57103 340 THR A N 1
ATOM 4591 C CA . THR A 1 304 ? -10.89139 33.25714 -13.12392 1.000 31.56412 340 THR A CA 1
ATOM 4592 C C . THR A 1 304 ? -10.12381 32.89652 -14.38587 1.000 34.79289 340 THR A C 1
ATOM 4593 O O . THR A 1 304 ? -10.19012 31.75862 -14.86436 1.000 34.22777 340 THR A O 1
ATOM 4604 N N . ASP A 1 305 ? -9.35914 33.85628 -14.91497 1.000 36.76349 341 ASP A N 1
ATOM 4605 C CA . ASP 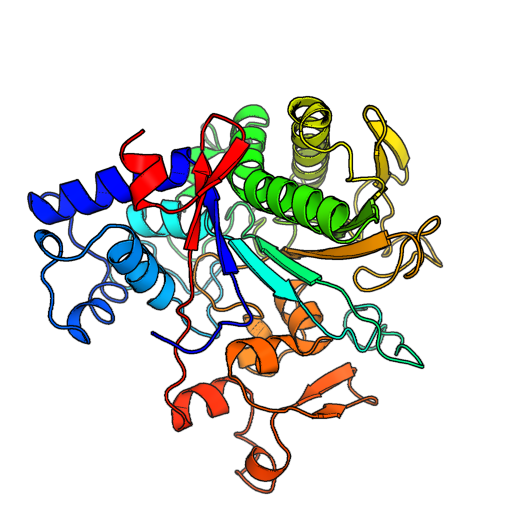A 1 305 ? -8.42611 33.55969 -15.99736 1.000 32.38672 341 ASP A CA 1
ATOM 4606 C C . ASP A 1 305 ? -7.04123 33.26649 -15.46572 1.000 31.78387 341 ASP A C 1
ATOM 4607 O O . ASP A 1 305 ? -6.03516 33.51572 -16.15680 1.000 34.62103 341 ASP A O 1
ATOM 4616 N N . THR A 1 306 ? -6.98605 32.73201 -14.24910 1.000 31.05750 342 THR A N 1
ATOM 4617 C CA . THR A 1 306 ? -5.71428 32.31148 -13.71158 1.000 33.57280 342 THR A CA 1
ATOM 4618 C C . THR A 1 306 ? -4.94089 31.53917 -14.75997 1.000 34.29091 342 THR A C 1
ATOM 4619 O O . THR A 1 306 ? -3.73862 31.70249 -14.87809 1.000 32.64479 342 THR A O 1
ATOM 4630 N N . MET A 1 307 ? -5.53086 30.58134 -15.42301 1.000 32.74565 343 MET A N 1
ATOM 4631 C CA . MET A 1 307 ? -4.60334 29.68886 -16.17215 1.000 32.41271 343 MET A CA 1
ATOM 4632 C C . MET A 1 307 ? -4.13134 30.46853 -17.33431 1.000 35.23932 343 MET A C 1
ATOM 4633 O O . MET A 1 307 ? -3.13251 30.10898 -17.90321 1.000 36.16137 343 MET A O 1
ATOM 4638 N N . GLY A 1 308 ? -4.89480 31.45877 -17.81267 1.000 38.35316 344 GLY A N 1
ATOM 4639 C CA . GLY A 1 308 ? -4.40127 32.29512 -18.89762 1.000 37.94942 344 GLY A CA 1
ATOM 4640 C C . GLY A 1 308 ? -3.26478 33.19301 -18.44029 1.000 38.80430 344 GLY A C 1
ATOM 4641 O O . GLY A 1 308 ? -2.32445 33.45921 -19.19344 1.000 36.53518 344 GLY A O 1
ATOM 4645 N N . GLN A 1 309 ? -3.35438 33.69851 -17.21109 1.000 34.03580 345 GLN A N 1
ATOM 4646 C CA . GLN A 1 309 ? -2.27818 34.52090 -16.66586 1.000 37.26681 345 GLN A CA 1
ATOM 4647 C C . GLN A 1 309 ? -0.97795 33.73945 -16.50777 1.000 34.97885 345 GLN A C 1
ATOM 4648 O O . GLN A 1 309 ? 0.11292 34.30158 -16.67584 1.000 40.16840 345 GLN A O 1
ATOM 4662 N N . VAL A 1 310 ? -1.07600 32.45518 -16.16685 1.000 33.84992 346 VAL A N 1
ATOM 4663 C CA . VAL A 1 310 ? 0.11379 31.63228 -15.97036 1.000 33.87480 346 VAL A CA 1
ATOM 4664 C C . VAL A 1 310 ? 0.66729 31.15970 -17.30796 1.000 39.93774 346 VAL A C 1
ATOM 4665 O O . VAL A 1 310 ? 1.87550 31.24968 -17.55526 1.000 37.44460 346 VAL A O 1
ATOM 4678 N N . THR A 1 311 ? -0.20554 30.66442 -18.20488 1.000 38.37081 347 THR A N 1
ATOM 4679 C CA . THR A 1 311 ? 0.26037 30.10569 -19.47509 1.000 35.79106 347 THR A CA 1
ATOM 4680 C C . THR A 1 311 ? 0.45652 31.12550 -20.58401 1.000 40.26166 347 THR A C 1
ATOM 4681 O O . THR A 1 311 ? 1.19480 30.84269 -21.54000 1.000 38.58944 347 THR A O 1
ATOM 4692 N N . GLY A 1 312 ? -0.20359 32.27735 -20.51552 1.000 41.84539 348 GLY A N 1
ATOM 4693 C CA . GLY A 1 312 ? -0.20849 33.19512 -21.63310 1.000 38.02612 348 GLY A CA 1
ATOM 4694 C C . GLY A 1 312 ? -1.20738 32.87292 -22.72592 1.000 45.16318 348 GLY A C 1
ATOM 4695 O O . GLY A 1 312 ? -1.31214 33.63264 -23.69512 1.000 42.63416 348 GLY A O 1
ATOM 4699 N N . ALA A 1 313 ? -1.92835 31.77025 -22.62032 1.000 41.31545 349 ALA A N 1
ATOM 4700 C CA . ALA A 1 313 ? -2.90563 31.41413 -23.63305 1.000 45.13221 349 ALA A CA 1
ATOM 4701 C C . ALA A 1 313 ? -4.22934 32.10868 -23.32141 1.000 39.61013 349 ALA A C 1
ATOM 4702 O O . ALA A 1 313 ? -4.47392 32.54064 -22.20787 1.000 45.21578 349 ALA A O 1
ATOM 4709 N N . THR A 1 314 ? -5.06845 32.25152 -24.33778 1.000 41.37664 350 THR A N 1
ATOM 4710 C CA . THR A 1 314 ? -6.40397 32.81760 -24.16418 1.000 46.37740 350 THR A CA 1
ATOM 4711 C C . THR A 1 314 ? -7.39381 31.66235 -24.03438 1.000 44.63712 350 THR A C 1
ATOM 4712 O O . THR A 1 314 ? -7.73000 31.00988 -25.02129 1.000 43.77788 350 THR A O 1
ATOM 4723 N N . GLY A 1 315 ? -7.85758 31.40951 -22.81827 1.000 42.79428 351 GLY A N 1
ATOM 4724 C CA . GLY A 1 315 ? -8.90005 30.43154 -22.61010 1.000 42.63598 351 GLY A CA 1
ATOM 4725 C C . GLY A 1 315 ? -10.27781 30.98809 -22.90925 1.000 46.21961 351 GLY A C 1
ATOM 4726 O O . GLY A 1 315 ? -10.45298 32.13339 -23.31568 1.000 46.12932 351 GLY A O 1
ATOM 4730 N N . VAL A 1 316 ? -11.27851 30.14869 -22.67874 1.000 45.74429 352 VAL A N 1
ATOM 4731 C CA . VAL A 1 316 ? -12.66824 30.45453 -22.99145 1.000 50.33223 352 VAL A CA 1
ATOM 4732 C C . VAL A 1 316 ? -13.49132 30.06534 -21.77704 1.000 48.86110 352 VAL A C 1
ATOM 4733 O O . VAL A 1 316 ? -13.49113 28.89447 -21.38721 1.000 48.12707 352 VAL A O 1
ATOM 4746 N N . TYR A 1 317 ? -14.21500 31.02067 -21.20196 1.000 44.94536 353 TYR A N 1
ATOM 4747 C CA . TYR A 1 317 ? -15.03050 30.71391 -20.03300 1.000 48.78199 353 TYR A CA 1
ATOM 4748 C C . TYR A 1 317 ? -16.27763 29.93248 -20.44748 1.000 46.71901 353 TYR A C 1
ATOM 4749 O O . TYR A 1 317 ? -16.98758 30.31735 -21.38069 1.000 49.06882 353 TYR A O 1
ATOM 4767 N N . ASP A 1 318 ? -16.55744 28.84029 -19.74424 1.000 42.85463 354 ASP A N 1
ATOM 4768 C CA . ASP A 1 318 ? -17.73510 28.01248 -20.01411 1.000 43.98067 354 ASP A CA 1
ATOM 4769 C C . ASP A 1 318 ? -18.79278 28.32463 -18.95696 1.000 49.31428 354 ASP A C 1
ATOM 4770 O O . ASP A 1 318 ? -18.62434 27.96929 -17.78547 1.000 48.00245 354 ASP A O 1
ATOM 4779 N N . LYS A 1 319 ? -19.87879 28.99517 -19.35895 1.000 52.08778 355 LYS A N 1
ATOM 4780 C CA . LYS A 1 319 ? -20.84014 29.42626 -18.34929 1.000 54.02408 355 LYS A CA 1
ATOM 4781 C C . LYS A 1 319 ? -21.50781 28.22536 -17.69824 1.000 54.92447 355 LYS A C 1
ATOM 4782 O O . LYS A 1 319 ? -21.83043 28.25818 -16.50538 1.000 55.37291 355 LYS A O 1
ATOM 4790 N N . LYS A 1 320 ? -21.78636 27.17880 -18.49080 1.000 59.64622 356 LYS A N 1
ATOM 4791 C CA . LYS A 1 320 ? -22.56976 26.05343 -17.98936 1.000 57.24358 356 LYS A CA 1
ATOM 4792 C C . LYS A 1 320 ? -21.84469 25.35038 -16.84602 1.000 59.26610 356 LYS A C 1
ATOM 4793 O O . LYS A 1 320 ? -22.47568 24.90392 -15.88099 1.000 58.83788 356 LYS A O 1
ATOM 4801 N N . TRP A 1 321 ? -20.51622 25.25957 -16.92179 1.000 53.29426 357 TRP A N 1
ATOM 4802 C CA . TRP A 1 321 ? -19.73386 24.50176 -15.95132 1.000 60.86101 357 TRP A CA 1
ATOM 4803 C C . TRP A 1 321 ? -18.86249 25.38466 -15.06161 1.000 52.11395 357 TRP A C 1
ATOM 4804 O O . TRP A 1 321 ? -18.09385 24.86059 -14.24307 1.000 49.48483 357 TRP A O 1
ATOM 4825 N N . GLY A 1 322 ? -18.97466 26.70376 -15.18730 1.000 45.50277 358 GLY A N 1
ATOM 4826 C CA . GLY A 1 322 ? -18.28979 27.60486 -14.28151 1.000 44.48545 358 GLY A CA 1
ATOM 4827 C C . GLY A 1 322 ? -16.78206 27.60200 -14.35487 1.000 41.53480 358 GLY A C 1
ATOM 4828 O O . GLY A 1 322 ? -16.12308 27.83599 -13.33156 1.000 40.64308 358 GLY A O 1
ATOM 4832 N N . ARG A 1 323 ? -16.19949 27.34456 -15.52688 1.000 44.48448 359 ARG A N 1
ATOM 4833 C CA . ARG A 1 323 ? -14.75860 27.12382 -15.57515 1.000 40.80972 359 ARG A CA 1
ATOM 4834 C C . ARG A 1 323 ? -14.16884 27.65956 -16.87361 1.000 47.00456 359 ARG A C 1
ATOM 4835 O O . ARG A 1 323 ? -14.77047 27.52956 -17.94310 1.000 41.01960 359 ARG A O 1
ATOM 4856 N N . TYR A 1 324 ? -12.98822 28.27623 -16.73656 1.000 41.41492 360 TYR A N 1
ATOM 4857 C CA . TYR A 1 324 ? -12.17035 28.81231 -17.82197 1.000 40.79638 360 TYR A CA 1
ATOM 4858 C C . TYR A 1 324 ? -11.48106 27.64317 -18.51183 1.000 42.29512 360 TYR A C 1
ATOM 4859 O O . TYR A 1 324 ? -10.63793 26.96581 -17.90466 1.000 41.17871 360 TYR A O 1
ATOM 4877 N N . MET A 1 325 ? -11.84415 27.39315 -19.77560 1.000 43.80943 361 MET A N 1
ATOM 4878 C CA . MET A 1 325 ? -11.31876 26.24605 -20.49755 1.000 41.25334 361 MET A CA 1
ATOM 4879 C C . MET A 1 325 ? -10.11648 26.63695 -21.34174 1.000 45.58807 361 MET A C 1
ATOM 4880 O O . MET A 1 325 ? -9.91482 27.81063 -21.67060 1.000 44.41606 361 MET A O 1
ATOM 4894 N N . PRO A 1 326 ? -9.30158 25.66468 -21.72097 1.000 45.38124 362 PRO A N 1
ATOM 4895 C CA . PRO A 1 326 ? -8.20043 25.93962 -22.64643 1.000 48.04189 362 PRO A CA 1
ATOM 4896 C C . PRO A 1 326 ? -8.70122 26.48123 -23.97217 1.000 45.35119 362 PRO A C 1
ATOM 4897 O O . PRO A 1 326 ? -9.89632 26.37801 -24.29707 1.000 51.62259 362 PRO A O 1
ATOM 4908 N N . PRO A 1 327 ? -7.79734 27.01755 -24.79629 1.000 53.02758 363 PRO A N 1
ATOM 4909 C CA . PRO A 1 327 ? -8.21003 27.57217 -26.09030 1.000 55.19348 363 PRO A CA 1
ATOM 4910 C C . PRO A 1 327 ? -8.96198 26.55688 -26.93822 1.000 58.22205 363 PRO A C 1
ATOM 4911 O O . PRO A 1 327 ? -8.60020 25.38106 -26.98955 1.000 57.47126 363 PRO A O 1
ATOM 4922 N N . GLU A 1 328 ? -9.99789 27.03336 -27.63758 1.000 59.87457 364 GLU A N 1
ATOM 4923 C CA . GLU A 1 328 ? -10.79416 26.14537 -28.48764 1.000 63.25302 364 GLU A CA 1
ATOM 4924 C C . GLU A 1 328 ? -9.91087 25.30063 -29.41091 1.000 66.23238 364 GLU A C 1
ATOM 4925 O O . GLU A 1 328 ? -10.14781 24.09915 -29.58023 1.000 70.36547 364 GLU A O 1
ATOM 4929 N N . SER A 1 329 ? -8.87943 25.91037 -30.00582 1.000 66.90673 365 SER A N 1
ATOM 4930 C CA . SER A 1 329 ? -7.95617 25.18077 -30.87952 1.000 68.76310 365 SER A CA 1
ATOM 4931 C C . SER A 1 329 ? -7.33319 23.97370 -30.16985 1.000 71.37175 365 SER A C 1
ATOM 4932 O O . SER A 1 329 ? -7.19736 22.89289 -30.75908 1.000 68.84308 365 SER A O 1
ATOM 4940 N N . PHE A 1 330 ? -6.93571 24.14378 -28.90291 1.000 65.01730 366 PHE A N 1
ATOM 4941 C CA . PHE A 1 330 ? -6.35780 23.03250 -28.14796 1.000 64.16071 366 PHE A CA 1
ATOM 4942 C C . PHE A 1 330 ? -7.40235 21.96589 -27.83246 1.000 64.03568 366 PHE A C 1
ATOM 4943 O O . PHE A 1 330 ? -7.11812 20.76605 -27.91925 1.000 66.01521 366 PHE A O 1
ATOM 4960 N N . THR A 1 331 ? -8.61696 22.38677 -27.47145 1.000 67.21345 367 THR A N 1
ATOM 4961 C CA . THR A 1 331 ? -9.65879 21.44730 -27.07434 1.000 68.89001 367 THR A CA 1
ATOM 4962 C C . THR A 1 331 ? -10.26538 20.72778 -28.28214 1.000 74.35656 367 THR A C 1
ATOM 4963 O O . THR A 1 331 ? -10.61039 19.54556 -28.17683 1.000 80.48045 367 THR A O 1
ATOM 4974 N N . LYS A 1 332 ? -10.36302 21.39745 -29.43655 1.000 76.66833 368 LYS A N 1
ATOM 4975 C CA . LYS A 1 332 ? -11.00231 20.82203 -30.62828 1.000 79.23825 368 LYS A CA 1
ATOM 4976 C C . LYS A 1 332 ? -10.33986 19.50764 -31.02244 1.000 93.46844 368 LYS A C 1
ATOM 4977 O O . LYS A 1 332 ? -9.17463 19.49176 -31.43489 1.000 93.66710 368 LYS A O 1
ATOM 4979 N N . ASP A 1 333 ? -11.09990 18.41064 -30.92195 1.000 105.91445 369 ASP A N 1
ATOM 4980 C CA . ASP A 1 333 ? -10.56139 17.05514 -31.01016 1.000 107.11650 369 ASP A CA 1
ATOM 4981 C C . ASP A 1 333 ? -9.73697 16.75517 -29.76201 1.000 117.35711 369 ASP A C 1
ATOM 4982 O O . ASP A 1 333 ? -10.20094 16.97901 -28.63681 1.000 114.64350 369 ASP A O 1
ATOM 4984 N N . ALA A 1 334 ? -8.51466 16.25735 -29.94533 1.000 127.46148 370 ALA A N 1
ATOM 4985 C CA . ALA A 1 334 ? -7.52953 16.03230 -28.88995 1.000 130.42127 370 ALA A CA 1
ATOM 4986 C C . ALA A 1 334 ? -7.81243 14.76756 -28.08081 1.000 144.29313 370 ALA A C 1
ATOM 4987 O O . ALA A 1 334 ? -7.01229 14.43304 -27.18634 1.000 134.43592 370 ALA A O 1
ATOM 4989 N N . LYS A 1 335 ? -8.90842 14.05322 -28.35574 1.000 149.60615 371 LYS A N 1
ATOM 4990 C CA . LYS A 1 335 ? -9.32723 12.88624 -27.57859 1.000 143.33780 371 LYS A CA 1
ATOM 4991 C C . LYS A 1 335 ? -9.75354 13.25461 -26.15483 1.000 147.62756 371 LYS A C 1
ATOM 4992 O O . LYS A 1 335 ? -9.65502 12.43214 -25.24045 1.000 150.52667 371 LYS A O 1
ATOM 4994 N N . GLY A 1 336 ? -10.22246 14.48598 -25.93948 1.000 138.04916 372 GLY A N 1
ATOM 4995 C CA . GLY A 1 336 ? -10.64353 14.90858 -24.61539 1.000 119.40530 372 GLY A CA 1
ATOM 4996 C C . GLY A 1 336 ? -9.50952 14.91352 -23.60994 1.000 120.24618 372 GLY A C 1
ATOM 4997 O O . GLY A 1 336 ? -9.69207 15.32310 -22.46001 1.000 116.80261 372 GLY A O 1
ATOM 4998 N N . MET A 1 337 ? -8.33421 14.43946 -24.02903 1.000 117.52366 373 MET A N 1
ATOM 4999 C CA . MET A 1 337 ? -7.11029 14.55880 -23.24109 1.000 109.64722 373 MET A CA 1
ATOM 5000 C C . MET 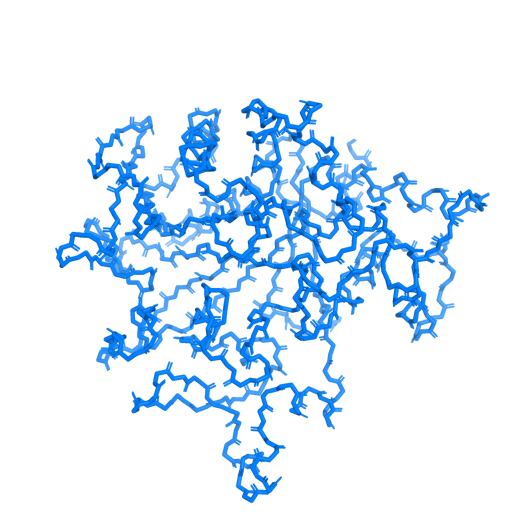A 1 337 ? -6.55863 15.98145 -23.38014 1.000 100.08216 373 MET A C 1
ATOM 5001 O O . MET A 1 337 ? -5.45315 16.21458 -23.87390 1.000 89.03226 373 MET A O 1
ATOM 5003 N N . SER A 1 338 ? -7.37225 16.94740 -22.93242 1.000 78.16463 374 SER A N 1
ATOM 5004 C CA . SER A 1 338 ? -7.15511 18.35511 -23.23796 1.000 70.03496 374 SER A CA 1
ATOM 5005 C C . SER A 1 338 ? -7.54014 19.25960 -22.05682 1.000 64.88509 374 SER A C 1
ATOM 5006 O O . SER A 1 338 ? -8.37016 20.16107 -22.14386 1.000 62.34570 374 SER A O 1
ATOM 5014 N N . ASP A 1 339 ? -6.90152 19.03738 -20.92212 1.000 50.26884 375 ASP A N 1
ATOM 5015 C CA . ASP A 1 339 ? -7.00810 19.94733 -19.79498 1.000 47.04090 375 ASP A CA 1
ATOM 5016 C C . ASP A 1 339 ? -5.77226 20.83963 -19.76353 1.000 45.38580 375 ASP A C 1
ATOM 5017 O O . ASP A 1 339 ? -4.91098 20.78087 -20.64207 1.000 43.68557 375 ASP A O 1
ATOM 5026 N N . TRP A 1 340 ? -5.71919 21.72538 -18.77286 1.000 45.02042 376 TRP A N 1
ATOM 5027 C CA . TRP A 1 340 ? -4.70468 22.77063 -18.79081 1.000 41.17434 376 TRP A CA 1
ATOM 5028 C C . TRP A 1 340 ? -3.31809 22.19755 -18.52726 1.000 36.83696 376 TRP A C 1
ATOM 5029 O O . TRP A 1 340 ? -2.32693 22.70075 -19.06026 1.000 36.66057 376 TRP A O 1
ATOM 5050 N N . GLY A 1 341 ? -3.22096 21.15405 -17.70739 1.000 39.53015 377 GLY A N 1
ATOM 5051 C CA . GLY A 1 341 ? -1.93199 20.51169 -17.52082 1.000 42.13734 377 GLY A CA 1
ATOM 5052 C C . GLY A 1 341 ? -1.43423 19.82629 -18.77763 1.000 39.96666 377 GLY A C 1
ATOM 5053 O O . GLY A 1 341 ? -0.22552 19.72600 -19.00441 1.000 40.54163 377 GLY A O 1
ATOM 5057 N N . ASP A 1 342 ? -2.35007 19.30752 -19.58458 1.000 44.41813 378 ASP A N 1
ATOM 5058 C CA . ASP A 1 342 ? -1.98476 18.82093 -20.91044 1.000 46.17672 378 ASP A CA 1
ATOM 5059 C C . ASP A 1 342 ? -1.45103 19.95297 -21.78011 1.000 45.88656 378 ASP A C 1
ATOM 5060 O O . ASP A 1 342 ? -0.50120 19.77295 -22.54691 1.000 45.01195 378 ASP A O 1
ATOM 5069 N N . TYR A 1 343 ? -2.07502 21.12484 -21.69818 1.000 44.20361 379 TYR A N 1
ATOM 5070 C CA . TYR A 1 343 ? -1.57171 22.26810 -22.44513 1.000 43.54746 379 TYR A CA 1
ATOM 5071 C C . TYR A 1 343 ? -0.14888 22.59686 -22.01888 1.000 39.25657 379 TYR A C 1
ATOM 5072 O O . TYR A 1 343 ? 0.70892 22.86800 -22.86599 1.000 43.71645 379 TYR A O 1
ATOM 5090 N N . VAL A 1 344 ? 0.11059 22.58292 -20.70654 1.000 41.36573 380 VAL A N 1
ATOM 5091 C CA . VAL A 1 344 ? 1.44039 22.90410 -20.18375 1.000 40.53847 380 VAL A CA 1
ATOM 5092 C C . VAL A 1 344 ? 2.48301 21.94231 -20.74054 1.000 42.76364 380 VAL A C 1
ATOM 5093 O O . VAL A 1 344 ? 3.57638 22.34881 -21.14055 1.000 43.92941 380 VAL A O 1
ATOM 5106 N N . ARG A 1 345 ? 2.15281 20.65336 -20.77357 1.000 45.01901 381 ARG A N 1
ATOM 5107 C CA . ARG A 1 345 ? 3.09676 19.63773 -21.21137 1.000 51.62572 381 ARG A CA 1
ATOM 5108 C C . ARG A 1 345 ? 3.48565 19.82222 -22.67446 1.000 50.52767 381 ARG A C 1
ATOM 5109 O O . ARG A 1 345 ? 4.67193 19.81705 -23.01635 1.000 53.23820 381 ARG A O 1
ATOM 5130 N N . GLU A 1 346 ? 2.50259 19.98950 -23.55768 1.000 49.45341 382 GLU A N 1
ATOM 5131 C CA . GLU A 1 346 ? 2.80974 20.10309 -24.97932 1.000 48.94063 382 GLU A CA 1
ATOM 5132 C C . GLU A 1 346 ? 3.39971 21.44235 -25.39307 1.000 49.41858 382 GLU A C 1
ATOM 5133 O O . GLU A 1 346 ? 4.00991 21.52120 -26.46127 0.755 52.24927 382 GLU A O 1
ATOM 5141 N N . ASN A 1 347 ? 3.26684 22.47838 -24.58471 1.000 48.05846 383 ASN A N 1
ATOM 5142 C CA . ASN A 1 347 ? 3.84006 23.77603 -24.90810 1.000 49.69469 383 ASN A CA 1
ATOM 5143 C C . ASN A 1 347 ? 5.02407 24.14531 -24.02383 1.000 52.28176 383 ASN A C 1
ATOM 5144 O O . ASN A 1 347 ? 5.50452 25.28025 -24.10192 1.000 51.88455 383 ASN A O 1
ATOM 5155 N N . GLY A 1 348 ? 5.48406 23.23220 -23.17174 1.000 50.42861 384 GLY A N 1
ATOM 5156 C CA . GLY A 1 348 ? 6.67747 23.46470 -22.36965 1.000 52.54415 384 GLY A CA 1
ATOM 5157 C C . GLY A 1 348 ? 6.61990 24.67825 -21.46719 1.000 46.42885 384 GLY A C 1
ATOM 5158 O O . GLY A 1 348 ? 7.63785 25.35089 -21.27257 1.000 47.88282 384 GLY A O 1
ATOM 5162 N N . ILE A 1 349 ? 5.45138 24.95776 -20.88837 1.000 44.18643 385 ILE A N 1
ATOM 5163 C CA . ILE A 1 349 ? 5.28422 26.10478 -20.00308 1.000 40.38906 385 ILE A CA 1
ATOM 5164 C C . ILE A 1 349 ? 5.97544 25.81139 -18.68019 1.000 39.79245 385 ILE A C 1
ATOM 5165 O O . ILE A 1 349 ? 5.91210 24.68575 -18.16454 1.000 36.41109 385 ILE A O 1
ATOM 5181 N N . VAL A 1 350 ? 6.63681 26.81768 -18.10983 1.000 37.36989 386 VAL A N 1
ATOM 5182 C CA . VAL A 1 350 ? 7.18630 26.69595 -16.76615 1.000 37.74208 386 VAL A CA 1
ATOM 5183 C C . VAL A 1 350 ? 6.64713 27.82135 -15.88579 1.000 38.76418 386 VAL A C 1
ATOM 5184 O O . VAL A 1 350 ? 6.17369 28.86853 -16.36136 1.000 37.05716 386 VAL A O 1
ATOM 5197 N N . PHE A 1 351 ? 6.71404 27.58027 -14.58119 1.000 34.93367 387 PHE A N 1
ATOM 5198 C CA . PHE A 1 351 ? 6.25641 28.53523 -13.56842 1.000 33.49381 387 PHE A CA 1
ATOM 5199 C C . PHE A 1 351 ? 7.49361 29.21162 -12.97934 1.000 31.57692 387 PHE A C 1
ATOM 5200 O O . PHE A 1 351 ? 8.24853 28.59244 -12.22612 1.000 34.36346 387 PHE A O 1
ATOM 5217 N N . ASN A 1 352 ? 7.68232 30.47954 -13.32176 1.000 38.26315 388 ASN A N 1
ATOM 5218 C CA . ASN A 1 352 ? 8.89155 31.23735 -13.01844 1.000 34.49062 388 ASN A CA 1
ATOM 5219 C C . ASN A 1 352 ? 8.56893 32.69603 -13.31231 1.000 32.50106 388 ASN A C 1
ATOM 5220 O O . ASN A 1 352 ? 8.23892 33.04427 -14.44734 1.000 37.43681 388 ASN A O 1
ATOM 5231 N N . GLY A 1 353 ? 8.58437 33.54175 -12.29908 1.000 36.13187 389 GLY A N 1
ATOM 5232 C CA . GLY A 1 353 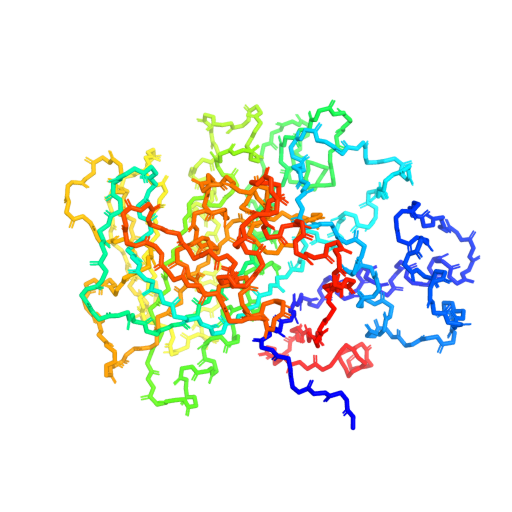? 8.36512 34.96065 -12.50980 1.000 34.71360 389 GLY A CA 1
ATOM 5233 C C . GLY A 1 353 ? 9.16785 35.79352 -11.53392 1.000 37.44528 389 GLY A C 1
ATOM 5234 O O . GLY A 1 353 ? 9.96610 35.26716 -10.74272 1.000 35.16030 389 GLY A O 1
ATOM 5238 N N . PRO A 1 354 ? 8.94054 37.10614 -11.54671 1.000 37.91293 390 PRO A N 1
ATOM 5239 C CA . PRO A 1 354 ? 9.69469 38.00036 -10.65214 1.000 38.26496 390 PRO A CA 1
ATOM 5240 C C . PRO A 1 354 ? 9.35115 37.72577 -9.19353 1.000 37.01282 390 PRO A C 1
ATOM 5241 O O . PRO A 1 354 ? 8.24689 37.29551 -8.85463 1.000 32.15221 390 PRO A O 1
ATOM 5252 N N . VAL A 1 355 ? 10.33139 37.92582 -8.31067 1.000 32.84899 391 VAL A N 1
ATOM 5253 C CA . VAL A 1 355 ? 10.10788 37.66673 -6.88904 1.000 31.49821 391 VAL A CA 1
ATOM 5254 C C . VAL A 1 355 ? 10.66465 38.82501 -6.07112 1.000 31.72896 391 VAL A C 1
ATOM 5255 O O . VAL A 1 355 ? 11.72096 39.37371 -6.38912 1.000 34.00979 391 VAL A O 1
ATOM 5268 N N . LEU A 1 356 ? 9.90777 39.24655 -5.06568 1.000 33.39183 392 LEU A N 1
ATOM 5269 C CA . LEU A 1 356 ? 10.33113 40.31467 -4.17604 1.000 34.77839 392 LEU A CA 1
ATOM 5270 C C . LEU A 1 356 ? 10.19654 39.85070 -2.73532 1.000 34.13751 392 LEU A C 1
ATOM 5271 O O . LEU A 1 356 ? 9.41032 38.95574 -2.42068 1.000 32.68236 392 LEU A O 1
ATOM 5287 N N . ALA A 1 357 ? 10.93566 40.51246 -1.85163 1.000 31.91806 393 ALA A N 1
ATOM 5288 C CA . ALA A 1 357 ? 10.90000 40.21034 -0.43513 1.000 31.90338 393 ALA A CA 1
ATOM 5289 C C . ALA A 1 357 ? 10.45715 41.44056 0.32869 1.000 35.79939 393 ALA A C 1
ATOM 5290 O O . ALA A 1 357 ? 10.70850 42.57263 -0.08874 1.000 34.29943 393 ALA A O 1
ATOM 5297 N N . LEU A 1 358 ? 9.80111 41.20667 1.46027 1.000 33.31357 394 LEU A N 1
ATOM 5298 C CA . LEU A 1 358 ? 9.37450 42.27930 2.35622 1.000 35.41246 394 LEU A CA 1
ATOM 5299 C C . LEU A 1 358 ? 10.50263 42.56815 3.33871 1.000 35.39470 394 LEU A C 1
ATOM 5300 O O . LEU A 1 358 ? 10.89637 41.69526 4.10868 1.000 40.33353 394 LEU A O 1
ATOM 5316 N N . ASP A 1 359 ? 11.05534 43.77580 3.29349 1.000 36.62237 395 ASP A N 1
ATOM 5317 C CA . ASP A 1 359 ? 12.16395 44.05885 4.19358 1.000 40.22121 395 ASP A CA 1
ATOM 5318 C C . ASP A 1 359 ? 11.65090 44.53013 5.55433 1.000 48.83492 395 ASP A C 1
ATOM 5319 O O . ASP A 1 359 ? 10.45324 44.76990 5.74723 1.000 48.62524 395 ASP A O 1
ATOM 5328 N N . LYS A 1 360 ? 12.58219 44.65401 6.51156 1.000 46.94256 396 LYS A N 1
ATOM 5329 C CA . LYS A 1 360 ? 12.20492 44.95335 7.89664 1.000 56.70068 396 LYS A CA 1
ATOM 5330 C C . LYS A 1 360 ? 11.55625 46.32517 8.03699 1.000 56.56574 396 LYS A C 1
ATOM 5331 O O . LYS A 1 360 ? 10.92369 46.59275 9.06306 1.000 62.65414 396 LYS A O 1
ATOM 5339 N N . SER A 1 361 ? 11.67648 47.19811 7.03241 1.000 54.26146 397 SER A N 1
ATOM 5340 C CA . SER A 1 361 ? 10.99389 48.48913 7.08273 1.000 57.11619 397 SER A CA 1
ATOM 5341 C C . SER A 1 361 ? 9.58390 48.44110 6.50579 1.000 60.37214 397 SER A C 1
ATOM 5342 O O . SER A 1 361 ? 8.87515 49.45030 6.56546 1.000 62.13911 397 SER A O 1
ATOM 5350 N N . GLY A 1 362 ? 9.18695 47.32264 5.90544 1.000 51.15110 398 GLY A N 1
ATOM 5351 C CA . GLY A 1 362 ? 7.85828 47.18333 5.34103 1.000 49.74543 398 GLY A CA 1
ATOM 5352 C C . GLY A 1 362 ? 7.73952 47.52691 3.87833 1.000 50.39028 398 GLY A C 1
ATOM 5353 O O . GLY A 1 362 ? 6.64588 47.89427 3.43227 1.000 47.90409 398 GLY A O 1
ATOM 5357 N N . LYS A 1 363 ? 8.83624 47.44730 3.12291 1.000 50.71121 399 LYS A N 1
ATOM 5358 C CA . LYS A 1 363 ? 8.87235 47.78596 1.70738 1.000 42.12844 399 LYS A CA 1
ATOM 5359 C C . LYS A 1 363 ? 9.21393 46.52106 0.94647 1.000 42.65916 399 LYS A C 1
ATOM 5360 O O . LYS A 1 363 ? 10.06623 45.73456 1.38796 1.000 39.86310 399 LYS A O 1
ATOM 5364 N N . LEU A 1 364 ? 8.53176 46.29358 -0.17399 1.000 38.72920 400 LEU A N 1
ATOM 5365 C CA . LEU A 1 364 ? 8.86324 45.15035 -1.02308 1.000 34.36754 400 LEU A CA 1
ATOM 5366 C C . LEU A 1 364 ? 9.99619 45.56974 -1.93666 1.000 40.40275 400 LEU A C 1
ATOM 5367 O O . LEU A 1 364 ? 9.95480 46.66859 -2.50309 1.000 42.33105 400 LEU A O 1
ATOM 5383 N N . ASP A 1 365 ? 11.02409 44.72104 -2.04109 1.000 37.47599 401 ASP A N 1
ATOM 5384 C CA . ASP A 1 365 ? 12.26061 45.06812 -2.74498 1.000 41.59782 401 ASP A CA 1
ATOM 5385 C C . ASP A 1 365 ? 12.88631 43.78122 -3.27519 1.000 41.75097 401 ASP A C 1
ATOM 5386 O O . ASP A 1 365 ? 12.41656 42.68008 -2.98487 1.000 40.10142 401 ASP A O 1
ATOM 5395 N N . THR A 1 366 ? 13.93404 43.92615 -4.08557 1.000 47.22348 402 THR A N 1
ATOM 5396 C CA . THR A 1 366 ? 14.56771 42.74944 -4.67433 1.000 45.34330 402 THR A CA 1
ATOM 5397 C C . THR A 1 366 ? 15.21954 41.90610 -3.58796 1.000 46.48730 402 THR A C 1
ATOM 5398 O O . THR A 1 366 ? 15.65325 42.41785 -2.55412 1.000 47.33382 402 THR A O 1
ATOM 5409 N N . LEU A 1 367 ? 15.31058 40.59405 -3.83993 1.000 43.61093 403 LEU A N 1
ATOM 5410 C CA . LEU A 1 367 ? 16.02488 39.74042 -2.90275 1.000 39.57739 403 LEU A CA 1
ATOM 5411 C C . LEU A 1 367 ? 17.43430 40.25036 -2.67625 1.000 50.00561 403 LEU A C 1
ATOM 5412 O O . LEU A 1 367 ? 17.92709 40.25001 -1.54341 1.000 46.00770 403 LEU A O 1
ATOM 5428 N N . GLU A 1 368 ? 18.10539 40.65213 -3.75845 1.000 45.55982 404 GLU A N 1
ATOM 5429 C CA . GLU A 1 368 ? 19.45143 41.19538 -3.66437 1.000 49.34419 404 GLU A CA 1
ATOM 5430 C C . GLU A 1 368 ? 19.49390 42.39721 -2.71985 1.000 52.81953 404 GLU A C 1
ATOM 5431 O O . GLU A 1 368 ? 20.39900 42.51220 -1.87912 1.000 54.98777 404 GLU A O 1
ATOM 5443 N N . ASN A 1 369 ? 18.54879 43.33033 -2.87226 1.000 50.28562 405 ASN A N 1
ATOM 5444 C CA . ASN A 1 369 ? 18.58562 44.54690 -2.05136 1.000 59.37571 405 ASN A CA 1
ATOM 5445 C C . ASN A 1 369 ? 18.29645 44.23228 -0.59105 1.000 53.85083 405 ASN A C 1
ATOM 5446 O O . ASN A 1 369 ? 18.99444 44.70156 0.31325 1.000 55.48015 405 ASN A O 1
ATOM 5457 N N . VAL A 1 370 ? 17.25713 43.44128 -0.34079 1.000 51.52569 406 VAL A N 1
ATOM 5458 C CA . VAL A 1 370 ? 16.89242 43.14871 1.03699 1.000 56.93093 406 VAL A CA 1
ATOM 5459 C C . VAL A 1 370 ? 18.01959 42.41214 1.73530 1.000 57.67346 406 VAL A C 1
ATOM 5460 O O . VAL A 1 370 ? 18.34540 42.70210 2.89211 1.000 62.96849 406 VAL A O 1
ATOM 5473 N N . ALA A 1 371 ? 18.64598 41.45441 1.03520 1.000 56.52740 407 ALA A N 1
ATOM 5474 C CA . ALA A 1 371 ? 19.69308 40.64792 1.65094 1.000 53.72195 407 ALA A CA 1
ATOM 5475 C C . ALA A 1 371 ? 20.90315 41.48112 2.02108 1.000 60.21184 407 ALA A C 1
ATOM 5476 O O . ALA A 1 371 ? 21.59667 41.17252 2.99674 1.000 69.19028 407 ALA A O 1
ATOM 5483 N N . SER A 1 372 ? 21.18641 42.52466 1.25174 1.000 64.52445 408 SER A N 1
ATOM 5484 C CA . SER A 1 372 ? 22.36981 43.33377 1.52806 1.000 68.22203 408 SER A CA 1
ATOM 5485 C C . SER A 1 372 ? 22.13985 44.30300 2.68957 1.000 78.72622 408 SER A C 1
ATOM 5486 O O . SER A 1 372 ? 23.03390 44.49225 3.52968 1.000 83.96065 408 SER A O 1
ATOM 5494 N N . ARG A 1 373 ? 20.96124 44.92887 2.74663 1.000 79.74175 409 ARG A N 1
ATOM 5495 C CA . ARG A 1 373 ? 20.64563 45.91664 3.77858 1.000 85.30206 409 ARG A CA 1
ATOM 5496 C C . ARG A 1 373 ? 20.10092 45.23860 5.03321 1.000 85.40138 409 ARG A C 1
ATOM 5497 O O . ARG A 1 373 ? 20.82256 44.51580 5.72121 1.000 88.01974 409 ARG A O 1
#

Solvent-accessible surface area: 15509 Å² total; per-residue (Å²): 118,137,170,82,50,39,13,41,0,0,0,10,48,94,0,0,75,49,0,62,94,1,21,83,30,22,79,136,64,130,24,110,31,0,131,44,0,88,92,24,14,84,152,49,177,94,64,32,79,119,5,71,15,26,37,0,0,34,12,0,0,22,2,6,76,32,61,10,68,1,64,67,95,3,138,13,90,15,79,9,2,27,56,63,0,1,19,1,0,0,1,0,0,0,8,0,62,8,41,0,34,0,27,9,17,96,52,109,83,32,58,57,25,145,71,72,32,82,5,44,0,0,0,0,0,1,2,0,2,11,34,62,58,30,82,0,15,1,33,126,52,0,25,60,164,45,60,21,37,48,110,86,0,11,44,0,3,29,14,1,4,20,1,1,6,18,31,2,18,79,22,0,112,110,66,164,68,73,0,0,1,0,5,11,14,0,7,7,44,64,19,2,33,101,37,138,134,74,3,32,55,59,1,61,54,0,5,24,61,1,4,88,122,32,80,132,51,0,75,82,0,32,5,0,8,0,12,3,128,91,55,20,141,86,55,134,92,139,4,42,77,0,23,2,34,10,23,0,42,25,90,59,102,85,34,32,16,20,0,42,32,1,142,67,15,66,72,121,63,9,11,0,0,0,2,0,25,7,5,0,0,0,8,0,0,5,14,6,1,46,32,29,13,108,48,24,6,0,1,3,0,0,0,0,23,0,0,8,46,11,16,68,16,112,9,82,41,46,149,156,142,0,58,12,64,3,20,66,99,33,41,71,93,46,100,68,63,14,41,2,18,21,34,13,149,118,74,60,42,78,0,51,5,62,6,43,0,14,34,181,98,33,49,42,50,52,0,66,72,5,40,94,120

Secondary structure (DSSP, 8-state):
-PPPPS-EEEEEHHHHHHHHHHHHHHHHT-----HHHHHHHTTS---TTTS-HHHHHHHHHHT-BSS--TTTS--SSSSS--HHHHHHHTT-EEEEEEEEEE---STT---EEEEEEEEEEEEEEPP----SSS--HHHHHHEETTEE-HHHHHHHHHHHHHHHHHHHHHHHHHTTSEEEEEEE-TTSSTTTGGGTTTHHHHHHHHHHHHHHHHGGG-TTEEEEEEE-SSSS--EEEEETTEEEEE--TTTSTTPPPTTSPPTT--TTTEEEEEEEEE-TTB-TTGGGGGT---HHHHHHHHTBTHHHHHH----EEETTTTEEEPPHHHHSSGGG--SHHHHHHHHT------EEEE-TTS-EEEHHHHHH-